Protein AF-A0A6I9Q4G1-F1 (afdb_monomer_lite)

Structure (mmCIF, N/CA/C/O backbone):
data_AF-A0A6I9Q4G1-F1
#
_entry.id   AF-A0A6I9Q4G1-F1
#
loop_
_atom_site.group_PDB
_atom_site.id
_atom_site.type_symbol
_atom_site.label_atom_id
_atom_site.label_alt_id
_atom_site.label_comp_id
_atom_site.label_asym_id
_atom_site.label_entity_id
_atom_site.label_seq_id
_atom_site.pdbx_PDB_ins_code
_atom_site.Cartn_x
_atom_site.Cartn_y
_atom_site.Cartn_z
_atom_site.occupancy
_atom_site.B_iso_or_equiv
_atom_site.auth_seq_id
_atom_site.auth_comp_id
_atom_site.auth_asym_id
_atom_site.auth_atom_id
_atom_site.pdbx_PDB_model_num
ATOM 1 N N . MET A 1 1 ? -35.487 5.515 -20.367 1.00 40.09 1 MET A N 1
ATOM 2 C CA . MET A 1 1 ? -36.124 6.007 -19.126 1.00 40.09 1 MET A CA 1
ATOM 3 C C . MET A 1 1 ? -35.757 7.474 -18.982 1.00 40.09 1 MET A C 1
ATOM 5 O O . MET A 1 1 ? -34.573 7.776 -19.031 1.00 40.09 1 MET A O 1
ATOM 9 N N . ASN A 1 2 ? -36.739 8.379 -18.921 1.00 37.31 2 ASN A N 1
ATOM 10 C CA . ASN A 1 2 ? -36.490 9.819 -18.791 1.00 37.31 2 ASN A CA 1
ATOM 11 C C . ASN A 1 2 ? -35.826 10.095 -17.436 1.00 37.31 2 ASN A C 1
ATOM 13 O O . ASN A 1 2 ? -36.496 10.019 -16.408 1.00 37.31 2 ASN A O 1
ATOM 17 N N . LYS A 1 3 ? -34.514 10.370 -17.435 1.00 54.38 3 LYS A N 1
ATOM 18 C CA . LYS A 1 3 ? -33.796 10.826 -16.240 1.00 54.38 3 LYS A CA 1
ATOM 19 C C . LYS A 1 3 ? -34.384 12.171 -15.807 1.00 54.38 3 LYS A C 1
ATOM 21 O O . LYS A 1 3 ? -34.655 13.039 -16.637 1.00 54.38 3 LYS A O 1
ATOM 26 N N . ILE A 1 4 ? -34.660 12.295 -14.511 1.00 57.31 4 ILE A N 1
ATOM 27 C CA . ILE A 1 4 ? -35.225 13.494 -13.891 1.00 57.31 4 ILE A CA 1
ATOM 28 C C . ILE A 1 4 ? -34.278 14.662 -14.183 1.00 57.31 4 ILE A C 1
ATOM 30 O O . ILE A 1 4 ? -33.092 14.597 -13.874 1.00 57.31 4 ILE A O 1
ATOM 34 N N . LYS A 1 5 ? -34.796 15.723 -14.808 1.00 72.50 5 LYS A N 1
ATOM 35 C CA . LYS A 1 5 ? -34.018 16.928 -15.100 1.00 72.50 5 LYS A CA 1
ATOM 36 C C . LYS A 1 5 ? -33.682 17.616 -13.779 1.00 72.50 5 LYS A C 1
ATOM 38 O O . LYS A 1 5 ? -34.575 18.153 -13.129 1.00 72.50 5 LYS A O 1
ATOM 43 N N . ILE A 1 6 ? -32.407 17.608 -13.403 1.00 85.69 6 ILE A N 1
ATOM 44 C CA . ILE A 1 6 ? -31.927 18.300 -12.206 1.00 85.69 6 ILE A CA 1
ATOM 45 C C . ILE A 1 6 ? -32.084 19.811 -12.441 1.00 85.69 6 ILE A C 1
ATOM 47 O O . ILE A 1 6 ? -31.552 20.361 -13.408 1.00 85.69 6 ILE A O 1
ATOM 51 N N . VAL A 1 7 ? -32.863 20.477 -11.589 1.00 85.12 7 VAL A N 1
ATOM 52 C CA . VAL A 1 7 ? -33.089 21.930 -11.639 1.00 85.12 7 VAL A CA 1
ATOM 53 C C . VAL A 1 7 ? -32.171 22.602 -10.626 1.00 85.12 7 VAL A C 1
ATOM 55 O O . VAL A 1 7 ? -32.003 22.098 -9.518 1.00 85.12 7 VAL A O 1
ATOM 58 N N . ARG A 1 8 ? -31.580 23.742 -11.001 1.00 88.81 8 ARG A N 1
ATOM 59 C CA . ARG A 1 8 ? -30.716 24.518 -10.108 1.00 88.81 8 ARG A CA 1
ATOM 60 C C . ARG A 1 8 ? -31.498 24.991 -8.868 1.00 88.81 8 ARG A C 1
ATOM 62 O O . ARG A 1 8 ? -32.482 25.707 -9.047 1.00 88.81 8 ARG A O 1
ATOM 69 N N . PRO A 1 9 ? -31.052 24.660 -7.646 1.00 89.69 9 PRO A N 1
ATOM 70 C CA . PRO A 1 9 ? -31.621 25.202 -6.411 1.00 89.69 9 PRO A CA 1
ATOM 71 C C . PRO A 1 9 ? -31.318 26.701 -6.253 1.00 89.69 9 PRO A C 1
ATOM 73 O O . PRO A 1 9 ? -30.234 27.141 -6.650 1.00 89.69 9 PRO A O 1
ATOM 76 N N . GLU A 1 10 ? -32.242 27.461 -5.651 1.00 83.44 10 GLU A N 1
ATOM 77 C CA . GLU A 1 10 ? -32.092 28.912 -5.409 1.00 83.44 10 GLU A CA 1
ATOM 78 C C . GLU A 1 10 ? -30.835 29.236 -4.589 1.00 83.44 10 GLU A C 1
ATOM 80 O O . GLU A 1 10 ? -30.051 30.100 -4.978 1.00 83.44 10 GLU A O 1
ATOM 85 N N . GLU A 1 11 ? -30.590 28.476 -3.521 1.00 88.12 11 GLU A N 1
ATOM 86 C CA . GLU A 1 11 ? -29.377 28.557 -2.706 1.00 88.12 11 GLU A CA 1
ATOM 87 C C . GLU A 1 11 ? -28.488 27.347 -3.006 1.00 88.12 11 GLU A C 1
ATOM 89 O O . GLU A 1 11 ? -28.741 26.231 -2.556 1.00 88.12 11 GLU A O 1
ATOM 94 N N . SER A 1 12 ? -27.470 27.546 -3.847 1.00 91.38 12 SER A N 1
ATOM 95 C CA . SER A 1 12 ? -26.508 26.501 -4.204 1.00 91.38 12 SER A CA 1
ATOM 96 C C . SER A 1 12 ? -25.139 27.071 -4.563 1.00 91.38 12 SER A C 1
ATOM 98 O O . SER A 1 12 ? -25.027 28.143 -5.166 1.00 91.38 12 SER A O 1
ATOM 100 N N . GLN A 1 13 ? -24.090 26.317 -4.235 1.00 92.06 13 GLN A N 1
ATOM 101 C CA . GLN A 1 13 ? -22.703 26.632 -4.582 1.00 92.06 13 GLN A CA 1
ATOM 102 C C . GLN A 1 13 ? -22.082 25.534 -5.459 1.00 92.06 13 GLN A C 1
ATOM 104 O O . GLN A 1 13 ? -22.500 24.380 -5.386 1.00 92.06 13 GLN A O 1
ATOM 109 N N . PRO A 1 14 ? -21.090 25.838 -6.309 1.00 94.31 14 PRO A N 1
ATOM 110 C CA . PRO A 1 14 ? -20.396 24.795 -7.049 1.00 94.31 14 PRO A CA 1
ATOM 111 C C . PRO A 1 14 ? -19.456 24.013 -6.125 1.00 94.31 14 PRO A C 1
ATOM 113 O O . PRO A 1 14 ? -18.685 24.599 -5.364 1.00 94.31 14 PRO A O 1
ATOM 116 N N . ALA A 1 15 ? -19.457 22.686 -6.232 1.00 94.56 15 ALA A N 1
ATOM 117 C CA . ALA A 1 15 ? -18.409 21.868 -5.635 1.00 94.56 15 ALA A CA 1
ATOM 118 C C . ALA A 1 15 ? -17.101 22.071 -6.406 1.00 94.56 15 ALA A C 1
ATOM 120 O O . ALA A 1 15 ? -17.106 22.142 -7.641 1.00 94.56 15 ALA A O 1
ATOM 121 N N . ARG A 1 16 ? -15.974 22.137 -5.687 1.00 94.88 16 ARG A N 1
ATOM 122 C CA . ARG A 1 16 ? -14.653 22.151 -6.322 1.00 94.88 16 ARG A CA 1
ATOM 123 C C . ARG A 1 16 ? -14.430 20.813 -7.018 1.00 94.88 16 ARG A C 1
ATOM 125 O O . ARG A 1 16 ? -14.648 19.768 -6.414 1.00 94.88 16 ARG A O 1
ATOM 132 N N . ALA A 1 17 ? -13.971 20.850 -8.257 1.00 94.75 17 ALA A N 1
ATOM 133 C CA . ALA A 1 17 ? -13.717 19.683 -9.074 1.00 94.75 17 ALA A CA 1
ATOM 134 C C . ALA A 1 17 ? -12.277 19.681 -9.582 1.00 94.75 17 ALA A C 1
ATOM 136 O O . ALA A 1 17 ? -11.733 20.720 -9.968 1.00 94.75 17 ALA A O 1
ATOM 137 N N . ILE A 1 18 ? -11.679 18.498 -9.606 1.00 91.94 18 ILE A N 1
ATOM 138 C CA . ILE A 1 18 ? -10.429 18.245 -10.314 1.00 91.94 18 ILE A CA 1
ATOM 139 C C . ILE A 1 18 ? -10.684 17.254 -11.440 1.00 91.94 18 ILE A C 1
ATOM 141 O O . ILE A 1 18 ? -11.567 16.404 -11.319 1.00 91.94 18 ILE A O 1
ATOM 145 N N . TRP A 1 19 ? -9.958 17.367 -12.543 1.00 93.62 19 TRP A N 1
ATOM 146 C CA . TRP A 1 19 ? -10.156 16.471 -13.677 1.00 93.62 19 TRP A CA 1
ATOM 147 C C . TRP A 1 19 ? -8.847 16.116 -14.363 1.00 93.62 19 TRP A C 1
ATOM 149 O O . TRP A 1 19 ? -7.903 16.905 -14.363 1.00 93.62 19 TRP A O 1
ATOM 159 N N . TYR A 1 20 ? -8.814 14.953 -14.997 1.00 88.31 20 TYR A N 1
ATOM 160 C CA . TYR A 1 20 ? -7.718 14.570 -15.875 1.00 88.31 20 TYR A CA 1
ATOM 161 C C . TYR A 1 20 ? -8.224 13.768 -17.064 1.00 88.31 20 TYR A C 1
ATOM 163 O O . TYR A 1 20 ? -9.286 13.136 -17.020 1.00 88.31 20 TYR A O 1
ATOM 171 N N . ASP A 1 21 ? -7.421 13.793 -18.121 1.00 86.38 21 ASP A N 1
ATOM 172 C CA . ASP A 1 21 ? -7.735 13.129 -19.368 1.00 86.38 21 ASP A CA 1
ATOM 173 C C . ASP A 1 21 ? -7.030 11.775 -19.530 1.00 86.38 21 ASP A C 1
ATOM 175 O O . ASP A 1 21 ? -5.916 11.553 -19.036 1.00 86.38 21 ASP A O 1
ATOM 179 N N . ARG A 1 22 ? -7.689 10.860 -20.244 1.00 82.88 22 ARG A N 1
ATOM 180 C CA . ARG A 1 22 ? -7.147 9.575 -20.698 1.00 82.88 22 ARG A CA 1
ATOM 181 C C . ARG A 1 22 ? -7.645 9.242 -22.098 1.00 82.88 22 ARG A C 1
ATOM 183 O O . ARG A 1 22 ? -8.662 9.740 -22.576 1.00 82.88 22 ARG A O 1
ATOM 190 N N . LYS A 1 23 ? -6.970 8.275 -22.713 1.00 80.56 23 LYS A N 1
ATOM 191 C CA . LYS A 1 23 ? -7.255 7.763 -24.056 1.00 80.56 23 LYS A CA 1
ATOM 192 C C . LYS A 1 23 ? -8.743 7.438 -24.299 1.00 80.56 23 LYS A C 1
ATOM 194 O O . LYS A 1 23 ? -9.315 7.874 -25.292 1.00 80.56 23 LYS A O 1
ATOM 199 N N . LYS A 1 24 ? -9.415 6.738 -23.374 1.00 82.31 24 LYS A N 1
ATOM 200 C CA . LYS A 1 24 ? -10.840 6.347 -23.513 1.00 82.31 24 LYS A CA 1
ATOM 201 C C . LYS A 1 24 ? -11.809 7.127 -22.612 1.00 82.31 24 LYS A C 1
ATOM 203 O O . LYS A 1 24 ? -13.009 7.135 -22.888 1.00 82.31 24 LYS A O 1
ATOM 208 N N . TYR A 1 25 ? -11.320 7.764 -21.550 1.00 88.19 25 TYR A N 1
ATOM 209 C CA . TYR A 1 25 ? -12.161 8.339 -20.499 1.00 88.19 25 TYR A CA 1
ATOM 210 C C . TYR A 1 25 ? -11.675 9.717 -20.070 1.00 88.19 25 TYR A C 1
ATOM 212 O O . TYR A 1 25 ? -10.485 10.002 -20.129 1.00 88.19 25 TYR A O 1
ATOM 220 N N . VAL A 1 26 ? -12.599 10.523 -19.568 1.00 89.44 26 VAL A N 1
ATOM 221 C CA . VAL A 1 26 ? -12.316 11.741 -18.814 1.00 89.44 26 VAL A CA 1
ATOM 222 C C . VAL A 1 26 ? -12.787 11.504 -17.387 1.00 89.44 26 VAL A C 1
ATOM 224 O O . VAL A 1 26 ? -13.930 11.095 -17.178 1.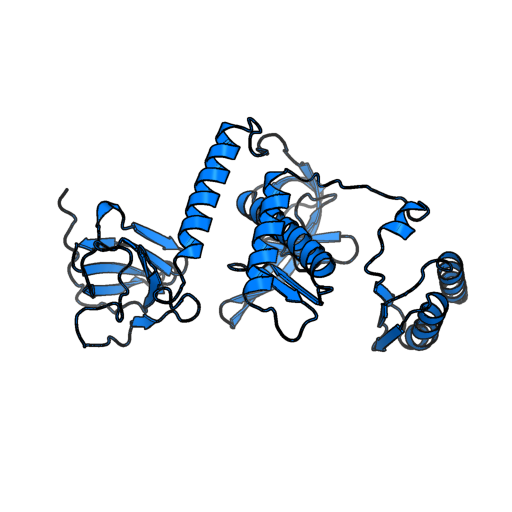00 89.44 26 VAL A O 1
ATOM 227 N N . THR A 1 27 ? -11.925 11.738 -16.403 1.00 91.00 27 THR A N 1
ATOM 228 C CA . THR A 1 27 ? -12.298 11.593 -14.991 1.00 91.00 27 THR A CA 1
ATOM 229 C C . THR A 1 27 ? -12.498 12.968 -14.383 1.00 91.00 27 THR A C 1
ATOM 231 O O . THR A 1 27 ? -11.629 13.827 -14.511 1.00 91.00 27 THR A O 1
ATOM 234 N N . VAL A 1 28 ? -13.619 13.165 -13.693 1.00 94.25 28 VAL A N 1
ATOM 235 C CA . VAL A 1 28 ? -13.936 14.386 -12.947 1.00 94.25 28 VAL A CA 1
ATOM 236 C C . VAL A 1 28 ? -14.262 14.011 -11.509 1.00 94.25 28 VAL A C 1
ATOM 238 O O . VAL A 1 28 ? -15.201 13.265 -11.253 1.00 94.25 28 VAL A O 1
ATOM 241 N N . THR A 1 29 ? -13.508 14.546 -10.560 1.00 95.25 29 THR A N 1
ATOM 242 C CA . THR A 1 29 ? -13.684 14.287 -9.131 1.00 95.25 29 THR A CA 1
ATOM 243 C C . THR A 1 29 ? -14.175 15.547 -8.439 1.00 95.25 29 THR A C 1
ATOM 245 O O . THR A 1 29 ? -13.457 16.543 -8.388 1.00 95.25 29 THR A O 1
ATOM 248 N N . PHE A 1 30 ? -15.382 15.502 -7.879 1.00 95.81 30 PHE A N 1
ATOM 249 C CA . PHE A 1 30 ? -15.950 16.574 -7.065 1.00 95.81 30 PHE A CA 1
ATOM 250 C C . PHE A 1 30 ? -15.593 16.374 -5.599 1.00 95.81 30 PHE A C 1
ATOM 252 O O . PHE A 1 30 ? -15.833 15.309 -5.036 1.00 95.81 30 PHE A O 1
ATOM 259 N N . MET A 1 31 ? -15.049 17.411 -4.975 1.00 92.75 31 MET A N 1
ATOM 260 C CA . MET A 1 31 ? -14.593 17.410 -3.590 1.00 92.75 31 MET A CA 1
ATOM 261 C C . MET A 1 31 ? -15.740 17.839 -2.673 1.00 92.75 31 MET A C 1
ATOM 263 O O . MET A 1 31 ? -15.919 19.028 -2.408 1.00 92.75 31 MET A O 1
ATOM 267 N N . VAL A 1 32 ? -16.520 16.865 -2.204 1.00 91.62 32 VAL A N 1
ATOM 268 C CA . VAL A 1 32 ? -17.654 17.068 -1.290 1.00 91.62 32 VAL A CA 1
ATOM 269 C C . VAL A 1 32 ? -17.488 16.129 -0.102 1.00 91.62 32 VAL A C 1
ATOM 271 O O . VAL A 1 32 ? -17.372 14.921 -0.279 1.00 91.62 32 VAL A O 1
ATOM 274 N N . HIS A 1 33 ? -17.449 16.675 1.112 1.00 91.06 33 HIS A N 1
ATOM 275 C CA . HIS A 1 33 ? -17.342 15.878 2.333 1.00 91.06 33 HIS A CA 1
ATOM 276 C C . HIS A 1 33 ? -18.694 15.243 2.679 1.00 91.06 33 HIS A C 1
ATOM 278 O O . HIS A 1 33 ? -19.700 15.944 2.726 1.00 91.06 33 HIS A O 1
ATOM 284 N N . LYS A 1 34 ? -18.703 13.926 2.910 1.00 90.56 34 LYS A N 1
ATOM 285 C CA . LYS A 1 34 ? -19.878 13.104 3.239 1.00 90.56 34 LYS A CA 1
ATOM 286 C C . LYS A 1 34 ? -21.096 13.431 2.362 1.00 90.56 34 LYS A C 1
ATOM 288 O O . LYS A 1 34 ? -22.116 13.894 2.876 1.00 90.56 34 LYS A O 1
ATOM 293 N N . PRO A 1 35 ? -20.987 13.228 1.039 1.00 92.00 35 PRO A N 1
ATOM 294 C CA . PRO A 1 35 ? -22.031 13.608 0.102 1.00 92.00 35 PRO A CA 1
ATOM 295 C C . PRO A 1 35 ? -23.330 12.821 0.345 1.00 92.00 35 PRO A C 1
ATOM 297 O O . PRO A 1 35 ? -23.329 11.593 0.427 1.00 92.00 35 PRO A O 1
ATOM 300 N N . LYS A 1 36 ? -24.446 13.544 0.428 1.00 93.56 36 LYS A N 1
ATOM 301 C CA . LYS A 1 36 ? -25.821 13.046 0.578 1.00 93.56 36 LYS A CA 1
ATOM 302 C C . LYS A 1 36 ? -26.666 13.478 -0.619 1.00 93.56 36 LYS A C 1
ATOM 304 O O . LYS A 1 36 ? -26.314 14.426 -1.321 1.00 93.56 36 LYS A O 1
ATOM 309 N N . ASP A 1 37 ? -27.791 12.797 -0.836 1.00 93.69 37 ASP A N 1
ATOM 310 C CA . ASP A 1 37 ? -28.762 13.106 -1.898 1.00 93.69 37 ASP A CA 1
ATOM 311 C C . ASP A 1 37 ? -28.119 13.277 -3.291 1.00 93.69 37 ASP A C 1
ATOM 313 O O . ASP A 1 37 ? -28.521 14.140 -4.075 1.00 93.69 37 ASP A O 1
ATOM 317 N N . VAL A 1 38 ? -27.083 12.481 -3.587 1.00 93.75 38 VAL A N 1
ATOM 318 C CA . VAL A 1 38 ? -26.286 12.621 -4.811 1.00 93.75 38 VAL A CA 1
ATOM 319 C C . VAL A 1 38 ? -27.123 12.270 -6.035 1.00 93.75 38 VAL A C 1
ATOM 321 O O . VAL A 1 38 ? -27.644 11.164 -6.155 1.00 93.75 38 VAL A O 1
ATOM 324 N N . GLN A 1 39 ? -27.208 13.211 -6.968 1.00 94.50 39 GLN A N 1
ATOM 325 C CA . GLN A 1 39 ? -27.854 13.046 -8.261 1.00 94.50 39 GLN A CA 1
ATOM 326 C C . GLN A 1 39 ? -26.893 13.489 -9.360 1.00 94.50 39 GLN A C 1
ATOM 328 O O . GLN A 1 39 ? -26.408 14.623 -9.356 1.00 94.50 39 GLN A O 1
ATOM 333 N N . VAL A 1 40 ? -26.642 12.597 -10.317 1.00 92.75 40 VAL A N 1
ATOM 334 C CA . VAL A 1 40 ? -25.799 12.869 -11.484 1.00 92.75 40 VAL A CA 1
ATOM 335 C C . VAL A 1 40 ? -26.608 12.609 -12.751 1.00 92.75 40 VAL A C 1
ATOM 337 O O . VAL A 1 40 ? -27.018 11.484 -13.033 1.00 92.75 40 VAL A O 1
ATOM 340 N N . ASP A 1 41 ? -26.836 13.660 -13.535 1.00 93.25 41 ASP A N 1
ATOM 341 C CA . ASP A 1 41 ? -27.449 13.561 -14.858 1.00 93.25 41 ASP A CA 1
ATOM 342 C C . ASP A 1 41 ? -26.382 13.763 -15.934 1.00 93.25 41 ASP A C 1
ATOM 344 O O . ASP A 1 41 ? -25.904 14.878 -16.141 1.00 93.25 41 ASP A O 1
ATOM 348 N N . ILE A 1 42 ? -25.994 12.674 -16.599 1.00 91.88 42 ILE A N 1
ATOM 349 C CA . ILE A 1 42 ? -25.025 12.672 -17.700 1.00 91.88 42 ILE A CA 1
ATOM 350 C C . ILE A 1 42 ? -25.793 12.649 -19.023 1.00 91.88 42 ILE A C 1
ATOM 352 O O . ILE A 1 42 ? -26.528 11.701 -19.311 1.00 91.88 42 ILE A O 1
ATOM 356 N N . GLN A 1 43 ? -25.588 13.685 -19.829 1.00 92.38 43 GLN A N 1
ATOM 357 C CA . GLN A 1 43 ? -26.082 13.840 -21.197 1.00 92.38 43 GLN A CA 1
ATOM 358 C C . GLN A 1 43 ? -24.890 13.737 -22.167 1.00 92.38 43 GLN A C 1
ATOM 360 O O . GLN A 1 43 ? -23.745 13.749 -21.716 1.00 92.38 43 GLN A O 1
ATOM 365 N N . PRO A 1 44 ? -25.098 13.615 -23.491 1.00 91.88 44 PRO A N 1
ATOM 366 C CA . PRO A 1 44 ? -23.981 13.467 -24.421 1.00 91.88 44 PRO A CA 1
ATOM 367 C C . PRO A 1 44 ? -23.003 14.642 -24.376 1.00 91.88 44 PRO A C 1
ATOM 369 O O . PRO A 1 44 ? -21.809 14.423 -24.499 1.00 91.88 44 PRO A O 1
ATOM 372 N N . ASP A 1 45 ? -23.494 15.863 -24.180 1.00 93.06 45 ASP A N 1
ATOM 373 C CA . ASP A 1 45 ? -22.747 17.117 -24.317 1.00 93.06 45 ASP A CA 1
ATOM 374 C C . ASP A 1 45 ? -22.484 17.832 -22.983 1.00 93.06 45 ASP A C 1
ATOM 376 O O . ASP A 1 45 ? -21.811 18.863 -22.952 1.00 93.06 45 ASP A O 1
ATOM 380 N N . LYS A 1 46 ? -23.026 17.323 -21.873 1.00 93.81 46 LYS A N 1
ATOM 381 C CA . LYS A 1 46 ? -22.852 17.902 -20.538 1.00 93.81 46 LYS A CA 1
ATOM 382 C C . LYS A 1 46 ? -23.212 16.922 -19.433 1.00 93.81 46 LYS A C 1
ATOM 384 O O . LYS A 1 46 ? -23.930 15.950 -19.652 1.00 93.81 46 LYS A O 1
ATOM 389 N N . MET A 1 47 ? -22.856 17.273 -18.207 1.00 93.94 47 MET A N 1
ATOM 390 C CA . MET A 1 47 ? -23.471 16.695 -17.016 1.00 93.94 47 MET A CA 1
ATOM 391 C C . MET A 1 47 ? -23.932 17.749 -16.023 1.00 93.94 47 MET A C 1
ATOM 393 O O . MET A 1 47 ? -23.422 18.871 -15.984 1.00 93.94 47 MET A O 1
ATOM 397 N N . THR A 1 48 ? -24.889 17.351 -15.195 1.00 94.94 48 THR A N 1
ATOM 398 C CA . THR A 1 48 ? -25.367 18.121 -14.051 1.00 94.94 48 THR A CA 1
ATOM 399 C C . THR A 1 48 ? -25.189 17.287 -12.790 1.00 94.94 48 THR A C 1
ATOM 401 O O . THR A 1 48 ? -25.619 16.137 -12.748 1.00 94.94 48 THR A O 1
ATOM 404 N N . LEU A 1 49 ? -24.552 17.864 -11.775 1.00 95.75 49 LEU A N 1
ATOM 405 C CA . LEU A 1 49 ? -24.397 17.275 -10.448 1.00 95.75 49 LEU A CA 1
ATOM 406 C C . LEU A 1 49 ? -25.223 18.079 -9.447 1.00 95.75 49 LEU A C 1
ATOM 408 O O . LEU A 1 49 ? -25.133 19.307 -9.420 1.00 95.75 49 LEU A O 1
ATOM 412 N N . TYR A 1 50 ? -25.953 17.372 -8.592 1.00 96.50 50 TYR A N 1
ATOM 413 C CA . TYR A 1 50 ? -26.554 17.896 -7.373 1.00 96.50 50 TYR A CA 1
ATOM 414 C C . TYR A 1 50 ? -26.193 16.992 -6.194 1.00 96.50 50 TYR A C 1
ATOM 416 O O . TYR A 1 50 ? -26.238 15.770 -6.319 1.00 96.50 50 TYR A O 1
ATOM 424 N N . CYS A 1 51 ? -25.844 17.576 -5.052 1.00 95.56 51 CYS A N 1
ATOM 425 C CA . CYS A 1 51 ? -25.717 16.849 -3.788 1.00 95.56 51 CYS A CA 1
ATOM 426 C C . CYS A 1 51 ? -25.756 17.812 -2.595 1.00 95.56 51 CYS A C 1
ATOM 428 O O . CYS A 1 51 ? -25.723 19.031 -2.766 1.00 95.56 51 CYS A O 1
ATOM 430 N N . LYS A 1 52 ? -25.792 17.255 -1.385 1.00 94.38 52 LYS A N 1
ATOM 431 C CA . LYS A 1 52 ? -25.561 17.970 -0.124 1.00 94.38 52 LYS A CA 1
ATOM 432 C C . LYS A 1 52 ? -24.335 17.407 0.590 1.00 94.38 52 LYS A C 1
ATOM 434 O O . LYS A 1 52 ? -23.963 16.269 0.321 1.00 94.38 52 LYS A O 1
ATOM 439 N N . ASN A 1 53 ? -23.717 18.155 1.496 1.00 89.50 53 ASN A N 1
ATOM 440 C CA . ASN A 1 53 ? -22.711 17.616 2.426 1.00 89.50 53 ASN A CA 1
ATOM 441 C C . ASN A 1 53 ? -23.339 17.235 3.784 1.00 89.50 53 ASN A C 1
ATOM 443 O O . ASN A 1 53 ? -24.560 17.185 3.946 1.00 89.50 53 ASN A O 1
ATOM 447 N N . ASP A 1 54 ? -22.505 16.947 4.783 1.00 88.75 54 ASP A N 1
ATOM 448 C CA . ASP A 1 54 ? -22.951 16.641 6.140 1.00 88.75 54 ASP A CA 1
ATOM 449 C C . ASP A 1 54 ? -23.577 17.822 6.891 1.00 88.75 54 ASP A C 1
ATOM 451 O O . ASP A 1 54 ? -24.377 17.568 7.792 1.00 88.75 54 ASP A O 1
ATOM 455 N N . THR A 1 55 ? -23.276 19.061 6.495 1.00 90.62 55 THR A N 1
ATOM 456 C CA . THR A 1 55 ? -23.859 20.307 7.025 1.00 90.62 55 THR A CA 1
ATOM 457 C C . THR A 1 55 ? -25.079 20.801 6.240 1.00 90.62 55 THR A C 1
ATOM 459 O O . THR A 1 55 ? -25.545 21.908 6.488 1.00 90.62 55 THR A O 1
ATOM 462 N N . ASP A 1 56 ? -25.613 19.978 5.329 1.00 89.88 56 ASP A N 1
ATOM 463 C CA . ASP A 1 56 ? -26.739 20.293 4.437 1.00 89.88 56 ASP A CA 1
ATOM 464 C C . ASP A 1 56 ? -26.491 21.471 3.469 1.00 89.88 56 ASP A C 1
ATOM 466 O O . ASP A 1 56 ? -27.428 21.970 2.841 1.00 89.88 56 ASP A O 1
ATOM 470 N N . ASP A 1 57 ? -25.229 21.864 3.253 1.00 91.81 57 ASP A N 1
ATOM 471 C CA . ASP A 1 57 ? -24.865 22.803 2.193 1.00 91.81 57 ASP A CA 1
ATOM 472 C C . ASP A 1 57 ? -25.133 22.169 0.828 1.00 91.81 57 ASP A C 1
ATOM 474 O O . ASP A 1 57 ? -24.702 21.047 0.539 1.00 91.81 57 ASP A O 1
ATOM 478 N N . VAL A 1 58 ? -25.820 22.910 -0.036 1.00 95.75 58 VAL A N 1
ATOM 479 C CA . VAL A 1 58 ? -26.268 22.418 -1.336 1.00 95.75 58 VAL A CA 1
ATOM 480 C C . VAL A 1 58 ? -25.229 22.710 -2.413 1.00 95.75 58 VAL A C 1
ATOM 482 O O . VAL A 1 58 ? -24.895 23.866 -2.692 1.00 95.75 58 VAL A O 1
ATOM 485 N N . PHE A 1 59 ? -24.773 21.653 -3.081 1.00 96.25 59 PHE A N 1
ATOM 486 C CA . PHE A 1 59 ? -23.850 21.732 -4.202 1.00 96.25 59 PHE A CA 1
ATOM 487 C C . PHE A 1 59 ? -24.561 21.489 -5.528 1.00 96.25 59 PHE A C 1
ATOM 489 O O . PHE A 1 59 ? -25.305 20.519 -5.682 1.00 96.25 59 PHE A O 1
ATOM 496 N N . TYR A 1 60 ? -24.304 22.364 -6.499 1.00 96.50 60 TYR A N 1
ATOM 497 C CA . TYR A 1 60 ? -24.843 22.258 -7.849 1.00 96.50 60 TYR A CA 1
ATOM 498 C C . TYR A 1 60 ? -23.794 22.659 -8.887 1.00 96.50 60 TYR A C 1
ATOM 500 O O . TYR A 1 60 ? -23.300 23.790 -8.889 1.00 96.50 60 TYR A O 1
ATOM 508 N N . ASN A 1 61 ? -23.490 21.751 -9.812 1.00 94.75 61 ASN A N 1
ATOM 509 C CA . ASN A 1 61 ? -22.536 21.986 -10.891 1.00 94.75 61 ASN A CA 1
ATOM 510 C C . ASN A 1 61 ? -23.169 21.626 -12.234 1.00 94.75 61 ASN A C 1
ATOM 512 O O . ASN A 1 61 ? -23.765 20.563 -12.387 1.00 94.75 61 ASN A O 1
ATOM 516 N N . VAL A 1 62 ? -22.975 22.489 -13.230 1.00 93.69 62 VAL A N 1
ATOM 517 C CA . VAL A 1 62 ? -23.241 22.172 -14.637 1.00 93.69 62 VAL A CA 1
ATOM 518 C C . VAL A 1 62 ? -21.904 22.160 -15.348 1.00 93.69 62 VAL A C 1
ATOM 520 O O . VAL A 1 62 ? -21.169 23.147 -15.306 1.00 93.69 62 VAL A O 1
ATOM 523 N N . LEU A 1 63 ? -21.594 21.040 -15.986 1.00 92.69 63 LEU A N 1
ATOM 524 C CA . LEU A 1 63 ? -20.352 20.833 -16.706 1.00 92.69 63 LEU A CA 1
ATOM 525 C C . LEU A 1 63 ? -20.662 20.529 -18.175 1.00 92.69 63 LEU A C 1
ATOM 527 O O . LEU A 1 63 ? -20.925 19.372 -18.498 1.00 92.69 63 LEU A O 1
ATOM 531 N N . PRO A 1 64 ? -20.647 21.537 -19.064 1.00 93.44 64 PRO A N 1
ATOM 532 C CA . PRO A 1 64 ? -20.613 21.308 -20.503 1.00 93.44 64 PRO A CA 1
ATOM 533 C C . PRO A 1 64 ? -19.312 20.603 -20.872 1.00 93.44 64 PRO A C 1
ATOM 535 O O . PRO A 1 64 ? -18.247 20.995 -20.401 1.00 93.44 64 PRO A O 1
ATOM 538 N N . PHE A 1 65 ? -19.389 19.583 -21.708 1.00 93.56 65 PHE A N 1
ATOM 539 C CA . PHE A 1 65 ? -18.228 18.827 -22.148 1.00 93.56 65 PHE A CA 1
ATOM 540 C C . PHE A 1 65 ? -17.564 19.475 -23.353 1.00 93.56 65 PHE A C 1
ATOM 542 O O . PHE A 1 65 ? -18.230 20.108 -24.170 1.00 93.56 65 PHE A O 1
ATOM 549 N N . TYR A 1 66 ? -16.247 19.304 -23.468 1.00 90.81 66 TYR A N 1
ATOM 550 C CA . TYR A 1 66 ? -15.489 19.692 -24.655 1.00 90.81 66 TYR A CA 1
ATOM 551 C C . TYR A 1 66 ? -15.983 18.960 -25.911 1.00 90.81 66 TYR A C 1
ATOM 553 O O . TYR A 1 66 ? -16.227 19.585 -26.944 1.00 90.81 66 TYR A O 1
ATOM 561 N N . GLU A 1 67 ? -16.208 17.651 -25.787 1.00 91.19 67 GLU A N 1
ATOM 562 C CA . GLU A 1 67 ? -16.749 16.785 -26.833 1.00 91.19 67 GLU A CA 1
ATOM 563 C C . GLU A 1 67 ? -17.770 15.797 -26.261 1.00 91.19 67 GLU A C 1
ATOM 565 O O . GLU A 1 67 ? -17.890 15.624 -25.048 1.00 91.19 67 GLU A O 1
ATOM 570 N N . ASN A 1 68 ? -18.517 15.131 -27.141 1.00 91.81 68 ASN A N 1
ATOM 571 C CA . ASN A 1 68 ? -19.567 14.225 -26.686 1.00 91.81 68 ASN A CA 1
ATOM 572 C C . ASN A 1 68 ? -19.026 12.978 -25.954 1.00 91.81 68 ASN A C 1
ATOM 574 O O . ASN A 1 68 ? -17.963 12.437 -26.284 1.00 91.81 68 ASN A O 1
ATOM 578 N N . VAL A 1 69 ? -19.816 12.464 -25.008 1.00 90.50 69 VAL A N 1
ATOM 579 C CA . VAL A 1 69 ? -19.537 11.254 -24.216 1.00 90.50 69 VAL A CA 1
ATOM 580 C C . VAL A 1 69 ? -20.575 10.152 -24.467 1.00 90.50 69 VAL A C 1
ATOM 582 O O . VAL A 1 69 ? -21.716 10.414 -24.854 1.00 90.50 69 VAL A O 1
ATOM 585 N N . GLN A 1 70 ? -20.194 8.894 -24.243 1.00 85.31 70 GLN A N 1
ATOM 586 C CA . GLN A 1 70 ? -21.101 7.748 -24.247 1.00 85.31 70 GLN A CA 1
ATOM 587 C C . GLN A 1 70 ? -21.744 7.602 -22.869 1.00 85.31 70 GLN A C 1
ATOM 589 O O . GLN A 1 70 ? -21.086 7.228 -21.900 1.00 85.31 70 GLN A O 1
ATOM 594 N N . ILE A 1 71 ? -23.044 7.877 -22.780 1.00 85.69 71 ILE A N 1
ATOM 595 C CA . ILE A 1 71 ? -23.772 7.894 -21.502 1.00 85.69 71 ILE A CA 1
ATOM 596 C C . ILE A 1 71 ? -23.769 6.515 -20.829 1.00 85.69 71 ILE A C 1
ATOM 598 O O . ILE A 1 71 ? -23.556 6.436 -19.626 1.00 85.69 71 ILE A O 1
ATOM 602 N N . ASN A 1 72 ? -23.989 5.440 -21.594 1.00 76.69 72 ASN A N 1
ATOM 603 C CA . ASN A 1 72 ? -24.154 4.083 -21.050 1.00 76.69 72 ASN A CA 1
ATOM 604 C C . ASN A 1 72 ? -22.876 3.525 -20.403 1.00 76.69 72 ASN A C 1
ATOM 606 O O . ASN A 1 72 ? -22.961 2.695 -19.505 1.00 76.69 72 ASN A O 1
ATOM 610 N N . ASP A 1 73 ? -21.719 4.022 -20.838 1.00 74.06 73 ASP A N 1
ATOM 611 C CA . ASP A 1 73 ? -20.397 3.619 -20.352 1.00 74.06 73 ASP A CA 1
ATOM 612 C C . ASP A 1 73 ? -19.806 4.652 -19.375 1.00 74.06 73 ASP A C 1
ATOM 614 O O . ASP A 1 73 ? -18.663 4.520 -18.930 1.00 74.06 73 ASP A O 1
ATOM 618 N N . SER A 1 74 ? -20.569 5.703 -19.058 1.00 77.50 74 SER A N 1
ATOM 619 C CA . SER A 1 74 ? -20.203 6.719 -18.076 1.00 77.50 74 SER A CA 1
ATOM 620 C C . SER A 1 74 ? -20.864 6.406 -16.739 1.00 77.50 74 SER A C 1
ATOM 622 O O . SER A 1 74 ? -22.032 6.025 -16.692 1.00 77.50 74 SER A O 1
ATOM 624 N N . ARG A 1 75 ? -20.120 6.561 -15.643 1.00 83.62 75 ARG A N 1
ATOM 625 C CA . ARG A 1 75 ? -20.587 6.195 -14.301 1.00 83.62 75 ARG A CA 1
ATOM 626 C C . ARG A 1 75 ? -20.046 7.119 -13.230 1.00 83.62 75 ARG A C 1
ATOM 628 O O . ARG A 1 75 ? -18.908 7.581 -13.307 1.00 83.62 75 ARG A O 1
ATOM 635 N N . GLU A 1 76 ? -20.837 7.310 -12.196 1.00 87.69 76 GLU A N 1
ATOM 636 C CA . GLU A 1 76 ? -20.457 7.954 -10.955 1.00 87.69 76 GLU A CA 1
ATOM 637 C C . GLU A 1 76 ? -20.164 6.924 -9.854 1.00 87.69 76 GLU A C 1
ATOM 639 O O . GLU A 1 76 ? -20.745 5.840 -9.805 1.00 87.69 76 GLU A O 1
ATOM 644 N N . ARG A 1 77 ? -19.253 7.267 -8.944 1.00 85.31 77 ARG A N 1
ATOM 645 C CA . ARG A 1 77 ? -19.016 6.543 -7.696 1.00 85.31 77 ARG A CA 1
ATOM 646 C C . ARG A 1 77 ? -18.872 7.540 -6.559 1.00 85.31 77 ARG A C 1
ATOM 648 O O . ARG A 1 77 ? -18.117 8.507 -6.655 1.00 85.31 77 ARG A O 1
ATOM 655 N N . VAL A 1 78 ? -19.618 7.296 -5.492 1.00 89.81 78 VAL A N 1
ATOM 656 C CA . VAL A 1 78 ? -19.667 8.158 -4.313 1.00 89.81 78 VAL A CA 1
ATOM 657 C C . VAL A 1 78 ? -18.737 7.592 -3.243 1.00 89.81 78 VAL A C 1
ATOM 659 O O . VAL A 1 78 ? -18.746 6.389 -2.987 1.00 89.81 78 VAL A O 1
ATOM 662 N N . TYR A 1 79 ? -17.938 8.463 -2.638 1.00 85.50 79 TYR A N 1
ATOM 663 C CA . TYR A 1 79 ? -17.034 8.168 -1.531 1.00 85.50 79 TYR A CA 1
ATOM 664 C C . TYR A 1 79 ? -17.265 9.168 -0.394 1.00 85.50 79 TYR A C 1
ATOM 666 O O . TYR A 1 79 ? -17.836 10.238 -0.599 1.00 85.50 79 TYR A O 1
ATOM 674 N N . ASP A 1 80 ? -16.726 8.877 0.790 1.00 84.62 80 ASP A N 1
ATOM 675 C CA . ASP A 1 80 ? -16.883 9.711 1.992 1.00 84.62 80 ASP A CA 1
ATOM 676 C C . ASP A 1 80 ? -16.399 11.158 1.844 1.00 84.62 80 ASP A C 1
ATOM 678 O O . ASP A 1 80 ? -16.757 12.016 2.647 1.00 84.62 80 ASP A O 1
ATOM 682 N N . ARG A 1 81 ? -15.539 11.452 0.863 1.00 87.94 81 ARG A N 1
ATOM 683 C CA . ARG A 1 81 ? -14.938 12.785 0.677 1.00 87.94 81 ARG A CA 1
ATOM 684 C C . ARG A 1 81 ? -15.000 13.303 -0.755 1.00 87.94 81 ARG A C 1
ATOM 686 O O . ARG A 1 81 ? -14.460 14.377 -1.032 1.00 87.94 81 ARG A O 1
ATOM 693 N N . 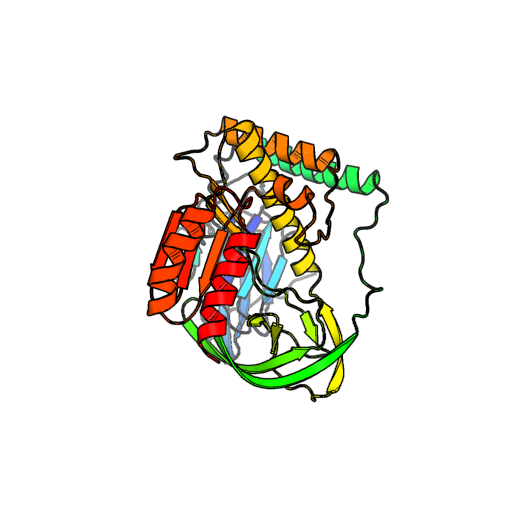SER A 1 82 ? -15.600 12.543 -1.664 1.00 91.44 82 SER A N 1
ATOM 694 C CA . SER A 1 82 ? -15.615 12.894 -3.076 1.00 91.44 82 SER A CA 1
ATOM 695 C C . SER A 1 82 ? -16.680 12.141 -3.861 1.00 91.44 82 SER A C 1
ATOM 697 O O . SER A 1 82 ? -17.125 11.058 -3.489 1.00 91.44 82 SER A O 1
ATOM 699 N N . ILE A 1 83 ? -17.056 12.708 -5.002 1.00 92.88 83 ILE A N 1
ATOM 700 C CA . ILE A 1 83 ? -17.885 12.053 -6.012 1.00 92.88 83 ILE A CA 1
ATOM 701 C C . ILE A 1 83 ? -17.042 11.962 -7.278 1.00 92.88 83 ILE A C 1
ATOM 703 O O . ILE A 1 83 ? -16.648 12.981 -7.842 1.00 92.88 83 ILE A O 1
ATOM 707 N N . HIS A 1 84 ? -16.726 10.745 -7.701 1.00 93.44 84 HIS A N 1
ATOM 708 C CA . HIS A 1 84 ? -15.914 10.484 -8.882 1.00 93.44 84 HIS A CA 1
ATOM 709 C C . HIS A 1 84 ? -16.843 10.203 -10.053 1.00 93.44 84 HIS A C 1
ATOM 711 O O . HIS A 1 84 ? -17.657 9.289 -9.984 1.00 93.44 84 HIS A O 1
ATOM 717 N N . VAL A 1 85 ? -16.706 10.955 -11.136 1.00 91.75 85 VAL A N 1
ATOM 718 C CA . VAL A 1 85 ? -17.449 10.753 -12.377 1.00 91.75 85 VAL A CA 1
ATOM 719 C C . VAL A 1 85 ? -16.465 10.338 -13.459 1.00 91.75 85 VAL A C 1
ATOM 721 O O . VAL A 1 85 ? -15.544 11.077 -13.801 1.00 91.75 85 VAL A O 1
ATOM 724 N N . LEU A 1 86 ? -16.658 9.136 -13.989 1.00 90.44 86 LEU A N 1
ATOM 725 C CA . LEU A 1 86 ? -15.911 8.599 -15.115 1.00 90.44 86 LEU A CA 1
ATOM 726 C C . LEU A 1 86 ? -16.761 8.755 -16.377 1.00 90.44 86 LEU A C 1
ATOM 728 O O . LEU A 1 86 ? -17.809 8.124 -16.501 1.00 90.44 86 LEU A O 1
ATOM 732 N N . LEU A 1 87 ? -16.307 9.586 -17.310 1.00 89.44 87 LEU A N 1
ATOM 733 C CA . LEU A 1 87 ? -16.999 9.894 -18.558 1.00 89.44 87 LEU A CA 1
ATOM 734 C C . LEU A 1 87 ? -16.335 9.150 -19.715 1.00 89.44 87 LEU A C 1
ATOM 736 O O . LEU A 1 87 ? -15.158 9.369 -20.003 1.00 89.44 87 LEU A O 1
ATOM 740 N N . ARG A 1 88 ? -17.065 8.272 -20.404 1.00 88.94 88 ARG A N 1
ATOM 741 C CA . ARG A 1 88 ? -16.551 7.571 -21.589 1.00 88.94 88 ARG A CA 1
ATOM 742 C C . ARG A 1 88 ? -16.582 8.503 -22.792 1.00 88.94 88 ARG A C 1
ATOM 744 O O . ARG A 1 88 ? -17.654 8.932 -23.198 1.00 88.94 88 ARG A O 1
ATOM 751 N N . LYS A 1 89 ? -15.443 8.765 -23.431 1.00 87.19 89 LYS A N 1
ATOM 752 C CA . LYS A 1 89 ? -15.407 9.588 -24.650 1.00 87.19 89 LYS A CA 1
ATOM 753 C C . LYS A 1 89 ? -16.169 8.912 -25.789 1.00 87.19 89 LYS A C 1
ATOM 755 O O . LYS A 1 89 ? -16.034 7.704 -25.997 1.00 87.19 89 LYS A O 1
ATOM 760 N N . LEU A 1 90 ? -16.927 9.686 -26.569 1.00 83.88 90 LEU A N 1
ATOM 761 C CA . LEU A 1 90 ? -17.549 9.176 -27.794 1.00 83.88 90 LEU A CA 1
ATOM 762 C C . LEU A 1 90 ? -16.492 8.854 -28.859 1.00 83.88 90 LEU A C 1
ATOM 764 O O . LEU A 1 90 ? -16.578 7.810 -29.499 1.00 83.88 90 LEU A O 1
ATOM 768 N N . LYS A 1 91 ? -15.480 9.721 -28.991 1.00 85.00 91 LYS A N 1
ATOM 769 C CA . LYS A 1 91 ? -14.280 9.507 -29.810 1.00 85.00 91 LYS A CA 1
ATOM 770 C C . LYS A 1 91 ? -13.113 9.114 -28.891 1.00 85.00 91 LYS A C 1
ATOM 772 O O . LYS A 1 91 ? -12.549 10.000 -28.246 1.00 85.00 91 LYS A O 1
ATOM 777 N N . PRO A 1 92 ? -12.791 7.815 -28.748 1.00 71.50 92 PRO A N 1
ATOM 778 C CA . PRO A 1 92 ? -11.590 7.408 -28.029 1.00 71.50 92 PRO A CA 1
ATOM 779 C C . PRO A 1 92 ? -10.342 7.873 -28.791 1.00 71.50 92 PRO A C 1
ATOM 781 O O . PRO A 1 92 ? -10.407 8.138 -29.988 1.00 71.50 92 PRO A O 1
ATOM 784 N N . ASP A 1 93 ? -9.215 7.953 -28.090 1.00 74.25 93 ASP A N 1
ATOM 785 C CA . ASP A 1 93 ? -7.899 8.288 -28.644 1.00 74.25 93 ASP A CA 1
ATOM 786 C C . ASP A 1 93 ? -7.785 9.741 -29.155 1.00 74.25 93 ASP A C 1
ATOM 788 O O . ASP A 1 93 ? -6.887 10.069 -29.921 1.00 74.25 93 ASP A O 1
ATOM 792 N N . TYR A 1 94 ? -8.667 10.629 -28.679 1.00 77.38 94 TYR A N 1
ATOM 793 C CA . TYR A 1 94 ? -8.628 12.074 -28.924 1.00 77.38 94 TYR A CA 1
ATOM 794 C C . TYR A 1 94 ? -8.480 12.866 -27.616 1.00 77.38 94 TYR A C 1
ATOM 796 O O . TYR A 1 94 ? -9.302 12.694 -26.703 1.00 77.38 94 TYR A O 1
ATOM 804 N N . SER A 1 95 ? -7.431 13.687 -27.491 1.00 80.31 95 SER A N 1
ATOM 805 C CA . SER A 1 95 ? -7.186 14.464 -26.272 1.00 80.31 95 SER A CA 1
ATOM 806 C C . SER A 1 95 ? -8.174 15.587 -26.102 1.00 80.31 95 SER A C 1
ATOM 808 O O . SER A 1 95 ? -8.599 16.243 -27.054 1.00 80.31 95 SER A O 1
ATOM 810 N N . TRP A 1 96 ? -8.568 15.778 -24.850 1.00 83.94 96 TRP A N 1
ATOM 811 C CA . TRP A 1 96 ? -9.344 16.936 -24.457 1.00 83.94 96 TRP A CA 1
ATOM 812 C C . TRP A 1 96 ? -8.360 17.987 -23.946 1.00 83.94 96 TRP A C 1
ATOM 814 O O . TRP A 1 96 ? -7.911 17.877 -22.804 1.00 83.94 96 TRP A O 1
ATOM 824 N N . PRO A 1 97 ? -8.018 19.021 -24.743 1.00 80.69 97 PRO A N 1
ATOM 825 C CA . PRO A 1 97 ? -7.121 20.081 -24.283 1.00 80.69 97 PRO A CA 1
ATOM 826 C C . PRO A 1 97 ? -7.714 20.821 -23.077 1.00 80.69 97 PRO A C 1
ATOM 828 O O . PRO A 1 97 ? -6.986 21.312 -22.211 1.00 80.69 97 PRO A O 1
ATOM 831 N N . HIS A 1 98 ? -9.046 20.876 -22.999 1.00 86.00 98 HIS A N 1
ATOM 832 C CA . HIS A 1 98 ? -9.822 21.431 -21.898 1.00 86.00 98 HIS A CA 1
ATOM 833 C C . HIS A 1 98 ? -11.006 20.507 -21.585 1.00 86.00 98 HIS A C 1
ATOM 835 O O . HIS A 1 98 ? -11.483 19.791 -22.459 1.00 86.00 98 HIS A O 1
ATOM 841 N N . LEU A 1 99 ? -11.511 20.541 -20.348 1.00 86.44 99 LEU A N 1
ATOM 842 C CA . LEU A 1 99 ? -12.686 19.753 -19.949 1.00 86.44 99 LEU A CA 1
ATOM 843 C C . LEU A 1 99 ? -13.982 20.261 -20.590 1.00 86.44 99 LEU A C 1
ATOM 845 O O . LEU A 1 99 ? -14.906 19.487 -20.839 1.00 86.44 99 LEU A O 1
ATOM 849 N N . GLN A 1 100 ? -14.054 21.573 -20.809 1.00 86.69 100 GLN A N 1
ATOM 850 C CA . GLN A 1 100 ? -15.241 22.281 -21.270 1.00 86.69 100 GLN A CA 1
ATOM 851 C C . GLN A 1 100 ? -15.035 22.824 -22.680 1.00 86.69 100 GLN A C 1
ATOM 853 O O . GLN A 1 100 ? -13.918 23.159 -23.071 1.00 86.69 100 GLN A O 1
ATOM 858 N N . LYS A 1 101 ? -16.135 22.930 -23.429 1.00 78.69 101 LYS A N 1
ATOM 859 C CA . LYS A 1 101 ? -16.159 23.531 -24.771 1.00 78.69 101 LYS A CA 1
ATOM 860 C C . LYS A 1 101 ? -16.102 25.059 -24.751 1.00 78.69 101 LYS A C 1
ATOM 862 O O . LYS A 1 101 ? -15.669 25.659 -25.728 1.00 78.69 101 LYS A O 1
ATOM 867 N N . ASP A 1 102 ? -16.581 25.671 -23.672 1.00 76.19 102 ASP A N 1
ATOM 868 C CA . ASP A 1 102 ? -16.578 27.122 -23.483 1.00 76.19 102 ASP A CA 1
ATOM 869 C C . ASP A 1 102 ? -15.200 27.597 -22.985 1.00 76.19 102 ASP A C 1
ATOM 871 O O . ASP A 1 102 ? -14.538 26.902 -22.213 1.00 76.19 102 ASP A O 1
ATOM 875 N N . GLU A 1 103 ? -14.771 28.787 -23.410 1.00 59.50 103 GLU A N 1
ATOM 876 C CA . GLU A 1 103 ? -13.530 29.426 -22.953 1.00 59.50 103 GLU A CA 1
ATOM 877 C C . GLU A 1 103 ? -13.636 29.946 -21.512 1.00 59.50 103 GLU A C 1
ATOM 879 O O . GLU A 1 103 ? -12.616 30.220 -20.868 1.00 59.50 103 GLU A O 1
ATOM 884 N N . ALA A 1 104 ? -14.856 30.073 -20.981 1.00 68.00 104 ALA A N 1
ATOM 885 C CA . ALA A 1 104 ? -15.080 30.408 -19.585 1.00 68.00 104 ALA A CA 1
ATOM 886 C C . ALA A 1 104 ? -14.449 29.342 -18.674 1.00 68.00 104 ALA A C 1
ATOM 888 O O . ALA A 1 104 ? -14.912 28.209 -18.627 1.00 68.00 104 ALA A O 1
ATOM 889 N N . ARG A 1 105 ? -13.405 29.715 -17.920 1.00 67.88 105 ARG A N 1
ATOM 890 C CA . ARG A 1 105 ? -12.726 28.847 -16.942 1.00 67.88 105 ARG A CA 1
ATOM 891 C C . ARG A 1 105 ? -13.347 29.043 -15.558 1.00 67.88 105 ARG A C 1
ATOM 893 O O . ARG A 1 105 ? -13.017 30.029 -14.892 1.00 67.88 105 ARG A O 1
ATOM 900 N N . PRO A 1 106 ? -14.241 28.157 -15.091 1.00 81.69 106 PRO A N 1
ATOM 901 C CA . PRO A 1 106 ? -14.861 28.313 -13.792 1.00 81.69 106 PRO A CA 1
ATOM 902 C C . PRO A 1 106 ? -13.796 28.106 -12.720 1.00 81.69 106 PRO A C 1
ATOM 904 O O . PRO A 1 106 ? -13.056 27.126 -12.757 1.00 81.69 106 PRO A O 1
ATOM 907 N N . SER A 1 107 ? -13.747 28.991 -11.726 1.00 86.00 107 SER A N 1
ATOM 908 C CA . SER A 1 107 ? -12.765 28.914 -10.633 1.00 86.00 107 SER A CA 1
ATOM 909 C C . SER A 1 107 ? -12.871 27.636 -9.794 1.00 86.00 107 SER A C 1
ATOM 911 O O . SER A 1 107 ? -11.944 27.298 -9.061 1.00 86.00 107 SER A O 1
ATOM 913 N N . TRP A 1 108 ? -13.994 26.922 -9.895 1.00 89.88 108 TRP A N 1
ATOM 914 C CA . TRP A 1 108 ? -14.234 25.669 -9.195 1.00 89.88 108 TRP A CA 1
ATOM 915 C C . TRP A 1 108 ? -13.669 24.439 -9.920 1.00 89.88 108 TRP A C 1
ATOM 917 O O . TRP A 1 108 ? -13.691 23.371 -9.321 1.00 89.88 108 TRP A O 1
ATOM 927 N N . ILE A 1 109 ? -13.143 24.555 -11.147 1.00 90.62 109 ILE A N 1
ATOM 928 C CA . ILE A 1 109 ? -12.509 23.445 -11.883 1.00 90.62 109 ILE A CA 1
ATOM 929 C C . ILE A 1 109 ? -10.998 23.664 -11.954 1.00 90.62 109 ILE A C 1
ATOM 931 O O . ILE A 1 109 ? -10.536 24.721 -12.378 1.00 90.62 109 ILE A O 1
ATOM 935 N N . SER A 1 110 ? -10.216 22.639 -11.621 1.00 87.56 110 SER A N 1
ATOM 936 C CA . SER A 1 110 ? -8.766 22.625 -11.844 1.00 87.56 110 SER A CA 1
ATOM 937 C C . SER A 1 110 ? -8.298 21.316 -12.475 1.00 87.56 110 SER A C 1
ATOM 939 O O . SER A 1 110 ? -8.943 20.283 -12.328 1.00 87.56 110 SER A O 1
ATOM 941 N N . VAL A 1 111 ? -7.169 21.347 -13.180 1.00 83.50 111 VAL A N 1
ATOM 942 C CA . VAL A 1 111 ? -6.528 20.123 -13.679 1.00 83.50 111 VAL A CA 1
ATOM 943 C C . VAL A 1 111 ? -5.958 19.342 -12.494 1.00 83.50 111 VAL A C 1
ATOM 945 O O . VAL A 1 111 ? -5.339 19.918 -11.600 1.00 83.50 111 VAL A O 1
ATOM 948 N N . ASP A 1 112 ? -6.193 18.037 -12.480 1.00 82.38 112 ASP A N 1
ATOM 949 C CA . ASP A 1 112 ? -5.563 17.085 -11.575 1.00 82.38 112 ASP A CA 1
ATOM 950 C C . ASP A 1 112 ? -4.181 16.725 -12.136 1.00 82.38 112 ASP A C 1
ATOM 952 O O . ASP A 1 112 ? -4.044 15.798 -12.932 1.00 82.38 112 ASP A O 1
ATOM 956 N N . PHE A 1 113 ? -3.166 17.512 -11.774 1.00 70.25 113 PHE A N 1
ATOM 957 C CA . PHE A 1 113 ? -1.794 17.319 -12.256 1.00 70.25 113 PHE A CA 1
ATOM 958 C C . PHE A 1 113 ? -1.144 16.034 -11.734 1.00 70.25 113 PHE A C 1
ATOM 960 O O . PHE A 1 113 ? -0.273 15.495 -12.411 1.00 70.25 113 PHE A O 1
ATOM 967 N N . ASP A 1 114 ? -1.593 15.514 -10.589 1.00 62.62 114 ASP A N 1
ATOM 968 C CA . ASP A 1 114 ? -1.066 14.272 -10.012 1.00 62.62 114 ASP A CA 1
ATOM 969 C C . ASP A 1 114 ? -1.456 13.066 -10.883 1.00 62.62 114 ASP A C 1
ATOM 971 O O . ASP A 1 114 ? -0.678 12.124 -11.087 1.00 62.62 114 ASP A O 1
ATOM 975 N N . ASN A 1 115 ? -2.660 13.123 -11.463 1.00 64.38 115 ASN A N 1
ATOM 976 C CA . ASN A 1 115 ? -3.151 12.124 -12.401 1.00 64.38 115 ASN A CA 1
ATOM 977 C C . ASN A 1 115 ? -2.970 12.508 -13.874 1.00 64.38 115 ASN A C 1
ATOM 979 O O . ASN A 1 115 ? -3.134 11.634 -14.722 1.00 64.38 115 ASN A O 1
ATOM 983 N N . TRP A 1 116 ? -2.632 13.741 -14.239 1.00 68.88 116 TRP A N 1
ATOM 984 C CA . TRP A 1 116 ? -2.442 14.123 -15.642 1.00 68.88 116 TRP A CA 1
ATOM 985 C C . TRP A 1 116 ? -1.264 13.367 -16.279 1.00 68.88 116 TRP A C 1
ATOM 987 O O . TRP A 1 116 ? -0.192 13.246 -15.690 1.00 68.88 116 TRP A O 1
ATOM 997 N N . ARG A 1 117 ? -1.462 12.840 -17.493 1.00 59.47 117 ARG A N 1
ATOM 998 C CA . ARG A 1 117 ? -0.407 12.225 -18.316 1.00 59.47 117 ARG A CA 1
ATOM 999 C C . ARG A 1 117 ? -0.579 12.698 -19.752 1.00 59.47 117 ARG A C 1
ATOM 1001 O O . ARG A 1 117 ? -1.707 12.709 -20.239 1.00 59.47 117 ARG A O 1
ATOM 1008 N N . ASP A 1 118 ? 0.511 13.090 -20.404 1.00 57.97 118 ASP A N 1
ATOM 1009 C CA . ASP A 1 118 ? 0.500 13.534 -21.800 1.00 57.97 118 ASP A CA 1
ATOM 1010 C C . ASP A 1 118 ? 0.484 12.315 -22.734 1.00 57.97 118 ASP A C 1
ATOM 1012 O O . ASP A 1 118 ? 1.496 11.895 -23.289 1.00 57.97 118 ASP A O 1
ATOM 1016 N N . TRP A 1 119 ? -0.683 11.675 -22.803 1.00 54.53 119 TRP A N 1
ATOM 1017 C CA . TRP A 1 119 ? -0.863 10.368 -23.432 1.00 54.53 119 TRP A CA 1
ATOM 1018 C C . TRP A 1 119 ? -0.940 10.431 -24.970 1.00 54.53 119 TRP A C 1
ATOM 1020 O O . TRP A 1 119 ? -0.918 9.387 -25.613 1.00 54.53 119 TRP A O 1
ATOM 1030 N N . GLU A 1 120 ? -1.006 11.621 -25.586 1.00 49.19 120 GLU A N 1
ATOM 1031 C CA . GLU A 1 120 ? -0.934 11.781 -27.055 1.00 49.19 120 GLU A CA 1
ATOM 1032 C C . GLU A 1 120 ? 0.454 11.464 -27.622 1.00 49.19 120 GLU A C 1
ATOM 1034 O O . GLU A 1 120 ? 0.572 11.078 -28.782 1.00 49.19 120 GLU A O 1
ATOM 1039 N N . ASN A 1 121 ? 1.491 11.609 -26.794 1.00 44.56 121 ASN A N 1
ATOM 1040 C CA . ASN A 1 121 ? 2.885 11.346 -27.147 1.00 44.56 121 ASN A CA 1
ATOM 1041 C C . ASN A 1 121 ? 3.384 9.992 -26.612 1.00 44.56 121 ASN A C 1
ATOM 1043 O O . ASN A 1 121 ? 4.549 9.641 -26.811 1.00 44.56 121 ASN A O 1
ATOM 1047 N N . GLU A 1 122 ? 2.521 9.226 -25.934 1.00 44.47 122 GLU A N 1
ATOM 1048 C CA . GLU A 1 122 ? 2.808 7.838 -25.582 1.00 44.47 122 GLU A CA 1
ATOM 1049 C C . GLU A 1 122 ? 2.713 7.005 -26.866 1.00 44.47 122 GLU A C 1
ATOM 1051 O O . GLU A 1 122 ? 1.632 6.781 -27.416 1.00 44.47 122 GLU A O 1
ATOM 1056 N N . VAL A 1 123 ? 3.884 6.611 -27.376 1.00 39.44 123 VAL A N 1
ATOM 1057 C CA . VAL A 1 123 ? 4.047 5.704 -28.516 1.00 39.44 123 VAL A CA 1
ATOM 1058 C C . VAL A 1 123 ? 3.136 4.492 -28.323 1.00 39.44 123 VAL A C 1
ATOM 1060 O O . VAL A 1 123 ? 2.998 3.972 -27.217 1.00 39.44 123 VAL A O 1
ATOM 1063 N N . GLU A 1 124 ? 2.506 4.057 -29.410 1.00 40.28 124 GLU A N 1
ATOM 1064 C CA . GLU A 1 124 ? 1.445 3.043 -29.457 1.00 40.28 124 GLU A CA 1
ATOM 1065 C C . GLU A 1 124 ? 1.858 1.635 -28.959 1.00 40.28 124 GLU A C 1
ATOM 1067 O O . GLU A 1 124 ? 1.029 0.732 -28.966 1.00 40.28 124 GLU A O 1
ATOM 1072 N N . ASP A 1 125 ? 3.082 1.465 -28.449 1.00 38.62 125 ASP A N 1
ATOM 1073 C CA . ASP A 1 125 ? 3.621 0.239 -27.835 1.00 38.62 125 ASP A CA 1
ATOM 1074 C C . ASP A 1 125 ? 2.849 -0.182 -26.571 1.00 38.62 125 ASP A C 1
ATOM 1076 O O . ASP A 1 125 ? 2.540 -1.354 -26.378 1.00 38.62 125 ASP A O 1
ATOM 1080 N N . GLY A 1 126 ? 2.425 0.773 -25.732 1.00 37.81 126 GLY A N 1
ATOM 1081 C CA . GLY A 1 126 ? 1.786 0.440 -24.448 1.00 37.81 126 GLY A CA 1
ATOM 1082 C C . GLY A 1 126 ? 0.366 -0.142 -24.566 1.00 37.81 126 GLY A C 1
ATOM 1083 O O . GLY A 1 126 ? -0.157 -0.721 -23.612 1.00 37.81 126 GLY A O 1
ATOM 1084 N N . LYS A 1 127 ? -0.299 0.023 -25.722 1.00 37.75 127 LYS A N 1
ATOM 1085 C CA . LYS A 1 127 ? -1.638 -0.547 -25.982 1.00 37.75 127 LYS A CA 1
ATOM 1086 C C . LYS A 1 127 ? -1.537 -1.983 -26.487 1.00 37.75 127 LYS A C 1
ATOM 1088 O O . LYS A 1 127 ? -2.348 -2.802 -26.068 1.00 37.75 127 LYS A O 1
ATOM 1093 N N . GLU A 1 128 ? -0.555 -2.275 -27.342 1.00 38.91 128 GLU A N 1
ATOM 1094 C CA . GLU A 1 128 ? -0.253 -3.654 -27.724 1.00 38.91 128 GLU A CA 1
ATOM 1095 C C . GLU A 1 128 ? 0.227 -4.431 -26.500 1.00 38.91 128 GLU A C 1
ATOM 1097 O O . GLU A 1 128 ? -0.290 -5.509 -26.256 1.00 38.91 128 GLU A O 1
ATOM 1102 N N . GLU A 1 129 ? 1.062 -3.855 -25.633 1.00 39.66 129 GLU A N 1
ATOM 1103 C CA . GLU A 1 129 ? 1.471 -4.513 -24.388 1.00 39.66 129 GLU A CA 1
ATOM 1104 C C . GLU A 1 129 ? 0.319 -4.739 -23.403 1.00 39.66 129 GLU A C 1
ATOM 1106 O O . GLU A 1 129 ? 0.239 -5.822 -22.836 1.00 39.66 129 GLU A O 1
ATOM 1111 N N . PHE A 1 130 ? -0.608 -3.788 -23.208 1.00 35.84 130 PHE A N 1
ATOM 1112 C CA . PHE A 1 130 ? -1.738 -3.984 -22.286 1.00 35.84 130 PHE A CA 1
ATOM 1113 C C . PHE A 1 130 ? -2.813 -4.927 -22.837 1.00 35.84 130 PHE A C 1
ATOM 1115 O O . PHE A 1 130 ? -3.351 -5.723 -22.072 1.00 35.84 130 PHE A O 1
ATOM 1122 N N . ASP A 1 131 ? -3.139 -4.862 -24.131 1.00 41.78 131 ASP A N 1
ATOM 1123 C CA . ASP A 1 131 ? -4.108 -5.782 -24.736 1.00 41.78 131 ASP A CA 1
ATOM 1124 C C . ASP A 1 131 ? -3.486 -7.187 -24.896 1.00 41.78 131 ASP A C 1
ATOM 1126 O O . ASP A 1 131 ? -4.164 -8.168 -24.608 1.00 41.78 131 ASP A O 1
ATOM 1130 N N . VAL A 1 132 ? -2.180 -7.309 -25.191 1.00 44.78 132 VAL A N 1
ATOM 1131 C CA . VAL A 1 132 ? -1.430 -8.583 -25.129 1.00 44.78 132 VAL A CA 1
ATOM 1132 C C . VAL A 1 132 ? -1.307 -9.085 -23.693 1.00 44.78 132 VAL A C 1
ATOM 1134 O O . VAL A 1 132 ? -1.417 -10.285 -23.479 1.00 44.78 132 VAL A O 1
ATOM 1137 N N . TYR A 1 133 ? -1.130 -8.215 -22.695 1.00 39.50 133 TYR A N 1
ATOM 1138 C CA . TYR A 1 133 ? -1.106 -8.584 -21.277 1.00 39.50 133 TYR A CA 1
ATOM 1139 C C . TYR A 1 133 ? -2.490 -9.013 -20.787 1.00 39.50 133 TYR A C 1
ATOM 1141 O O . TYR A 1 133 ? -2.601 -10.012 -20.088 1.00 39.50 133 TYR A O 1
ATOM 1149 N N . ALA A 1 134 ? -3.560 -8.320 -21.179 1.00 44.75 134 ALA A N 1
ATOM 1150 C CA . ALA A 1 134 ? -4.933 -8.686 -20.852 1.00 44.75 134 ALA A CA 1
ATOM 1151 C C . ALA A 1 134 ? -5.346 -9.985 -21.554 1.00 44.75 134 ALA A C 1
ATOM 1153 O O . ALA A 1 134 ? -5.946 -10.846 -20.912 1.00 44.75 134 ALA A O 1
ATOM 1154 N N . ASP A 1 135 ? -4.977 -10.169 -22.824 1.00 47.00 135 ASP A N 1
ATOM 1155 C CA . ASP A 1 135 ? -5.190 -11.417 -23.552 1.00 47.00 135 ASP A CA 1
ATOM 1156 C C . ASP A 1 135 ? -4.293 -12.537 -23.017 1.00 47.00 135 ASP A C 1
ATOM 1158 O O . ASP A 1 135 ? -4.776 -13.653 -22.891 1.00 47.00 135 ASP A O 1
ATOM 1162 N N . MET A 1 136 ? -3.057 -12.270 -22.580 1.00 45.34 136 MET A N 1
ATOM 1163 C CA . MET A 1 136 ? -2.213 -13.240 -21.866 1.00 45.34 136 MET A CA 1
ATOM 1164 C C . MET A 1 136 ? -2.786 -13.600 -20.501 1.00 45.34 136 MET A C 1
ATOM 1166 O O . MET A 1 136 ? -2.813 -14.774 -20.173 1.00 45.34 136 MET A O 1
ATOM 1170 N N . ILE A 1 137 ? -3.280 -12.648 -19.709 1.00 47.12 137 ILE A N 1
ATOM 1171 C CA . ILE A 1 137 ? -3.955 -12.896 -18.423 1.00 47.12 137 ILE A CA 1
ATOM 1172 C C . ILE A 1 137 ? -5.209 -13.744 -18.656 1.00 47.12 137 ILE A C 1
ATOM 1174 O O . ILE A 1 137 ? -5.490 -14.664 -17.892 1.00 47.12 137 ILE A O 1
ATOM 1178 N N . LYS A 1 138 ? -5.949 -13.480 -19.735 1.00 45.56 138 LYS A N 1
ATOM 1179 C CA . LYS A 1 138 ? -7.167 -14.207 -20.100 1.00 45.56 138 LYS A CA 1
ATOM 1180 C C . LYS A 1 138 ? -6.857 -15.599 -20.668 1.00 45.56 138 LYS A C 1
ATOM 1182 O O . LYS A 1 138 ? -7.527 -16.569 -20.317 1.00 45.56 138 LYS A O 1
ATOM 1187 N N . ASP A 1 139 ? -5.802 -15.737 -21.461 1.00 41.62 139 ASP A N 1
ATOM 1188 C CA . ASP A 1 139 ? -5.298 -17.006 -21.996 1.00 41.62 139 ASP A CA 1
ATOM 1189 C C . ASP A 1 139 ? -4.639 -17.849 -20.884 1.00 41.62 139 ASP A C 1
ATOM 1191 O O . ASP A 1 139 ? -4.846 -19.055 -20.812 1.00 41.62 139 ASP A O 1
ATOM 1195 N N . MET A 1 140 ? -3.972 -17.216 -19.913 1.00 40.44 140 MET A N 1
ATOM 1196 C CA . MET A 1 140 ? -3.486 -17.854 -18.684 1.00 40.44 140 MET A CA 1
ATOM 1197 C C . MET A 1 140 ? -4.638 -18.254 -17.761 1.00 40.44 140 MET A C 1
ATOM 1199 O O . MET A 1 140 ? -4.624 -19.367 -17.253 1.00 40.44 140 MET A O 1
ATOM 1203 N N . SER A 1 141 ? -5.682 -17.436 -17.606 1.00 44.34 141 SER A N 1
ATOM 1204 C CA . SER A 1 141 ? -6.880 -17.806 -16.830 1.00 44.34 141 SER A CA 1
ATOM 1205 C C . SER A 1 141 ? -7.699 -18.931 -17.474 1.00 44.34 141 SER A C 1
ATOM 1207 O O . SER A 1 141 ? -8.437 -19.634 -16.789 1.00 44.34 141 SER A O 1
ATOM 1209 N N . SER A 1 142 ? -7.571 -19.125 -18.792 1.00 43.66 142 SER A N 1
ATOM 1210 C CA . SER A 1 142 ? -8.269 -20.188 -19.525 1.00 43.66 142 SER A CA 1
ATOM 1211 C C . SER A 1 142 ? -7.422 -21.451 -19.716 1.00 43.66 142 SER A C 1
ATOM 1213 O O . SER A 1 142 ? -7.991 -22.530 -19.896 1.00 43.66 142 SER A O 1
ATOM 1215 N N . LYS A 1 143 ? -6.086 -21.356 -19.619 1.00 43.06 143 LYS A N 1
ATOM 1216 C CA . LYS A 1 143 ? -5.151 -22.493 -19.729 1.00 43.06 143 LYS A CA 1
ATOM 1217 C C . LYS A 1 143 ? -4.600 -22.993 -18.390 1.00 43.06 143 LYS A C 1
ATOM 1219 O O . LYS A 1 143 ? -4.285 -24.177 -18.299 1.00 43.06 143 LYS A O 1
ATOM 1224 N N . ASN A 1 144 ? -4.553 -22.165 -17.345 1.00 41.12 144 ASN A N 1
ATOM 1225 C CA . ASN A 1 144 ? -4.266 -22.588 -15.975 1.00 41.12 144 ASN A CA 1
ATOM 1226 C C . ASN A 1 144 ? -5.567 -22.659 -15.172 1.00 41.12 144 ASN A C 1
ATOM 1228 O O . ASN A 1 144 ? -6.075 -21.657 -14.681 1.00 41.12 144 ASN A O 1
ATOM 1232 N N . LYS A 1 145 ? -6.072 -23.880 -14.977 1.00 34.88 145 LYS A N 1
ATOM 1233 C CA . LYS A 1 145 ? -7.076 -24.202 -13.949 1.00 34.88 145 LYS A CA 1
ATOM 1234 C C . LYS A 1 145 ? -6.449 -24.197 -12.546 1.00 34.88 145 LYS A C 1
ATOM 1236 O O . LYS A 1 145 ? -6.541 -25.181 -11.820 1.00 34.88 145 LYS A O 1
ATOM 1241 N N . GLY A 1 146 ? -5.747 -23.128 -12.197 1.00 40.84 146 GLY A N 1
ATOM 1242 C CA . GLY A 1 146 ? -5.493 -22.801 -10.804 1.00 40.84 146 GLY A CA 1
ATOM 1243 C C . GLY A 1 146 ? -6.476 -21.705 -10.452 1.00 40.84 146 GLY A C 1
ATOM 1244 O O . GLY A 1 146 ? -6.333 -20.597 -10.962 1.00 40.84 146 GLY A O 1
ATOM 1245 N N . GLU A 1 147 ? -7.497 -22.016 -9.656 1.00 41.81 147 GLU A N 1
ATOM 1246 C CA . GLU A 1 147 ? -8.293 -20.970 -9.016 1.00 41.81 147 GLU A CA 1
ATOM 1247 C C . GLU A 1 147 ? -7.325 -20.018 -8.301 1.00 41.81 147 GLU A C 1
ATOM 1249 O O . GLU A 1 147 ? -6.348 -20.465 -7.687 1.00 41.81 147 GLU A O 1
ATOM 1254 N N . ALA A 1 148 ? -7.544 -18.704 -8.434 1.00 42.91 148 ALA A N 1
ATOM 1255 C CA . ALA A 1 148 ? -6.886 -17.765 -7.535 1.00 42.91 148 ALA A CA 1
ATOM 1256 C C . ALA A 1 148 ? -7.181 -18.258 -6.112 1.00 42.91 148 ALA A C 1
ATOM 1258 O O . ALA A 1 148 ? -8.335 -18.609 -5.865 1.00 42.91 148 ALA A O 1
ATOM 1259 N N . PRO A 1 149 ? -6.178 -18.371 -5.225 1.00 47.19 149 PRO A N 1
ATOM 1260 C CA . PRO A 1 149 ? -6.407 -18.900 -3.892 1.00 47.19 149 PRO A CA 1
ATOM 1261 C C . PRO A 1 149 ? -7.485 -18.053 -3.219 1.00 47.19 149 PRO A C 1
ATOM 1263 O O . PRO A 1 149 ? -7.264 -16.878 -2.922 1.00 47.19 149 PRO A O 1
ATOM 1266 N N . ASP A 1 150 ? -8.662 -18.649 -3.070 1.00 47.69 150 ASP A N 1
ATOM 1267 C CA . ASP A 1 150 ? -9.760 -18.111 -2.293 1.00 47.69 150 ASP A CA 1
ATOM 1268 C C . ASP A 1 150 ? -9.580 -18.602 -0.859 1.00 47.69 150 ASP A C 1
ATOM 1270 O O . ASP A 1 150 ? -9.198 -19.747 -0.611 1.00 47.69 150 ASP A O 1
ATOM 1274 N N . MET A 1 151 ? -9.758 -17.684 0.077 1.00 51.00 151 MET A N 1
ATOM 1275 C CA . MET A 1 151 ? -9.408 -17.843 1.485 1.00 51.00 151 MET A CA 1
ATOM 1276 C C . MET A 1 151 ? -10.648 -17.956 2.370 1.00 51.00 151 MET A C 1
ATOM 1278 O O . MET A 1 151 ? -10.549 -17.755 3.580 1.00 51.00 151 MET A O 1
ATOM 1282 N N . ASP A 1 152 ? -11.793 -18.327 1.794 1.00 47.12 152 ASP A N 1
ATOM 1283 C CA . ASP A 1 152 ? -13.019 -18.639 2.540 1.00 47.12 152 ASP A CA 1
ATOM 1284 C C . ASP A 1 152 ? -12.832 -19.785 3.568 1.00 47.12 152 ASP A C 1
ATOM 1286 O O . ASP A 1 152 ? -13.663 -19.942 4.459 1.00 47.12 152 ASP A O 1
ATOM 1290 N N . ASP A 1 153 ? -11.709 -20.519 3.521 1.00 45.16 153 ASP A N 1
ATOM 1291 C CA . ASP A 1 153 ? -11.394 -21.643 4.418 1.00 45.16 153 ASP A CA 1
ATOM 1292 C C . ASP A 1 153 ? -10.355 -21.349 5.528 1.00 45.16 153 ASP A C 1
ATOM 1294 O O . ASP A 1 153 ? -9.937 -22.273 6.231 1.00 45.16 153 ASP A O 1
ATOM 1298 N N . LEU A 1 154 ? -9.916 -20.100 5.742 1.00 51.25 154 LEU A N 1
ATOM 1299 C CA . LEU A 1 154 ? -9.004 -19.767 6.852 1.00 51.25 154 LEU A CA 1
ATOM 1300 C C . LEU A 1 154 ? -9.639 -18.812 7.869 1.00 51.25 154 LEU A C 1
ATOM 1302 O O . LEU A 1 154 ? -9.261 -17.647 8.002 1.00 51.25 154 LEU A O 1
ATOM 1306 N N . ASP A 1 155 ? -10.556 -19.361 8.667 1.00 59.91 155 ASP A N 1
ATOM 1307 C CA . ASP A 1 155 ? -10.951 -18.797 9.957 1.00 59.91 155 ASP A CA 1
ATOM 1308 C C . ASP A 1 155 ? -9.731 -18.783 10.903 1.00 59.91 155 ASP A C 1
ATOM 1310 O O . ASP A 1 155 ? -9.491 -19.722 11.663 1.00 59.91 155 ASP A O 1
ATOM 1314 N N . PHE A 1 156 ? -8.912 -17.726 10.851 1.00 85.31 156 PHE A N 1
ATOM 1315 C CA . PHE A 1 156 ? -7.822 -17.554 11.811 1.00 85.31 156 PHE A CA 1
ATOM 1316 C C . PHE A 1 156 ? -8.385 -17.039 13.132 1.00 85.31 156 PHE A C 1
ATOM 1318 O O . PHE A 1 156 ? -8.847 -15.900 13.227 1.00 85.31 156 PHE A O 1
ATOM 1325 N N . VAL A 1 157 ? -8.339 -17.882 14.156 1.00 89.56 157 VAL A N 1
ATOM 1326 C CA . VAL A 1 157 ? -8.822 -17.567 15.499 1.00 89.56 157 VAL A CA 1
ATOM 1327 C C . VAL A 1 157 ? -7.633 -17.428 16.446 1.00 89.56 157 VAL A C 1
ATOM 1329 O O . VAL A 1 157 ? -6.700 -18.228 16.418 1.00 89.56 157 VAL A O 1
ATOM 1332 N N . THR A 1 158 ? -7.655 -16.390 17.275 1.00 94.12 158 THR A N 1
ATOM 1333 C CA . THR A 1 158 ? -6.585 -16.051 18.223 1.00 94.12 158 THR A CA 1
ATOM 1334 C C . THR A 1 158 ? -7.180 -15.391 19.464 1.00 94.12 158 THR A C 1
ATOM 1336 O O . THR A 1 158 ? -8.359 -15.041 19.480 1.00 94.12 158 THR A O 1
ATOM 1339 N N . SER A 1 159 ? -6.384 -15.205 20.514 1.00 94.81 159 SER A N 1
ATOM 1340 C CA . SER A 1 159 ? -6.829 -14.553 21.748 1.00 94.81 159 SER A CA 1
ATOM 1341 C C . SER A 1 159 ? -6.256 -13.146 21.901 1.00 94.81 159 SER A C 1
ATOM 1343 O O . SER A 1 159 ? -5.123 -12.853 21.505 1.00 94.81 159 SER A O 1
ATOM 1345 N N . VAL A 1 160 ? -7.048 -12.257 22.500 1.00 97.19 160 VAL A N 1
ATOM 1346 C CA . VAL A 1 160 ? -6.617 -10.907 22.871 1.00 97.19 160 VAL A CA 1
ATOM 1347 C C . VAL A 1 160 ? -5.705 -10.990 24.093 1.00 97.19 160 VAL A C 1
ATOM 1349 O O . VAL A 1 160 ? -6.133 -11.391 25.171 1.00 97.19 160 VAL A O 1
ATOM 1352 N N . VAL A 1 161 ? -4.447 -10.582 23.939 1.00 96.19 161 VAL A N 1
ATOM 1353 C CA . VAL A 1 161 ? -3.452 -10.565 25.024 1.00 96.19 161 VAL A CA 1
ATOM 1354 C C . VAL A 1 161 ? -3.540 -9.276 25.831 1.00 96.19 161 VAL A C 1
ATOM 1356 O O . VAL A 1 161 ? -3.409 -9.306 27.049 1.00 96.19 161 VAL A O 1
ATOM 1359 N N . SER A 1 162 ? -3.746 -8.139 25.165 1.00 96.81 162 SER A N 1
ATOM 1360 C CA . SER A 1 162 ? -3.897 -6.853 25.849 1.00 96.81 162 SER A CA 1
ATOM 1361 C C . SER A 1 162 ? -4.702 -5.861 25.024 1.00 96.81 162 SER A C 1
ATOM 1363 O O . SER A 1 162 ? -4.505 -5.791 23.805 1.00 96.81 162 SER A O 1
ATOM 1365 N N . CYS A 1 163 ? -5.501 -5.030 25.691 1.00 96.62 163 CYS A N 1
ATOM 1366 C CA . CYS A 1 163 ? -6.238 -3.925 25.083 1.00 96.62 163 CYS A CA 1
ATOM 1367 C C . CYS A 1 163 ? -5.983 -2.628 25.860 1.00 96.62 163 CYS A C 1
ATOM 1369 O O . CYS A 1 163 ? -6.542 -2.397 26.930 1.00 96.62 163 CYS A O 1
ATOM 1371 N N . CYS A 1 164 ? -5.149 -1.743 25.312 1.00 95.50 164 CYS A N 1
ATOM 1372 C CA . CYS A 1 164 ? -4.766 -0.502 25.987 1.00 95.50 164 CYS A CA 1
ATOM 1373 C C . CYS A 1 164 ? -5.279 0.729 25.229 1.00 95.50 164 CYS A C 1
ATOM 1375 O O . CYS A 1 164 ? -5.051 0.814 24.020 1.00 95.50 164 CYS A O 1
ATOM 1377 N N . PRO A 1 165 ? -5.898 1.720 25.902 1.00 95.94 165 PRO A N 1
ATOM 1378 C CA . PRO A 1 165 ? -6.219 3.002 25.281 1.00 95.94 165 PRO A CA 1
ATOM 1379 C C . PRO A 1 165 ? -4.986 3.623 24.622 1.00 95.94 165 PRO A C 1
ATOM 1381 O O . PRO A 1 165 ? -3.899 3.651 25.203 1.00 95.94 165 PRO A O 1
ATOM 1384 N N . ALA A 1 166 ? -5.156 4.123 23.405 1.00 93.88 166 ALA A N 1
ATOM 1385 C CA . ALA A 1 166 ? -4.078 4.657 22.595 1.00 93.88 166 ALA A CA 1
ATOM 1386 C C . ALA A 1 166 ? -4.554 5.824 21.728 1.00 93.88 166 ALA A C 1
ATOM 1388 O O . ALA A 1 166 ? -5.744 6.015 21.468 1.00 93.88 166 ALA A O 1
ATOM 1389 N N . GLU A 1 167 ? -3.585 6.593 21.245 1.00 91.00 167 GLU A N 1
ATOM 1390 C CA . GLU A 1 167 ? -3.809 7.648 20.270 1.00 91.00 167 GLU A CA 1
ATOM 1391 C C . GLU A 1 167 ? -2.973 7.376 19.024 1.00 91.00 167 GLU A C 1
ATOM 1393 O O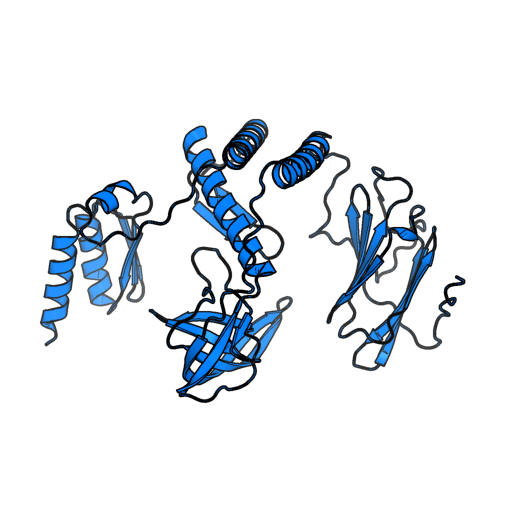 . GLU A 1 167 ? -1.767 7.125 19.105 1.00 91.00 167 GLU A O 1
ATOM 1398 N N . LEU A 1 168 ? -3.612 7.459 17.863 1.00 86.69 168 LEU A N 1
ATOM 1399 C CA . LEU A 1 168 ? -2.966 7.329 16.572 1.00 86.69 168 LEU A CA 1
ATOM 1400 C C . LEU A 1 168 ? -2.902 8.695 15.897 1.00 86.69 168 LEU A C 1
ATOM 1402 O O . LEU A 1 168 ? -3.923 9.296 15.572 1.00 86.69 168 LEU A O 1
ATOM 1406 N N . LYS A 1 169 ? -1.682 9.175 15.651 1.00 84.56 169 LYS A N 1
ATOM 1407 C CA . LYS A 1 169 ? -1.459 10.340 14.792 1.00 84.56 169 LYS A CA 1
ATOM 1408 C C . LYS A 1 169 ? -1.607 9.900 13.344 1.00 84.56 169 LYS A C 1
ATOM 1410 O O . LYS A 1 169 ? -0.852 9.047 12.886 1.00 84.56 169 LYS A O 1
ATOM 1415 N N . HIS A 1 170 ? -2.564 10.490 12.652 1.00 72.19 170 HIS A N 1
ATOM 1416 C CA . HIS A 1 170 ? -2.889 10.196 11.270 1.00 72.19 170 HIS A CA 1
ATOM 1417 C C . HIS A 1 170 ? -2.804 11.491 10.461 1.00 72.19 170 HIS A C 1
ATOM 1419 O O . HIS A 1 170 ? -3.279 12.537 10.900 1.00 72.19 170 HIS A O 1
ATOM 1425 N N . GLU A 1 171 ? -2.149 11.454 9.304 1.00 60.25 171 GLU A N 1
ATOM 1426 C CA . GLU A 1 171 ? -2.002 12.627 8.445 1.00 60.25 171 GLU A CA 1
ATOM 1427 C C . GLU A 1 171 ? -2.923 12.492 7.235 1.00 60.25 171 GLU A C 1
ATOM 1429 O O . GLU A 1 171 ? -2.742 11.617 6.394 1.00 60.25 171 GLU A O 1
ATOM 1434 N N . VAL A 1 172 ? -3.925 13.369 7.152 1.00 57.38 172 VAL A N 1
ATOM 1435 C CA . VAL A 1 172 ? -4.889 13.407 6.048 1.00 57.38 172 VAL A CA 1
ATOM 1436 C C . VAL A 1 172 ? -4.752 14.754 5.354 1.00 57.38 172 VAL A C 1
ATOM 1438 O O . VAL A 1 172 ? -5.025 15.800 5.941 1.00 57.38 172 VAL A O 1
ATOM 1441 N N . ASN A 1 173 ? -4.318 14.746 4.091 1.00 44.34 173 ASN A N 1
ATOM 1442 C CA . ASN A 1 173 ? -4.120 15.954 3.277 1.00 44.34 173 ASN A CA 1
ATOM 1443 C C . ASN A 1 173 ? -3.219 17.014 3.955 1.00 44.34 173 ASN A C 1
ATOM 1445 O O . ASN A 1 173 ? -3.525 18.208 3.920 1.00 44.34 173 ASN A O 1
ATOM 1449 N N . GLY A 1 174 ? -2.146 16.587 4.631 1.00 52.09 174 GLY A N 1
ATOM 1450 C CA . GLY A 1 174 ? -1.211 17.476 5.336 1.00 52.09 174 GLY A CA 1
ATOM 1451 C C . GLY A 1 174 ? -1.718 18.026 6.676 1.00 52.09 174 GLY A C 1
ATOM 1452 O O . GLY A 1 174 ? -0.994 18.751 7.362 1.00 52.09 174 GLY A O 1
ATOM 1453 N N . LYS A 1 175 ? -2.952 17.694 7.087 1.00 56.59 175 LYS A N 1
ATOM 1454 C CA . LYS A 1 175 ? -3.450 17.960 8.442 1.00 56.59 175 LYS A CA 1
ATOM 1455 C C . LYS A 1 175 ? -3.218 16.740 9.323 1.00 56.59 175 LYS A C 1
ATOM 1457 O O . LYS A 1 175 ? -3.641 15.634 9.000 1.00 56.59 175 LYS A O 1
ATOM 1462 N N . LYS A 1 176 ? -2.560 16.970 10.458 1.00 77.12 176 LYS A N 1
ATOM 1463 C CA . LYS A 1 176 ? -2.356 15.961 11.498 1.00 77.12 176 LYS A CA 1
ATOM 1464 C C . LYS A 1 176 ? -3.602 15.889 12.367 1.00 77.12 176 LYS A C 1
ATOM 1466 O O . LYS A 1 176 ? -3.919 16.845 13.072 1.00 77.12 176 LYS A O 1
ATOM 1471 N N . GLU A 1 177 ? -4.284 14.761 12.307 1.00 84.56 177 GLU A N 1
ATOM 1472 C CA . GLU A 1 177 ? -5.404 14.414 13.168 1.00 84.56 177 GLU A CA 1
ATOM 1473 C C . GLU A 1 177 ? -4.942 13.363 14.182 1.00 84.56 177 GLU A C 1
ATOM 1475 O O . GLU A 1 177 ? -4.097 12.515 13.888 1.00 84.56 177 GLU A O 1
ATOM 1480 N N . THR A 1 178 ? -5.474 13.431 15.400 1.00 89.06 178 THR A N 1
ATOM 1481 C CA . THR A 1 178 ? -5.221 12.422 16.431 1.00 89.06 178 THR A CA 1
ATOM 1482 C C . THR A 1 178 ? -6.493 11.618 16.631 1.00 89.06 178 THR A C 1
ATOM 1484 O O . THR A 1 178 ? -7.491 12.139 17.129 1.00 89.06 178 THR A O 1
ATOM 1487 N N . LEU A 1 179 ? -6.452 10.349 16.243 1.00 88.38 179 LEU A N 1
ATOM 1488 C CA . LEU A 1 179 ? -7.527 9.396 16.468 1.00 88.38 179 LEU A CA 1
ATOM 1489 C C . LEU A 1 179 ? -7.357 8.782 17.854 1.00 88.38 179 LEU A C 1
ATOM 1491 O O . LEU A 1 179 ? -6.272 8.320 18.200 1.00 88.38 179 LEU A O 1
ATOM 1495 N N . LYS A 1 180 ? -8.429 8.762 18.644 1.00 93.44 180 LYS A N 1
ATOM 1496 C CA . LYS A 1 180 ? -8.476 8.022 19.909 1.00 93.44 180 LYS A CA 1
ATOM 1497 C C . LYS A 1 180 ? -9.001 6.620 19.639 1.00 93.44 180 LYS A C 1
ATOM 1499 O O . LYS A 1 180 ? -9.959 6.468 18.887 1.00 93.44 180 LYS A O 1
ATOM 1504 N N . GLY A 1 181 ? -8.380 5.625 20.250 1.00 95.19 181 GLY A N 1
ATOM 1505 C CA . GLY A 1 181 ? -8.730 4.225 20.057 1.00 95.19 181 GLY A CA 1
ATOM 1506 C C . GLY A 1 181 ? -7.980 3.335 21.033 1.00 95.19 181 GLY A C 1
ATOM 1507 O O . GLY A 1 181 ? -7.667 3.754 22.150 1.00 95.19 181 GLY A O 1
ATOM 1508 N N . PHE A 1 182 ? -7.691 2.112 20.608 1.00 96.62 182 PHE A N 1
ATOM 1509 C CA . PHE A 1 182 ? -7.046 1.099 21.433 1.00 96.62 182 PHE A CA 1
ATOM 1510 C C . PHE A 1 182 ? -5.950 0.398 20.642 1.00 96.62 182 PHE A C 1
ATOM 1512 O O . PHE A 1 182 ? -6.116 0.112 19.460 1.00 96.62 182 PHE A O 1
ATOM 1519 N N . ASN A 1 183 ? -4.836 0.115 21.309 1.00 97.25 183 ASN A N 1
ATOM 1520 C CA . ASN A 1 183 ? -3.811 -0.793 20.821 1.00 97.25 183 ASN A CA 1
ATOM 1521 C C . ASN A 1 183 ? -4.119 -2.199 21.336 1.00 97.25 183 ASN A C 1
ATOM 1523 O O . ASN A 1 183 ? -4.170 -2.419 22.548 1.00 97.25 183 ASN A O 1
ATOM 1527 N N . ILE A 1 184 ? -4.279 -3.132 20.403 1.00 96.50 184 ILE A N 1
ATOM 1528 C CA . ILE A 1 184 ? -4.561 -4.540 20.656 1.00 96.50 184 ILE A CA 1
ATOM 1529 C C . ILE A 1 184 ? -3.325 -5.368 20.325 1.00 96.50 184 ILE A C 1
ATOM 1531 O O . ILE A 1 184 ? -2.787 -5.300 19.212 1.00 96.50 184 ILE A O 1
ATOM 1535 N N . LYS A 1 185 ? -2.900 -6.185 21.288 1.00 96.50 185 LYS A N 1
ATOM 1536 C CA . LYS A 1 185 ? -1.967 -7.289 21.047 1.00 96.50 185 LYS A CA 1
ATOM 1537 C C . LYS A 1 185 ? -2.750 -8.589 21.035 1.00 96.50 185 LYS A C 1
ATOM 1539 O O . LYS A 1 185 ? -3.563 -8.822 21.928 1.00 96.50 185 LYS A O 1
ATOM 1544 N N . LEU A 1 186 ? -2.491 -9.408 20.028 1.00 93.50 186 LEU A N 1
ATOM 1545 C CA . LEU A 1 186 ? -3.048 -10.750 19.898 1.00 93.50 186 LEU A CA 1
ATOM 1546 C C . LEU A 1 186 ? -1.957 -11.771 20.222 1.00 93.50 186 LEU A C 1
ATOM 1548 O O . LEU A 1 186 ? -0.772 -11.452 20.125 1.00 93.50 186 LEU A O 1
ATOM 1552 N N . GLN A 1 187 ? -2.357 -12.981 20.602 1.00 92.31 187 GLN A N 1
ATOM 1553 C CA . GLN A 1 187 ? -1.421 -14.074 20.871 1.00 92.31 187 GLN A CA 1
ATOM 1554 C C . GLN A 1 187 ? -0.629 -14.461 19.616 1.00 92.31 187 GLN A C 1
ATOM 1556 O O . GLN A 1 187 ? 0.557 -14.775 19.701 1.00 92.31 187 GLN A O 1
ATOM 1561 N N . ASP A 1 188 ? -1.302 -14.409 18.471 1.00 89.69 188 ASP A N 1
ATOM 1562 C CA . ASP A 1 188 ? -0.738 -14.514 17.128 1.00 89.69 188 ASP A CA 1
ATOM 1563 C C . ASP A 1 188 ? -1.628 -13.732 16.142 1.00 89.69 188 ASP A C 1
ATOM 1565 O O . ASP A 1 188 ? -2.783 -13.428 16.464 1.00 89.69 188 ASP A O 1
ATOM 1569 N N . THR A 1 189 ? -1.110 -13.367 14.968 1.00 91.81 189 THR A N 1
ATOM 1570 C CA . THR A 1 189 ? -1.842 -12.587 13.960 1.00 91.81 189 THR A CA 1
ATOM 1571 C C . THR A 1 189 ? -1.433 -12.927 12.532 1.00 91.81 189 THR A C 1
ATOM 1573 O O . THR A 1 189 ? -0.262 -13.129 12.221 1.00 91.81 189 THR A O 1
ATOM 1576 N N . ILE A 1 190 ? -2.417 -12.903 11.635 1.00 88.75 190 ILE A N 1
ATOM 1577 C CA . ILE A 1 190 ? -2.209 -12.990 10.185 1.00 88.75 190 ILE A CA 1
ATOM 1578 C C . ILE A 1 190 ? -2.064 -11.617 9.519 1.00 88.75 190 ILE A C 1
ATOM 1580 O O . ILE A 1 190 ? -1.747 -11.558 8.330 1.00 88.75 190 ILE A O 1
ATOM 1584 N N . LEU A 1 191 ? -2.297 -10.521 10.252 1.00 91.31 191 LEU A N 1
ATOM 1585 C CA . LEU A 1 191 ? -2.189 -9.160 9.730 1.00 91.31 191 LEU A CA 1
ATOM 1586 C C . LEU A 1 191 ? -0.730 -8.704 9.753 1.00 91.31 191 LEU A C 1
ATOM 1588 O O . LEU A 1 191 ? -0.076 -8.677 10.796 1.00 91.31 191 LEU A O 1
ATOM 1592 N N . PHE A 1 192 ? -0.220 -8.337 8.582 1.00 89.69 192 PHE A N 1
ATOM 1593 C CA . PHE A 1 192 ? 1.167 -7.923 8.421 1.00 89.69 192 PHE A CA 1
ATOM 1594 C C . PHE A 1 192 ? 1.377 -6.502 8.979 1.00 89.69 192 PHE A C 1
ATOM 1596 O O . PHE A 1 192 ? 0.692 -5.576 8.537 1.00 89.69 192 PHE A O 1
ATOM 1603 N N . PRO A 1 193 ? 2.314 -6.289 9.925 1.00 86.56 193 PRO A N 1
ATOM 1604 C CA . PRO A 1 193 ? 2.698 -4.947 10.350 1.00 86.56 193 PRO A CA 1
ATOM 1605 C C . PRO A 1 193 ? 3.532 -4.255 9.271 1.00 86.56 193 PRO A C 1
ATOM 1607 O O . PRO A 1 193 ? 4.300 -4.915 8.577 1.00 86.56 193 PRO A O 1
ATOM 1610 N N . GLU A 1 194 ? 3.468 -2.924 9.198 1.00 81.44 194 GLU A N 1
ATOM 1611 C CA . GLU A 1 194 ? 4.300 -2.148 8.266 1.00 81.44 194 GLU A CA 1
ATOM 1612 C C . GLU A 1 194 ? 5.787 -2.542 8.363 1.00 81.44 194 GLU A C 1
ATOM 1614 O O . GLU A 1 194 ? 6.345 -2.719 9.457 1.00 81.44 194 GLU A O 1
ATOM 1619 N N . GLY A 1 195 ? 6.457 -2.684 7.217 1.00 75.44 195 GLY A N 1
ATOM 1620 C CA . GLY A 1 195 ? 7.840 -3.140 7.215 1.00 75.44 195 GLY A CA 1
ATOM 1621 C C . GLY A 1 195 ? 8.476 -3.240 5.839 1.00 75.44 195 GLY A C 1
ATOM 1622 O O . GLY A 1 195 ? 7.877 -3.713 4.880 1.00 75.44 195 GLY A O 1
ATOM 1623 N N . GLY A 1 196 ? 9.741 -2.815 5.761 1.00 71.25 196 GLY A N 1
ATOM 1624 C CA . GLY A 1 196 ? 10.584 -3.039 4.589 1.00 71.25 196 GLY A CA 1
ATOM 1625 C C . GLY A 1 196 ? 10.036 -2.443 3.295 1.00 71.25 196 GLY A C 1
ATOM 1626 O O . GLY A 1 196 ? 10.238 -3.068 2.271 1.00 71.25 196 GLY A O 1
ATOM 1627 N N . GLY A 1 197 ? 9.347 -1.296 3.347 1.00 72.56 197 GLY A N 1
ATOM 1628 C CA . GLY A 1 197 ? 8.745 -0.616 2.187 1.00 72.56 197 GLY A CA 1
ATOM 1629 C C . GLY A 1 197 ? 7.303 -1.035 1.870 1.00 72.56 197 GLY A C 1
ATOM 1630 O O . GLY A 1 197 ? 6.624 -0.327 1.129 1.00 72.56 197 GLY A O 1
ATOM 1631 N N . GLN A 1 198 ? 6.812 -2.125 2.474 1.00 79.75 198 GLN A N 1
ATOM 1632 C CA . GLN A 1 198 ? 5.425 -2.570 2.358 1.00 79.75 198 GLN A CA 1
ATOM 1633 C C . GLN A 1 198 ? 4.561 -1.965 3.489 1.00 79.75 198 GLN A C 1
ATOM 1635 O O . GLN A 1 198 ? 4.911 -2.118 4.667 1.00 79.75 198 GLN A O 1
ATOM 1640 N N . PRO A 1 199 ? 3.436 -1.304 3.154 1.00 85.88 199 PRO A N 1
ATOM 1641 C CA . PRO A 1 199 ? 2.432 -0.860 4.108 1.00 85.88 199 PRO A CA 1
ATOM 1642 C C . PRO A 1 199 ? 1.838 -2.010 4.908 1.00 85.88 199 PRO A C 1
ATOM 1644 O O . PRO A 1 199 ? 1.822 -3.164 4.477 1.00 85.88 199 PRO A O 1
ATOM 1647 N N . ASP A 1 200 ? 1.299 -1.668 6.065 1.00 90.44 200 ASP A N 1
ATOM 1648 C CA . ASP A 1 200 ? 0.563 -2.602 6.886 1.00 90.44 200 ASP A CA 1
ATOM 1649 C C . ASP A 1 200 ? -0.738 -3.073 6.230 1.00 90.44 200 ASP A C 1
ATOM 1651 O O . ASP A 1 200 ? -1.326 -2.450 5.329 1.00 90.44 200 ASP A O 1
ATOM 1655 N N . ASP A 1 201 ? -1.187 -4.207 6.734 1.00 91.81 201 ASP A N 1
ATOM 1656 C CA . ASP A 1 201 ? -2.484 -4.762 6.427 1.00 91.81 201 ASP A CA 1
ATOM 1657 C C . ASP A 1 201 ? -3.617 -4.073 7.164 1.00 91.81 201 ASP A C 1
ATOM 1659 O O . ASP A 1 201 ? -3.481 -3.626 8.301 1.00 91.81 201 ASP A O 1
ATOM 1663 N N . HIS A 1 202 ? -4.786 -4.128 6.537 1.00 90.19 202 HIS A N 1
ATOM 1664 C CA . HIS A 1 202 ? -6.054 -3.841 7.186 1.00 90.19 202 HIS A CA 1
ATOM 1665 C C . HIS A 1 202 ? -6.881 -5.120 7.314 1.00 90.19 202 HIS A C 1
ATOM 1667 O O . HIS A 1 202 ? -6.548 -6.166 6.748 1.00 90.19 202 HIS A O 1
ATOM 1673 N N . GLY A 1 203 ? -7.975 -5.030 8.062 1.00 91.81 203 GLY A N 1
ATOM 1674 C CA . GLY A 1 203 ? -8.838 -6.170 8.303 1.00 91.81 203 GLY A CA 1
ATOM 1675 C C . GLY A 1 203 ? -9.794 -5.953 9.464 1.00 91.81 203 GLY A C 1
ATOM 1676 O O . GLY A 1 203 ? -10.099 -4.820 9.843 1.00 91.81 203 GLY A O 1
ATOM 1677 N N . LEU A 1 204 ? -10.240 -7.061 10.041 1.00 93.75 204 LEU A N 1
ATOM 1678 C CA . LEU A 1 204 ? -11.115 -7.118 11.203 1.00 93.75 204 LEU A CA 1
ATOM 1679 C C . LEU A 1 204 ? -10.484 -7.986 12.293 1.00 93.75 204 LEU A C 1
ATOM 1681 O O . LEU A 1 204 ? -9.865 -9.007 11.995 1.00 93.75 204 LEU A O 1
ATOM 1685 N N . ILE A 1 205 ? -10.689 -7.596 13.550 1.00 94.75 205 ILE A N 1
ATOM 1686 C CA . ILE A 1 205 ? -10.499 -8.448 14.730 1.00 94.75 205 ILE A CA 1
ATOM 1687 C C . ILE A 1 205 ? -11.873 -8.582 15.393 1.00 94.75 205 ILE A C 1
ATOM 1689 O O . ILE A 1 205 ? -12.415 -7.607 15.917 1.00 94.75 205 ILE A O 1
ATOM 1693 N N . GLY A 1 206 ? -12.468 -9.771 15.319 1.00 91.62 206 GLY A N 1
ATOM 1694 C CA . GLY A 1 206 ? -13.904 -9.953 15.508 1.00 91.62 206 GLY A CA 1
ATOM 1695 C C . GLY A 1 206 ? -14.667 -9.114 14.482 1.00 91.62 206 GLY A C 1
ATOM 1696 O O . GLY A 1 206 ? -14.430 -9.226 13.282 1.00 91.62 206 GLY A O 1
ATOM 1697 N N . ASP A 1 207 ? -15.514 -8.212 14.971 1.00 91.25 207 ASP A N 1
ATOM 1698 C CA . ASP A 1 207 ? -16.246 -7.241 14.147 1.00 91.25 207 ASP A CA 1
ATOM 1699 C C . ASP A 1 207 ? -15.588 -5.849 14.125 1.00 91.25 207 ASP A C 1
ATOM 1701 O O . ASP A 1 207 ? -16.152 -4.894 13.587 1.00 91.25 207 ASP A O 1
ATOM 1705 N N . VAL A 1 208 ? -14.406 -5.694 14.736 1.00 92.88 208 VAL A N 1
ATOM 1706 C CA . VAL A 1 208 ? -13.758 -4.389 14.912 1.00 92.88 208 VAL A CA 1
ATOM 1707 C C . VAL A 1 208 ? -12.758 -4.118 13.779 1.00 92.88 208 VAL A C 1
ATOM 1709 O O . VAL A 1 208 ? -11.788 -4.868 13.640 1.00 92.88 208 VAL A O 1
ATOM 1712 N N . PRO A 1 209 ? -12.922 -3.027 13.001 1.00 93.38 209 PRO A N 1
ATOM 1713 C CA . PRO A 1 209 ? -11.972 -2.640 11.962 1.00 93.38 209 PRO A CA 1
ATOM 1714 C C . PRO A 1 209 ? -10.594 -2.282 12.510 1.00 93.38 209 PRO A C 1
ATOM 1716 O O . PRO A 1 209 ? -10.453 -1.434 13.398 1.00 93.38 209 PRO A O 1
ATOM 1719 N N . VAL A 1 210 ? -9.574 -2.892 11.913 1.00 94.25 210 VAL A N 1
ATOM 1720 C CA . VAL A 1 210 ? -8.170 -2.559 12.138 1.00 94.25 210 VAL A CA 1
ATOM 1721 C C . VAL A 1 210 ? -7.788 -1.404 11.229 1.00 94.25 210 VAL A C 1
ATOM 1723 O O . VAL A 1 210 ? -7.869 -1.504 10.007 1.00 94.25 210 VAL A O 1
ATOM 1726 N N . VAL A 1 211 ? -7.379 -0.296 11.844 1.00 88.88 211 VAL A N 1
ATOM 1727 C CA . VAL A 1 211 ? -7.009 0.942 11.144 1.00 88.88 211 VAL A CA 1
ATOM 1728 C C . VAL A 1 211 ? -5.515 0.991 10.852 1.00 88.88 211 VAL A C 1
ATOM 1730 O O . VAL A 1 211 ? -5.114 1.612 9.874 1.00 88.88 211 VAL A O 1
ATOM 1733 N N . ARG A 1 212 ? -4.689 0.399 11.726 1.00 90.00 212 ARG A N 1
ATOM 1734 C CA . ARG A 1 212 ? -3.244 0.306 11.510 1.00 90.00 212 ARG A CA 1
ATOM 1735 C C . ARG A 1 212 ? -2.625 -0.878 12.236 1.00 90.00 212 ARG A C 1
ATOM 1737 O O . ARG A 1 212 ? -2.990 -1.132 13.382 1.00 90.00 212 ARG A O 1
ATOM 1744 N N . VAL A 1 213 ? -1.628 -1.523 11.643 1.00 93.25 213 VAL A N 1
ATOM 1745 C CA . VAL A 1 213 ? -0.792 -2.539 12.292 1.00 93.25 213 VAL A CA 1
ATOM 1746 C C . VAL A 1 213 ? 0.660 -2.077 12.314 1.00 93.25 213 VAL A C 1
ATOM 1748 O O . VAL A 1 213 ? 1.293 -1.840 11.290 1.00 93.25 213 VAL A O 1
ATOM 1751 N N . THR A 1 214 ? 1.212 -1.939 13.516 1.00 87.25 214 THR A N 1
ATOM 1752 C CA . THR A 1 214 ? 2.582 -1.452 13.725 1.00 87.25 214 THR A CA 1
ATOM 1753 C C . THR A 1 214 ? 3.431 -2.495 14.419 1.00 87.25 214 THR A C 1
ATOM 1755 O O . THR A 1 214 ? 2.957 -3.214 15.297 1.00 87.25 214 THR A O 1
ATOM 1758 N N . ARG A 1 215 ? 4.715 -2.555 14.069 1.00 83.50 215 ARG A N 1
ATOM 1759 C CA . ARG A 1 215 ? 5.664 -3.419 14.766 1.00 83.50 215 ARG A CA 1
ATOM 1760 C C . ARG A 1 215 ? 6.213 -2.725 16.010 1.00 83.50 215 ARG A C 1
ATOM 1762 O O . ARG A 1 215 ? 6.826 -1.662 15.914 1.00 83.50 215 ARG A O 1
ATOM 1769 N N . GLN A 1 216 ? 6.054 -3.349 17.174 1.00 82.06 216 GLN A N 1
ATOM 1770 C CA . GLN A 1 216 ? 6.668 -2.919 18.431 1.00 82.06 216 GLN A CA 1
ATOM 1771 C C . GLN A 1 216 ? 7.546 -4.045 18.981 1.00 82.06 216 GLN A C 1
ATOM 1773 O O . GLN A 1 216 ? 7.089 -4.938 19.688 1.00 82.06 216 GLN A O 1
ATOM 1778 N N . GLY A 1 217 ? 8.835 -4.011 18.632 1.00 79.81 217 GLY A N 1
ATOM 1779 C CA . GLY A 1 217 ? 9.766 -5.092 18.959 1.00 79.81 217 GLY A CA 1
ATOM 1780 C C . GLY A 1 217 ? 9.444 -6.366 18.173 1.00 79.81 217 GLY A C 1
ATOM 1781 O O . GLY A 1 217 ? 9.497 -6.369 16.938 1.00 79.81 217 GLY A O 1
ATOM 1782 N N . ALA A 1 218 ? 9.142 -7.446 18.893 1.00 76.25 218 ALA A N 1
ATOM 1783 C CA . ALA A 1 218 ? 8.700 -8.709 18.304 1.00 76.25 218 ALA A CA 1
ATOM 1784 C C . ALA A 1 218 ? 7.192 -8.732 18.005 1.00 76.25 218 ALA A C 1
ATOM 1786 O O . ALA A 1 218 ? 6.758 -9.551 17.202 1.00 76.25 218 ALA A O 1
ATOM 1787 N N . ASP A 1 219 ? 6.422 -7.812 18.593 1.00 79.75 219 ASP A N 1
ATOM 1788 C CA . ASP A 1 219 ? 4.965 -7.853 18.544 1.00 79.75 219 ASP A CA 1
ATOM 1789 C C . ASP A 1 219 ? 4.406 -7.042 17.369 1.00 79.75 219 ASP A C 1
ATOM 1791 O O . ASP A 1 219 ? 4.907 -5.960 17.035 1.00 79.75 219 ASP A O 1
ATOM 1795 N N . ALA A 1 220 ? 3.303 -7.529 16.804 1.00 88.12 220 ALA A N 1
ATOM 1796 C CA . ALA A 1 220 ? 2.405 -6.750 15.961 1.00 88.12 220 ALA A CA 1
ATOM 1797 C C . ALA A 1 220 ? 1.300 -6.125 16.831 1.00 88.12 220 ALA A C 1
ATOM 1799 O O . ALA A 1 220 ? 0.598 -6.815 17.571 1.00 88.12 220 ALA A O 1
ATOM 1800 N N . VAL A 1 221 ? 1.163 -4.801 16.758 1.00 94.44 221 VAL A N 1
ATOM 1801 C CA . VAL A 1 221 ? 0.203 -4.016 17.540 1.00 94.44 221 VAL A CA 1
ATOM 1802 C C . VAL A 1 221 ? -0.831 -3.405 16.608 1.00 94.44 221 VAL A C 1
ATOM 1804 O O . VAL A 1 221 ? -0.478 -2.636 15.712 1.00 94.44 221 VAL A O 1
ATOM 1807 N N . HIS A 1 222 ? -2.098 -3.723 16.856 1.00 96.94 222 HIS A N 1
ATOM 1808 C CA . HIS A 1 222 ? -3.231 -3.366 16.009 1.00 96.94 222 HIS A CA 1
ATOM 1809 C C . HIS A 1 222 ? -3.980 -2.185 16.629 1.00 96.94 222 HIS A C 1
ATOM 1811 O O . HIS A 1 222 ? -4.454 -2.279 17.759 1.00 96.94 222 HIS A O 1
ATOM 1817 N N . PHE A 1 223 ? -4.089 -1.071 15.913 1.00 95.44 223 PHE A N 1
ATOM 1818 C CA . PHE A 1 223 ? -4.877 0.078 16.339 1.00 95.44 223 PHE A CA 1
ATOM 1819 C C . PHE A 1 223 ? -6.313 -0.048 15.829 1.00 95.44 223 PHE A C 1
ATOM 1821 O O . PHE A 1 223 ? -6.548 -0.150 14.621 1.00 95.44 223 PHE A O 1
ATOM 1828 N N . VAL A 1 224 ? -7.267 0.001 16.754 1.00 93.12 224 VAL A N 1
ATOM 1829 C CA . VAL A 1 224 ? -8.703 -0.158 16.495 1.00 93.12 224 VAL A CA 1
ATOM 1830 C C . VAL A 1 224 ? -9.514 0.961 17.149 1.00 93.12 224 VAL A C 1
ATOM 1832 O O . VAL A 1 224 ? -9.081 1.587 18.119 1.00 93.12 224 VAL A O 1
ATOM 1835 N N . GLY A 1 225 ? -10.717 1.214 16.629 1.00 92.00 225 GLY A N 1
ATOM 1836 C CA . GLY A 1 225 ? -11.613 2.255 17.151 1.00 92.00 225 GLY A CA 1
ATOM 1837 C C . GLY A 1 225 ? -12.424 1.850 18.389 1.00 92.00 225 GLY A C 1
ATOM 1838 O O . GLY A 1 225 ? -12.929 2.719 19.099 1.00 92.00 225 GLY A O 1
ATOM 1839 N N . SER A 1 226 ? -12.560 0.552 18.664 1.00 92.50 226 SER A N 1
ATOM 1840 C CA . SER A 1 226 ? -13.375 0.019 19.765 1.00 92.50 226 SER A CA 1
ATOM 1841 C C . SER A 1 226 ? -12.583 -1.005 20.580 1.00 92.50 226 SER A C 1
ATOM 1843 O O . SER A 1 226 ? -11.777 -1.726 19.995 1.00 92.50 226 SER A O 1
ATOM 1845 N N . PRO A 1 227 ? -12.764 -1.055 21.912 1.00 95.62 227 PRO A N 1
ATOM 1846 C CA . PRO A 1 227 ? -12.010 -1.971 22.757 1.00 95.62 227 PRO A CA 1
ATOM 1847 C C . PRO A 1 227 ? -12.455 -3.420 22.538 1.00 95.62 227 PRO A C 1
ATOM 1849 O O . PRO A 1 227 ? -13.592 -3.674 22.142 1.00 95.62 227 PRO A O 1
ATOM 1852 N N . LEU A 1 228 ? -11.562 -4.350 22.864 1.00 93.94 228 LEU A N 1
ATOM 1853 C CA . LEU A 1 228 ? -11.833 -5.784 22.946 1.00 93.94 228 LEU A CA 1
ATOM 1854 C C . LEU A 1 228 ? -11.486 -6.275 24.354 1.00 93.94 228 LEU A C 1
ATOM 1856 O O . LEU A 1 228 ? -10.629 -5.686 25.018 1.00 93.94 228 LEU A O 1
ATOM 1860 N N . GLU A 1 229 ? -12.150 -7.330 24.818 1.00 95.81 229 GLU A N 1
ATOM 1861 C CA . GLU A 1 229 ? -11.893 -7.873 26.152 1.00 95.81 229 GLU A CA 1
ATOM 1862 C C . GLU A 1 229 ? -10.589 -8.682 26.164 1.00 95.81 229 GLU A C 1
ATOM 1864 O O . GLU A 1 229 ? -10.328 -9.491 25.276 1.00 95.81 229 GLU A O 1
ATOM 1869 N N . GLU A 1 230 ? -9.743 -8.472 27.173 1.00 97.06 230 GLU A N 1
ATOM 1870 C CA . GLU A 1 230 ? -8.535 -9.286 27.346 1.00 97.06 230 GLU A CA 1
ATOM 1871 C C . GLU A 1 230 ? -8.915 -10.740 27.655 1.00 97.06 230 GLU A C 1
ATOM 1873 O O . GLU A 1 230 ? -9.810 -11.009 28.455 1.00 97.06 230 GLU A O 1
ATOM 1878 N N . GLY A 1 231 ? -8.241 -11.688 27.005 1.00 94.75 231 GLY A N 1
ATOM 1879 C CA . GLY A 1 231 ? -8.571 -13.112 27.051 1.00 94.75 231 GLY A CA 1
ATOM 1880 C C . GLY A 1 231 ? -9.699 -13.536 26.105 1.00 94.75 231 GLY A C 1
ATOM 1881 O O . GLY A 1 231 ? -9.930 -14.736 25.963 1.00 94.75 231 GLY A O 1
ATOM 1882 N N . GLN A 1 232 ? -10.373 -12.597 25.432 1.00 94.88 232 GLN A N 1
ATOM 1883 C CA . GLN A 1 232 ? -11.402 -12.913 24.444 1.00 94.88 232 GLN A CA 1
ATOM 1884 C C . GLN A 1 232 ? -10.794 -13.636 23.240 1.00 94.88 232 GLN A C 1
ATOM 1886 O O . GLN A 1 232 ? -9.774 -13.213 22.694 1.00 94.88 232 GLN A O 1
ATOM 1891 N N . GLU A 1 233 ? -11.456 -14.702 22.801 1.00 96.69 233 GLU A N 1
ATOM 1892 C CA . GLU A 1 233 ? -11.167 -15.358 21.531 1.00 96.69 233 GLU A CA 1
ATOM 1893 C C . GLU A 1 233 ? -11.849 -14.596 20.386 1.00 96.69 233 GLU A C 1
ATOM 1895 O O . GLU A 1 233 ? -13.034 -14.259 20.456 1.00 96.69 233 GLU A O 1
ATOM 1900 N N . VAL A 1 234 ? -11.083 -14.277 19.346 1.00 94.81 234 VAL A N 1
ATOM 1901 C CA . VAL A 1 234 ? -11.503 -13.424 18.233 1.00 94.81 234 VAL A CA 1
ATOM 1902 C C . VAL A 1 234 ? -11.062 -14.020 16.903 1.00 94.81 234 VAL A C 1
ATOM 1904 O O . VAL A 1 234 ? -9.945 -14.518 16.759 1.00 94.81 234 VAL A O 1
ATOM 1907 N N . GLN A 1 235 ? -11.938 -13.926 15.907 1.00 93.19 235 GLN A N 1
ATOM 1908 C CA . GLN A 1 235 ? -11.598 -14.237 14.524 1.00 93.19 235 GLN A CA 1
ATOM 1909 C C . GLN A 1 235 ? -10.891 -13.038 13.885 1.00 93.19 235 GLN A C 1
ATOM 1911 O O . GLN A 1 235 ? -11.374 -11.914 13.989 1.00 93.19 235 GLN A O 1
ATOM 1916 N N . VAL A 1 236 ? -9.778 -13.258 13.193 1.00 92.06 236 VAL A N 1
ATOM 1917 C CA . VAL A 1 236 ? -9.072 -12.215 12.442 1.00 92.06 236 VAL A CA 1
ATOM 1918 C C . VAL A 1 236 ? -9.314 -12.424 10.958 1.00 92.06 236 VAL A C 1
ATOM 1920 O O . VAL A 1 236 ? -9.093 -13.514 10.436 1.00 92.06 236 VAL A O 1
ATOM 1923 N N . LYS A 1 237 ? -9.748 -11.369 10.269 1.00 90.69 237 LYS A N 1
ATOM 1924 C CA . LYS A 1 237 ? -9.956 -11.377 8.817 1.00 90.69 237 LYS A CA 1
ATOM 1925 C C . LYS A 1 237 ? -9.068 -10.330 8.181 1.00 90.69 237 LYS A C 1
ATOM 1927 O O . LYS A 1 237 ? -9.084 -9.181 8.608 1.00 90.69 237 LYS A O 1
ATOM 1932 N N . VAL A 1 238 ? -8.309 -10.716 7.165 1.00 89.81 238 VAL A N 1
ATOM 1933 C CA . VAL A 1 238 ? -7.501 -9.783 6.373 1.00 89.81 238 VAL A CA 1
ATOM 1934 C C . VAL A 1 238 ? -8.357 -9.149 5.277 1.00 89.81 238 VAL A C 1
ATOM 1936 O O . VAL A 1 238 ? -9.214 -9.810 4.694 1.00 89.81 238 VAL A O 1
ATOM 1939 N N . ASP A 1 239 ? -8.119 -7.874 4.974 1.00 87.94 239 ASP A N 1
ATOM 1940 C CA . ASP A 1 239 ? -8.576 -7.274 3.719 1.00 87.94 239 ASP A CA 1
ATOM 1941 C C . ASP A 1 239 ? -7.800 -7.918 2.559 1.00 87.94 239 ASP A C 1
ATOM 1943 O O . ASP A 1 239 ? -6.652 -7.561 2.272 1.00 87.94 239 ASP A O 1
ATOM 1947 N N . TRP A 1 240 ? -8.406 -8.935 1.941 1.00 84.62 240 TRP A N 1
ATOM 1948 C CA . TRP A 1 240 ? -7.739 -9.761 0.940 1.00 84.62 240 TRP A CA 1
ATOM 1949 C C . TRP A 1 240 ? -7.409 -8.999 -0.340 1.00 84.62 240 TRP A C 1
ATOM 1951 O O . TRP A 1 240 ? -6.332 -9.201 -0.895 1.00 84.62 240 TRP A O 1
ATOM 1961 N N . GLU A 1 241 ? -8.284 -8.093 -0.784 1.00 86.12 241 GLU A N 1
ATOM 1962 C CA . GLU A 1 241 ? -8.037 -7.286 -1.984 1.00 86.12 241 GLU A CA 1
ATOM 1963 C C . GLU A 1 241 ? -6.757 -6.462 -1.803 1.00 86.12 241 GLU A C 1
ATOM 1965 O O . GLU A 1 241 ? -5.869 -6.483 -2.658 1.00 86.12 241 GLU A O 1
ATOM 1970 N N . ARG A 1 242 ? -6.609 -5.828 -0.632 1.00 87.38 242 ARG A N 1
ATOM 1971 C CA . ARG A 1 242 ? -5.393 -5.097 -0.262 1.00 87.38 242 ARG A CA 1
ATOM 1972 C C . ARG A 1 242 ? -4.178 -6.014 -0.140 1.00 87.38 242 ARG A C 1
ATOM 1974 O O . ARG A 1 242 ? -3.118 -5.703 -0.684 1.00 87.38 242 ARG A O 1
ATOM 1981 N N . ARG A 1 243 ? -4.302 -7.123 0.595 1.00 88.19 243 ARG A N 1
ATOM 1982 C CA . ARG A 1 243 ? -3.180 -8.038 0.843 1.00 88.19 243 ARG A CA 1
ATOM 1983 C C . ARG A 1 243 ? -2.659 -8.641 -0.458 1.00 88.19 243 ARG A C 1
ATOM 1985 O O . ARG A 1 243 ? -1.445 -8.717 -0.646 1.00 88.19 243 ARG A O 1
ATOM 1992 N N . PHE A 1 244 ? -3.555 -9.068 -1.340 1.00 87.56 244 PHE A N 1
ATOM 1993 C CA . PHE A 1 244 ? -3.184 -9.700 -2.596 1.00 87.56 244 PHE A CA 1
ATOM 1994 C C . PHE A 1 244 ? -2.511 -8.707 -3.548 1.00 87.56 244 PHE A C 1
ATOM 1996 O O . PHE A 1 244 ? -1.457 -9.034 -4.091 1.00 87.56 244 PHE A O 1
ATOM 2003 N N . ASP A 1 245 ? -3.025 -7.476 -3.663 1.00 87.31 245 ASP A N 1
ATOM 2004 C CA . ASP A 1 245 ? -2.340 -6.411 -4.409 1.00 87.31 245 ASP A CA 1
ATOM 2005 C C . ASP A 1 245 ? -0.925 -6.184 -3.859 1.00 87.31 245 ASP A C 1
ATOM 2007 O O . ASP A 1 245 ? 0.052 -6.250 -4.606 1.00 87.31 245 ASP A O 1
ATOM 2011 N N . HIS A 1 246 ? -0.776 -6.042 -2.538 1.00 90.19 246 HIS A N 1
ATOM 2012 C CA . HIS A 1 246 ? 0.542 -5.869 -1.930 1.00 90.19 246 HIS A CA 1
ATOM 2013 C C . HIS A 1 246 ? 1.505 -7.022 -2.255 1.00 90.19 246 HIS A C 1
ATOM 2015 O O . HIS A 1 246 ? 2.672 -6.781 -2.576 1.00 90.19 246 HIS A O 1
ATOM 2021 N N . MET A 1 247 ? 1.026 -8.270 -2.210 1.00 87.19 247 MET A N 1
ATOM 2022 C CA . MET A 1 247 ? 1.816 -9.449 -2.577 1.00 87.19 247 MET A CA 1
ATOM 2023 C C . MET A 1 247 ? 2.261 -9.401 -4.040 1.00 87.19 247 MET A C 1
ATOM 2025 O O . MET A 1 247 ? 3.409 -9.741 -4.333 1.00 87.19 247 MET A O 1
ATOM 2029 N N . GLN A 1 248 ? 1.392 -8.963 -4.953 1.00 91.50 248 GLN A N 1
ATOM 2030 C CA . GLN A 1 248 ? 1.723 -8.808 -6.369 1.00 91.50 248 GLN A CA 1
ATOM 2031 C C . GLN A 1 248 ? 2.778 -7.718 -6.577 1.00 91.50 248 GLN A C 1
ATOM 2033 O O . GLN A 1 248 ? 3.790 -7.977 -7.228 1.00 91.50 248 GLN A O 1
ATOM 2038 N N . GLN A 1 249 ? 2.592 -6.535 -5.980 1.00 91.75 249 GLN A N 1
ATOM 2039 C CA . GLN A 1 249 ? 3.529 -5.417 -6.127 1.00 91.75 249 GLN A CA 1
ATOM 2040 C C . GLN A 1 249 ? 4.910 -5.743 -5.546 1.00 91.75 249 GLN A C 1
ATOM 2042 O O . GLN A 1 249 ? 5.930 -5.496 -6.189 1.00 91.75 249 GLN A O 1
ATOM 2047 N N . HIS A 1 250 ? 4.960 -6.334 -4.349 1.00 88.94 250 HIS A N 1
ATOM 2048 C CA . HIS A 1 250 ? 6.218 -6.709 -3.702 1.00 88.94 250 HIS A CA 1
ATOM 2049 C C . HIS A 1 250 ? 6.918 -7.831 -4.485 1.00 88.94 250 HIS A C 1
ATOM 2051 O O . HIS A 1 250 ? 8.114 -7.753 -4.759 1.00 88.94 250 HIS A O 1
ATOM 2057 N N . SER A 1 251 ? 6.177 -8.853 -4.927 1.00 90.88 251 SER A N 1
ATOM 2058 C CA . SER A 1 251 ? 6.757 -9.918 -5.762 1.00 90.88 251 SER A CA 1
ATOM 2059 C C . SER A 1 251 ? 7.289 -9.365 -7.087 1.00 90.88 251 SER A C 1
ATOM 2061 O O . SER A 1 251 ? 8.391 -9.720 -7.503 1.00 90.88 251 SER A O 1
ATOM 2063 N N . GLY A 1 252 ? 6.546 -8.449 -7.716 1.00 93.19 252 GLY A N 1
ATOM 2064 C CA . GLY A 1 252 ? 6.973 -7.719 -8.908 1.00 93.19 252 GLY A CA 1
ATOM 2065 C C . GLY A 1 252 ? 8.267 -6.942 -8.677 1.00 93.19 252 GLY A C 1
ATOM 2066 O O . GLY A 1 252 ? 9.200 -7.055 -9.473 1.00 93.19 252 GLY A O 1
ATOM 2067 N N . GLN A 1 253 ? 8.371 -6.231 -7.550 1.00 93.94 253 GLN A N 1
ATOM 2068 C CA . GLN A 1 253 ? 9.587 -5.517 -7.166 1.00 93.94 253 GLN A CA 1
ATOM 2069 C C . GLN A 1 253 ? 10.803 -6.448 -7.110 1.00 93.94 253 GLN A C 1
ATOM 2071 O O . GLN A 1 253 ? 11.833 -6.113 -7.697 1.00 93.94 253 GLN A O 1
ATOM 2076 N N . HIS A 1 254 ? 10.698 -7.619 -6.473 1.00 90.56 254 HIS A N 1
ATOM 2077 C CA . HIS A 1 254 ? 11.816 -8.573 -6.400 1.00 90.56 254 HIS A CA 1
ATOM 2078 C C . HIS A 1 254 ? 12.297 -9.016 -7.781 1.00 90.56 254 HIS A C 1
ATOM 2080 O O . HIS A 1 254 ? 13.503 -9.043 -8.033 1.00 90.56 254 HIS A O 1
ATOM 2086 N N . VAL A 1 255 ? 11.369 -9.330 -8.691 1.00 94.06 255 VAL A N 1
ATOM 2087 C CA . VAL A 1 255 ? 11.713 -9.759 -10.056 1.00 94.06 255 VAL A CA 1
ATOM 2088 C C . VAL A 1 255 ? 12.382 -8.623 -10.833 1.00 94.06 255 VAL A C 1
ATOM 2090 O O . VAL A 1 255 ? 13.424 -8.846 -11.454 1.00 94.06 255 VAL A O 1
ATOM 2093 N N . ILE A 1 256 ? 11.835 -7.403 -10.758 1.00 96.00 256 ILE A N 1
ATOM 2094 C CA . ILE A 1 256 ? 12.392 -6.213 -11.420 1.00 96.00 256 ILE A CA 1
ATOM 2095 C C . ILE A 1 256 ? 13.809 -5.934 -10.914 1.00 96.00 256 ILE A C 1
ATOM 2097 O O . ILE A 1 256 ? 14.736 -5.812 -11.712 1.00 96.00 256 ILE A O 1
ATOM 2101 N N . THR A 1 257 ? 13.999 -5.874 -9.596 1.00 93.31 257 THR A N 1
ATOM 2102 C CA . THR A 1 257 ? 15.300 -5.600 -8.974 1.00 93.31 257 THR A CA 1
ATOM 2103 C C . THR A 1 257 ? 16.337 -6.662 -9.325 1.00 93.31 257 THR A C 1
ATOM 2105 O O . THR A 1 257 ? 17.461 -6.319 -9.692 1.00 93.31 257 THR A O 1
ATOM 2108 N N . ALA A 1 258 ? 15.972 -7.946 -9.260 1.00 90.81 258 ALA A N 1
ATOM 2109 C CA . ALA A 1 258 ? 16.893 -9.029 -9.584 1.00 90.81 258 ALA A CA 1
ATOM 2110 C C . ALA A 1 258 ? 17.358 -8.958 -11.046 1.00 90.81 258 ALA A C 1
ATOM 2112 O O . ALA A 1 258 ? 18.537 -9.157 -11.338 1.00 90.81 258 ALA A O 1
ATOM 2113 N N . LEU A 1 259 ? 16.451 -8.659 -11.979 1.00 95.62 259 LEU A N 1
ATOM 2114 C CA . LEU A 1 259 ? 16.796 -8.530 -13.394 1.00 95.62 259 LEU A CA 1
ATOM 2115 C C . LEU A 1 259 ? 17.567 -7.241 -13.689 1.00 95.62 259 LEU A C 1
ATOM 2117 O O . LEU A 1 259 ? 18.521 -7.289 -14.459 1.00 95.62 259 LEU A O 1
ATOM 2121 N N . ALA A 1 260 ? 17.240 -6.124 -13.039 1.00 94.56 260 ALA A N 1
ATOM 2122 C CA . ALA A 1 260 ? 17.988 -4.878 -13.181 1.00 94.56 260 ALA A CA 1
ATOM 2123 C C . ALA A 1 260 ? 19.456 -5.040 -12.745 1.00 94.56 260 ALA A C 1
ATOM 2125 O O . ALA A 1 260 ? 20.369 -4.604 -13.458 1.00 94.56 260 ALA A O 1
ATOM 2126 N N . GLU A 1 261 ? 19.700 -5.725 -11.622 1.00 92.62 261 GLU A N 1
ATOM 2127 C CA . GLU A 1 261 ? 21.057 -6.036 -11.166 1.00 92.62 261 GLU A CA 1
ATOM 2128 C C . GLU A 1 261 ? 21.752 -7.022 -12.114 1.00 92.62 261 GLU A C 1
ATOM 2130 O O . GLU A 1 261 ? 22.879 -6.773 -12.537 1.00 92.62 261 GLU A O 1
ATOM 2135 N N . ASN A 1 262 ? 21.081 -8.102 -12.524 1.00 91.00 262 ASN A N 1
ATOM 2136 C CA . ASN A 1 262 ? 21.690 -9.129 -13.374 1.00 91.00 262 ASN A CA 1
ATOM 2137 C C . ASN A 1 262 ? 21.991 -8.652 -14.805 1.00 91.00 262 ASN A C 1
ATOM 2139 O O . ASN A 1 262 ? 23.009 -9.037 -15.378 1.00 91.00 262 ASN A O 1
ATOM 2143 N N . MET A 1 263 ? 21.110 -7.847 -15.402 1.00 95.00 263 MET A N 1
ATOM 2144 C CA . MET A 1 263 ? 21.236 -7.398 -16.793 1.00 95.00 263 MET A CA 1
ATOM 2145 C C . MET A 1 263 ? 22.153 -6.182 -16.924 1.00 95.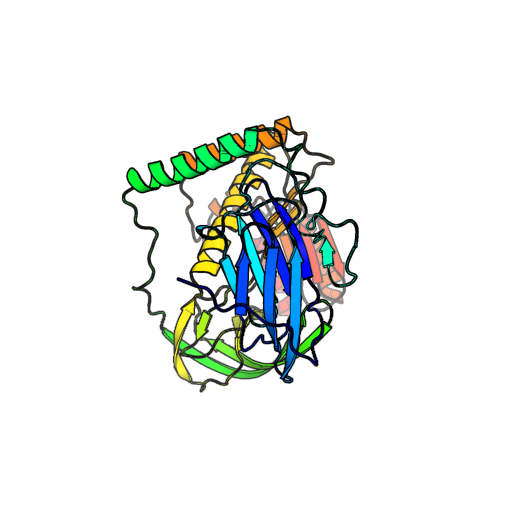00 263 MET A C 1
ATOM 2147 O O . MET A 1 263 ? 22.872 -6.061 -17.916 1.00 95.00 263 MET A O 1
ATOM 2151 N N . PHE A 1 264 ? 22.123 -5.274 -15.943 1.00 93.19 264 PHE A N 1
ATOM 2152 C CA . PHE A 1 264 ? 22.764 -3.961 -16.064 1.00 93.19 264 PHE A CA 1
ATOM 2153 C C . PHE A 1 264 ? 23.685 -3.597 -14.894 1.00 93.19 264 PHE A C 1
ATOM 2155 O O . PHE A 1 264 ? 24.345 -2.561 -14.945 1.00 93.19 264 PHE A O 1
ATOM 2162 N N . GLY A 1 265 ? 23.756 -4.424 -13.847 1.00 89.06 265 GLY A N 1
ATOM 2163 C CA . GLY A 1 265 ? 24.521 -4.130 -12.632 1.00 89.06 265 GLY A CA 1
ATOM 2164 C C . GLY A 1 265 ? 23.863 -3.089 -11.723 1.00 89.06 265 GLY A C 1
ATOM 2165 O O . GLY A 1 265 ? 24.524 -2.567 -10.825 1.00 89.06 265 GLY A O 1
ATOM 2166 N N . TYR A 1 266 ? 22.588 -2.757 -11.951 1.00 91.69 266 TYR A N 1
ATOM 2167 C CA . TYR A 1 266 ? 21.874 -1.723 -11.206 1.00 91.69 266 TYR A CA 1
ATOM 2168 C C . TYR A 1 266 ? 21.294 -2.283 -9.911 1.00 91.69 266 TYR A C 1
ATOM 2170 O O . TYR A 1 266 ? 20.282 -2.979 -9.913 1.00 91.69 266 TYR A O 1
ATOM 2178 N N . LYS A 1 267 ? 21.942 -1.962 -8.791 1.00 86.00 267 LYS A N 1
ATOM 2179 C CA . LYS A 1 267 ? 21.492 -2.370 -7.456 1.00 86.00 267 LYS A CA 1
ATOM 2180 C C . LYS A 1 267 ? 20.316 -1.521 -7.003 1.00 86.00 267 LYS A C 1
ATOM 2182 O O . LYS A 1 267 ? 20.283 -0.329 -7.280 1.00 86.00 267 LYS A O 1
ATOM 2187 N N . THR A 1 268 ? 19.390 -2.093 -6.246 1.00 85.81 268 THR A N 1
ATOM 2188 C CA . THR A 1 268 ? 18.303 -1.310 -5.642 1.00 85.81 268 THR A CA 1
ATOM 2189 C C . THR A 1 268 ? 18.794 -0.545 -4.419 1.00 85.81 268 THR A C 1
ATOM 2191 O O . THR A 1 268 ? 19.424 -1.117 -3.526 1.00 85.81 268 THR A O 1
ATOM 2194 N N . THR A 1 269 ? 18.503 0.755 -4.380 1.00 80.69 269 THR A N 1
ATOM 2195 C CA . THR A 1 269 ? 18.830 1.647 -3.259 1.00 80.69 269 THR A CA 1
ATOM 2196 C C . THR A 1 269 ? 17.660 1.783 -2.297 1.00 80.69 269 THR A C 1
ATOM 2198 O O . THR A 1 269 ? 17.858 1.746 -1.083 1.00 80.69 269 THR A O 1
ATOM 2201 N N . SER A 1 270 ? 16.447 1.911 -2.830 1.00 78.19 270 SER A N 1
ATOM 2202 C CA . SER A 1 270 ? 15.212 1.996 -2.059 1.00 78.19 270 SER A CA 1
ATOM 2203 C C . SER A 1 270 ? 14.026 1.488 -2.882 1.00 78.19 270 SER A C 1
ATOM 2205 O O . SER A 1 270 ? 14.113 1.329 -4.103 1.00 78.19 270 SER A O 1
ATOM 2207 N N . TRP A 1 271 ? 12.922 1.203 -2.203 1.00 86.19 271 TRP A N 1
ATOM 2208 C CA . TRP A 1 271 ? 11.639 0.965 -2.844 1.00 86.19 271 TRP A CA 1
ATOM 2209 C C . TRP A 1 271 ? 10.519 1.429 -1.913 1.00 86.19 271 TRP A C 1
ATOM 2211 O O . TRP A 1 271 ? 10.690 1.462 -0.689 1.00 86.19 271 TRP A O 1
ATOM 2221 N N . GLU A 1 272 ? 9.381 1.771 -2.498 1.00 77.75 272 GLU A N 1
ATOM 2222 C CA . GLU A 1 272 ? 8.177 2.156 -1.773 1.00 77.75 272 GLU A CA 1
ATOM 2223 C C . GLU A 1 272 ? 6.954 1.564 -2.472 1.00 77.75 272 GLU A C 1
ATOM 2225 O O . GLU A 1 272 ? 6.784 1.715 -3.684 1.00 77.75 272 GLU A O 1
ATOM 2230 N N . LEU A 1 273 ? 6.077 0.916 -1.703 1.00 79.38 273 LEU A N 1
ATOM 2231 C CA . LEU A 1 273 ? 4.745 0.534 -2.161 1.00 79.38 273 LEU A CA 1
ATOM 2232 C C . LEU A 1 273 ? 3.763 1.649 -1.795 1.00 79.38 273 LEU A C 1
ATOM 2234 O O . LEU A 1 273 ? 3.206 1.691 -0.696 1.00 79.38 273 LEU A O 1
ATOM 2238 N N . GLY A 1 274 ? 3.575 2.583 -2.722 1.00 73.25 274 GLY A N 1
ATOM 2239 C CA . GLY A 1 274 ? 2.622 3.672 -2.559 1.00 73.25 274 GLY A CA 1
ATOM 2240 C C . GLY A 1 274 ? 1.188 3.243 -2.878 1.00 73.25 274 GLY A C 1
ATOM 2241 O O . GLY A 1 274 ? 0.933 2.275 -3.586 1.00 73.25 274 GLY A O 1
ATOM 2242 N N . ARG A 1 275 ? 0.212 4.031 -2.412 1.00 69.88 275 ARG A N 1
ATOM 2243 C CA . ARG A 1 275 ? -1.228 3.730 -2.557 1.00 69.88 275 ARG A CA 1
ATOM 2244 C C . ARG A 1 275 ? -1.718 3.620 -4.008 1.00 69.88 275 ARG A C 1
ATOM 2246 O O . ARG A 1 275 ? -2.726 2.974 -4.263 1.00 69.88 275 ARG A O 1
ATOM 2253 N N . GLN A 1 276 ? -1.081 4.331 -4.935 1.00 72.75 276 GLN A N 1
ATOM 2254 C CA . GLN A 1 276 ? -1.467 4.342 -6.354 1.00 72.75 276 GLN A CA 1
ATOM 2255 C C . GLN A 1 276 ? -0.358 3.854 -7.284 1.00 72.75 276 GLN A C 1
ATOM 2257 O O . GLN A 1 276 ? -0.632 3.515 -8.433 1.00 72.75 276 GLN A O 1
ATOM 2262 N N . ARG A 1 277 ? 0.896 3.907 -6.829 1.00 80.00 277 ARG A N 1
ATOM 2263 C CA . ARG A 1 277 ? 2.084 3.538 -7.595 1.00 80.00 277 ARG A CA 1
ATOM 2264 C C . ARG A 1 277 ? 3.142 3.039 -6.630 1.00 80.00 277 ARG A C 1
ATOM 2266 O O . ARG A 1 277 ? 3.311 3.628 -5.565 1.00 80.00 277 ARG A O 1
ATOM 2273 N N . SER A 1 278 ? 3.885 2.037 -7.069 1.00 83.81 278 SER A N 1
ATOM 2274 C CA . SER A 1 278 ? 5.118 1.606 -6.424 1.00 83.81 278 SER A CA 1
ATOM 2275 C C . SER A 1 278 ? 6.314 2.233 -7.132 1.00 83.81 278 SER A C 1
ATOM 2277 O O . SER A 1 278 ? 6.286 2.442 -8.348 1.00 83.81 278 SER A O 1
ATOM 2279 N N . THR A 1 279 ? 7.363 2.540 -6.381 1.00 84.62 279 THR A N 1
ATOM 2280 C CA . THR A 1 279 ? 8.615 3.087 -6.904 1.00 84.62 279 THR A CA 1
ATOM 2281 C C . THR A 1 279 ? 9.772 2.177 -6.520 1.00 84.62 279 THR A C 1
ATOM 2283 O O . THR A 1 279 ? 9.804 1.593 -5.437 1.00 84.62 279 THR A O 1
ATOM 2286 N N . ILE A 1 280 ? 10.725 2.036 -7.438 1.00 90.50 280 ILE A N 1
ATOM 2287 C CA . ILE A 1 280 ? 11.976 1.314 -7.218 1.00 90.50 280 ILE A CA 1
ATOM 2288 C C . ILE A 1 280 ? 13.089 2.263 -7.628 1.00 90.50 280 ILE A C 1
ATOM 2290 O O . ILE A 1 280 ? 13.129 2.723 -8.770 1.00 90.50 280 ILE A O 1
ATOM 2294 N N . GLU A 1 281 ? 13.988 2.555 -6.700 1.00 86.88 281 GLU A N 1
ATOM 2295 C CA . GLU A 1 281 ? 15.175 3.346 -6.977 1.00 86.88 281 GLU A CA 1
ATOM 2296 C C . GLU A 1 281 ? 16.361 2.421 -7.243 1.00 86.88 281 GLU A C 1
ATOM 2298 O O . GLU A 1 281 ? 16.640 1.479 -6.493 1.00 86.88 281 GLU A O 1
ATOM 2303 N N . LEU A 1 282 ? 17.060 2.694 -8.341 1.00 89.44 282 LEU A N 1
ATOM 2304 C CA . LEU A 1 282 ? 18.213 1.934 -8.797 1.00 89.44 282 LEU A CA 1
ATOM 2305 C C . LEU A 1 282 ? 19.470 2.803 -8.721 1.00 89.44 282 LEU A C 1
ATOM 2307 O O . LEU A 1 282 ? 19.429 3.991 -9.035 1.00 89.44 282 LEU A O 1
ATOM 2311 N N . ASP A 1 283 ? 20.595 2.195 -8.353 1.00 90.12 283 ASP A N 1
ATOM 2312 C CA . ASP A 1 283 ? 21.919 2.817 -8.263 1.00 90.12 283 ASP A CA 1
ATOM 2313 C C . ASP A 1 283 ? 22.495 3.063 -9.666 1.00 90.12 283 ASP A C 1
ATOM 2315 O O . ASP A 1 283 ? 23.387 2.365 -10.153 1.00 90.12 283 ASP A O 1
ATOM 2319 N N . THR A 1 284 ? 21.899 4.022 -10.368 1.00 90.62 284 THR A N 1
ATOM 2320 C CA . THR A 1 284 ? 22.305 4.466 -11.698 1.00 90.62 284 THR A CA 1
ATOM 2321 C C . THR A 1 284 ? 21.876 5.919 -11.913 1.00 90.62 284 THR A C 1
ATOM 2323 O O . THR A 1 284 ? 20.784 6.306 -11.501 1.00 90.62 284 THR A O 1
ATOM 2326 N N . PRO A 1 285 ? 22.689 6.755 -12.587 1.00 87.94 285 PRO A N 1
ATOM 2327 C CA . PRO A 1 285 ? 22.307 8.137 -12.878 1.00 87.94 285 PRO A CA 1
ATOM 2328 C C . PRO A 1 285 ? 21.131 8.246 -13.860 1.00 87.94 285 PRO A C 1
ATOM 2330 O O . PRO A 1 285 ? 20.461 9.273 -13.901 1.00 87.94 285 PRO A O 1
ATOM 2333 N N . SER A 1 286 ? 20.904 7.222 -14.689 1.00 90.75 286 SER A N 1
ATOM 2334 C CA . SER A 1 286 ? 19.778 7.173 -15.626 1.00 90.75 286 SER A CA 1
ATOM 2335 C C . SER A 1 286 ? 19.560 5.754 -16.145 1.00 90.75 286 SER A C 1
ATOM 2337 O O . SER A 1 286 ? 20.519 4.993 -16.293 1.00 90.75 286 SER A O 1
ATOM 2339 N N . VAL A 1 287 ? 18.316 5.427 -16.488 1.00 88.06 287 VAL A N 1
ATOM 2340 C CA . VAL A 1 287 ? 17.957 4.213 -17.233 1.00 88.06 287 VAL A CA 1
ATOM 2341 C C . VAL A 1 287 ? 17.576 4.638 -18.646 1.00 88.06 287 VAL A C 1
ATOM 2343 O O . VAL A 1 287 ? 16.698 5.481 -18.826 1.00 88.06 287 VAL A O 1
ATOM 2346 N N . LYS A 1 288 ? 18.256 4.104 -19.665 1.00 90.88 288 LYS A N 1
ATOM 2347 C CA . LYS A 1 288 ? 17.926 4.429 -21.061 1.00 90.88 288 LYS A CA 1
ATOM 2348 C C . LYS A 1 288 ? 16.608 3.752 -21.462 1.00 90.88 288 LYS A C 1
ATOM 2350 O O . LYS A 1 288 ? 16.380 2.629 -21.017 1.00 90.88 288 LYS A O 1
ATOM 2355 N N . PRO A 1 289 ? 15.809 4.335 -22.375 1.00 92.69 289 PRO A N 1
ATOM 2356 C CA . PRO A 1 289 ? 14.542 3.737 -22.814 1.00 92.69 289 PRO A CA 1
ATOM 2357 C C . PRO A 1 289 ? 14.664 2.272 -23.261 1.00 92.69 289 PRO A C 1
ATOM 2359 O O . PRO A 1 289 ? 13.921 1.425 -22.788 1.00 92.69 289 PRO A O 1
ATOM 2362 N N . ALA A 1 290 ? 15.683 1.942 -24.061 1.00 91.31 290 ALA A N 1
ATOM 2363 C CA . ALA A 1 290 ? 15.922 0.565 -24.506 1.00 91.31 290 ALA A CA 1
ATOM 2364 C C . ALA A 1 290 ? 16.271 -0.409 -23.361 1.00 91.31 290 ALA A C 1
ATOM 2366 O O . ALA A 1 290 ? 15.986 -1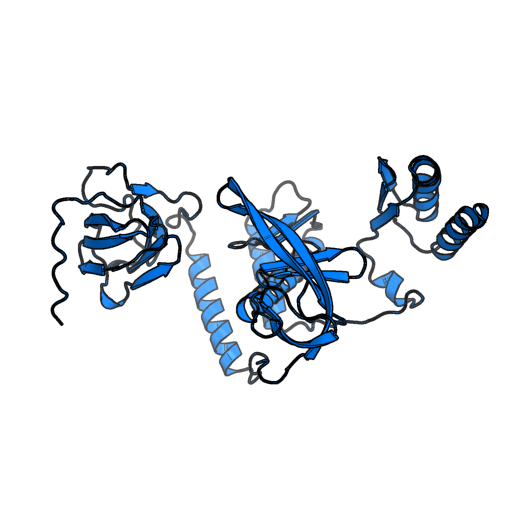.597 -23.454 1.00 91.31 290 ALA A O 1
ATOM 2367 N N . GLN A 1 291 ? 16.897 0.071 -22.279 1.00 92.81 291 GLN A N 1
ATOM 2368 C CA . GLN A 1 291 ? 17.166 -0.762 -21.100 1.00 92.81 291 GLN A CA 1
ATOM 2369 C C . GLN A 1 291 ? 15.892 -0.997 -20.292 1.00 92.81 291 GLN A C 1
ATOM 2371 O O . GLN A 1 291 ? 15.721 -2.084 -19.754 1.00 92.81 291 GLN A O 1
ATOM 2376 N N . LEU A 1 292 ? 15.014 0.010 -20.216 1.00 93.50 292 LEU A N 1
ATOM 2377 C CA . LEU A 1 292 ? 13.727 -0.105 -19.540 1.00 93.50 292 LEU A CA 1
ATOM 2378 C C . LEU A 1 292 ? 12.816 -1.107 -20.262 1.00 93.50 292 LEU A C 1
ATOM 2380 O O . LEU A 1 292 ? 12.313 -2.017 -19.616 1.00 93.50 292 LEU A O 1
ATOM 2384 N N . GLN A 1 293 ? 12.707 -1.003 -21.589 1.00 94.25 293 GLN A N 1
ATOM 2385 C CA . GLN A 1 293 ? 11.954 -1.951 -22.416 1.00 94.25 293 GLN A CA 1
ATOM 2386 C C . GLN A 1 293 ? 12.496 -3.380 -22.274 1.00 94.25 293 GLN A C 1
ATOM 2388 O O . GLN A 1 293 ? 11.755 -4.305 -21.958 1.00 94.25 293 GLN A O 1
ATOM 2393 N N . ALA A 1 294 ? 13.817 -3.563 -22.396 1.00 95.94 294 ALA A N 1
ATOM 2394 C CA . ALA A 1 294 ? 14.429 -4.880 -22.222 1.00 95.94 294 ALA A CA 1
ATOM 2395 C C . ALA A 1 294 ? 14.205 -5.460 -20.811 1.00 95.94 294 ALA A C 1
ATOM 2397 O O . ALA A 1 294 ? 14.054 -6.673 -20.656 1.00 95.94 294 ALA A O 1
ATOM 2398 N N . LEU A 1 295 ? 14.199 -4.610 -19.776 1.00 96.62 295 LEU A N 1
ATOM 2399 C CA . LEU A 1 295 ? 13.896 -5.027 -18.407 1.00 96.62 295 LEU A CA 1
ATOM 2400 C C . LEU A 1 295 ? 12.446 -5.498 -18.284 1.00 96.62 295 LEU A C 1
ATOM 2402 O O . LEU A 1 295 ? 12.202 -6.563 -17.724 1.00 96.62 295 LEU A O 1
ATOM 2406 N N . GLU A 1 296 ? 11.501 -4.728 -18.816 1.00 97.44 296 GLU A N 1
ATOM 2407 C CA . GLU A 1 296 ? 10.074 -5.045 -18.799 1.00 97.44 296 GLU A CA 1
ATOM 2408 C C . GLU A 1 296 ? 9.762 -6.350 -19.541 1.00 97.44 296 GLU A C 1
ATOM 2410 O O . GLU A 1 296 ? 9.088 -7.227 -18.995 1.00 97.44 296 GLU A O 1
ATOM 2415 N N . GLU A 1 297 ? 10.323 -6.543 -20.735 1.00 97.00 297 GLU A N 1
ATOM 2416 C CA . GLU A 1 297 ? 10.201 -7.790 -21.495 1.00 97.00 297 GLU A CA 1
ATOM 2417 C C . GLU A 1 297 ? 10.714 -8.995 -20.694 1.00 97.00 297 GLU A C 1
ATOM 2419 O O . GLU A 1 297 ? 10.036 -10.024 -20.598 1.00 97.00 297 GLU A O 1
ATOM 2424 N N . ALA A 1 298 ? 11.893 -8.862 -20.076 1.00 97.00 298 ALA A N 1
ATOM 2425 C CA . ALA A 1 298 ? 12.501 -9.924 -19.282 1.00 97.00 298 ALA A CA 1
ATOM 2426 C C . ALA A 1 298 ? 11.686 -10.251 -18.020 1.00 97.00 298 ALA A C 1
ATOM 2428 O O . ALA A 1 298 ? 11.535 -11.426 -17.676 1.00 97.00 298 ALA A O 1
ATOM 2429 N N . VAL A 1 299 ? 11.141 -9.236 -17.340 1.00 96.62 299 VAL A N 1
ATOM 2430 C CA . VAL A 1 299 ? 10.259 -9.406 -16.173 1.00 96.62 299 VAL A CA 1
ATOM 2431 C C . VAL A 1 299 ? 8.998 -10.160 -16.578 1.00 96.62 299 VAL A C 1
ATOM 2433 O O . VAL A 1 299 ? 8.676 -11.188 -15.977 1.00 96.62 299 VAL A O 1
ATOM 2436 N N . ASN A 1 300 ? 8.322 -9.701 -17.631 1.00 96.25 300 ASN A N 1
ATOM 2437 C CA . ASN A 1 300 ? 7.106 -10.332 -18.133 1.00 96.25 300 ASN A CA 1
ATOM 2438 C C . ASN A 1 300 ? 7.354 -11.777 -18.577 1.00 96.25 300 ASN A C 1
ATOM 2440 O O . ASN A 1 300 ? 6.513 -12.647 -18.350 1.00 96.25 300 ASN A O 1
ATOM 2444 N N . GLU A 1 301 ? 8.528 -12.077 -19.131 1.00 96.12 301 GLU A N 1
ATOM 2445 C CA . GLU A 1 301 ? 8.899 -13.450 -19.456 1.00 96.12 301 GLU A CA 1
ATOM 2446 C C . GLU A 1 301 ? 9.045 -14.330 -18.209 1.00 96.12 301 GLU A C 1
ATOM 2448 O O . GLU A 1 301 ? 8.533 -15.449 -18.183 1.00 96.12 301 GLU A O 1
ATOM 2453 N N . LYS A 1 302 ? 9.669 -13.827 -17.134 1.00 93.56 302 LYS A N 1
ATOM 2454 C CA . LYS A 1 302 ? 9.763 -14.566 -15.861 1.00 93.56 302 LYS A CA 1
ATOM 2455 C C . LYS A 1 302 ? 8.403 -14.858 -15.237 1.00 93.56 302 LYS A C 1
ATOM 2457 O O . LYS A 1 302 ? 8.241 -15.935 -14.652 1.00 93.56 302 LYS A O 1
ATOM 2462 N N . ILE A 1 303 ? 7.457 -13.932 -15.388 1.00 92.44 303 ILE A N 1
ATOM 2463 C CA . ILE A 1 303 ? 6.063 -14.099 -14.966 1.00 92.44 303 ILE A CA 1
ATOM 2464 C C . ILE A 1 303 ? 5.389 -15.190 -15.809 1.00 92.44 303 ILE A C 1
ATOM 2466 O O . ILE A 1 303 ? 4.832 -16.132 -15.247 1.00 92.44 303 ILE A O 1
ATOM 2470 N N . ARG A 1 304 ? 5.499 -15.122 -17.143 1.00 96.75 304 ARG A N 1
ATOM 2471 C CA . ARG A 1 304 ? 4.896 -16.093 -18.075 1.00 96.75 304 ARG A CA 1
ATOM 2472 C C . ARG A 1 304 ? 5.370 -17.523 -17.887 1.00 96.75 304 ARG A C 1
ATOM 2474 O O . ARG A 1 304 ? 4.585 -18.445 -18.068 1.00 96.75 304 ARG A O 1
ATOM 2481 N N . VAL A 1 305 ? 6.639 -17.728 -17.542 1.00 94.19 305 VAL A N 1
ATOM 2482 C CA . VAL A 1 305 ? 7.168 -19.080 -17.289 1.00 94.19 305 VAL A CA 1
ATOM 2483 C C . VAL A 1 305 ? 6.874 -19.584 -15.875 1.00 94.19 305 VAL A C 1
ATOM 2485 O O . VAL A 1 305 ? 7.348 -20.658 -15.513 1.00 94.19 305 VAL A O 1
ATOM 2488 N N . HIS A 1 306 ? 6.111 -18.830 -15.072 1.00 90.06 306 HIS A N 1
ATOM 2489 C CA . HIS A 1 306 ? 5.733 -19.189 -13.705 1.00 90.06 306 HIS A CA 1
ATOM 2490 C C . HIS A 1 306 ? 6.942 -19.571 -12.845 1.00 90.06 306 HIS A C 1
ATOM 2492 O O . HIS A 1 306 ? 6.950 -20.617 -12.193 1.00 90.06 306 HIS A O 1
ATOM 2498 N N . THR A 1 307 ? 7.990 -18.738 -12.864 1.00 87.06 307 THR A N 1
ATOM 2499 C CA . THR A 1 307 ? 9.202 -19.001 -12.073 1.00 87.06 307 THR A CA 1
ATOM 2500 C C . THR A 1 307 ? 8.816 -19.221 -10.598 1.00 87.06 307 THR A C 1
ATOM 2502 O O . THR A 1 307 ? 8.237 -18.312 -10.000 1.00 87.06 307 THR A O 1
ATOM 2505 N N . PRO A 1 308 ? 9.105 -20.393 -9.994 1.00 88.00 308 PRO A N 1
ATOM 2506 C CA . PRO A 1 308 ? 8.660 -20.683 -8.635 1.00 88.00 308 PRO A CA 1
ATOM 2507 C C . PRO A 1 308 ? 9.285 -19.745 -7.600 1.00 88.00 308 PRO A C 1
ATOM 2509 O O . PRO A 1 308 ? 10.498 -19.533 -7.597 1.00 88.00 308 PRO A O 1
ATOM 2512 N N . VAL A 1 309 ? 8.461 -19.247 -6.678 1.00 84.12 309 VAL A N 1
ATOM 2513 C CA . VAL A 1 309 ? 8.904 -18.522 -5.481 1.00 84.12 309 VAL A CA 1
ATOM 2514 C C . VAL A 1 309 ? 8.761 -19.456 -4.284 1.00 84.12 309 VAL A C 1
ATOM 2516 O O . VAL A 1 309 ? 7.671 -19.945 -4.001 1.00 84.12 309 VAL A O 1
ATOM 2519 N N . THR A 1 310 ? 9.863 -19.727 -3.585 1.00 83.69 310 THR A N 1
ATOM 2520 C CA . THR A 1 310 ? 9.890 -20.646 -2.438 1.00 83.69 310 THR A CA 1
ATOM 2521 C C . THR A 1 310 ? 10.358 -19.933 -1.182 1.00 83.69 310 THR A C 1
ATOM 2523 O O . THR A 1 310 ? 11.396 -19.272 -1.202 1.00 83.69 310 THR A O 1
ATOM 2526 N N . VAL A 1 311 ? 9.645 -20.129 -0.075 1.00 79.94 311 VAL A N 1
ATOM 2527 C CA . VAL A 1 311 ? 10.071 -19.671 1.251 1.00 79.94 311 VAL A CA 1
ATOM 2528 C C . VAL A 1 311 ? 10.761 -20.827 1.966 1.00 79.94 311 VAL A C 1
ATOM 2530 O O . VAL A 1 311 ? 10.215 -21.925 2.047 1.00 79.94 311 VAL A O 1
ATOM 2533 N N . GLN A 1 312 ? 11.964 -20.584 2.481 1.00 77.69 312 GLN A N 1
ATOM 2534 C CA . GLN A 1 312 ? 12.705 -21.545 3.295 1.00 77.69 312 GLN A CA 1
ATOM 2535 C C . GLN A 1 312 ? 13.021 -20.914 4.646 1.00 77.69 312 GLN A C 1
ATOM 2537 O O . GLN A 1 312 ? 13.592 -19.826 4.715 1.00 77.69 312 GLN A O 1
ATOM 2542 N N . LEU A 1 313 ? 12.644 -21.608 5.719 1.00 76.38 313 LEU A N 1
ATOM 2543 C CA . LEU A 1 313 ? 13.045 -21.254 7.073 1.00 76.38 313 LEU A CA 1
ATOM 2544 C C . LEU A 1 313 ? 14.371 -21.949 7.357 1.00 76.38 313 LEU A C 1
ATOM 2546 O O . LEU A 1 313 ? 14.427 -23.172 7.454 1.00 76.38 313 LEU A O 1
ATOM 2550 N N . LEU A 1 314 ? 15.432 -21.157 7.451 1.00 74.81 314 LEU A N 1
ATOM 2551 C CA . LEU A 1 314 ? 16.767 -21.643 7.763 1.00 74.81 314 LEU A CA 1
ATOM 2552 C C . LEU A 1 314 ? 17.068 -21.366 9.232 1.00 74.81 314 LEU A C 1
ATOM 2554 O O . LEU A 1 314 ? 16.755 -20.285 9.743 1.00 74.81 314 LEU A O 1
ATOM 2558 N N . SER A 1 315 ? 17.690 -22.330 9.907 1.00 75.25 315 SER A N 1
ATOM 2559 C CA . SER A 1 315 ? 18.272 -22.067 11.217 1.00 75.25 315 SER A CA 1
ATOM 2560 C C . SER A 1 315 ? 19.486 -21.148 11.063 1.00 75.25 315 SER A C 1
ATOM 2562 O O . SER A 1 315 ? 20.090 -21.037 9.996 1.00 75.25 315 SER A O 1
ATOM 2564 N N . ILE A 1 316 ? 19.833 -20.438 12.134 1.00 69.25 316 ILE A N 1
ATOM 2565 C CA . ILE A 1 316 ? 20.925 -19.452 12.121 1.00 69.25 316 ILE A CA 1
ATOM 2566 C C . ILE A 1 316 ? 22.275 -20.084 11.742 1.00 69.25 316 ILE A C 1
ATOM 2568 O O . ILE A 1 316 ? 23.127 -19.417 11.158 1.00 69.25 316 ILE A O 1
ATOM 2572 N N . ASP A 1 317 ? 22.456 -21.349 12.096 1.00 76.25 317 ASP A N 1
ATOM 2573 C CA . ASP A 1 317 ? 23.630 -22.184 11.876 1.00 76.25 317 ASP A CA 1
ATOM 2574 C C . ASP A 1 317 ? 23.620 -22.930 10.530 1.00 76.25 317 ASP A C 1
ATOM 2576 O O . ASP A 1 317 ? 24.599 -23.603 10.205 1.00 76.25 317 ASP A O 1
ATOM 2580 N N . ASP A 1 318 ? 22.560 -22.798 9.724 1.00 76.12 318 ASP A N 1
ATOM 2581 C CA . ASP A 1 318 ? 22.486 -23.451 8.418 1.00 76.12 318 ASP A CA 1
ATOM 2582 C C . ASP A 1 318 ? 23.517 -22.836 7.441 1.00 76.12 318 ASP A C 1
ATOM 2584 O O . ASP A 1 318 ? 23.467 -21.632 7.160 1.00 76.12 318 ASP A O 1
ATOM 2588 N N . PRO A 1 319 ? 24.433 -23.631 6.853 1.00 76.38 319 PRO A N 1
ATOM 2589 C CA . PRO A 1 319 ? 25.411 -23.142 5.878 1.00 76.38 319 PRO A CA 1
ATOM 2590 C C . PRO A 1 319 ? 24.790 -22.452 4.652 1.00 76.38 319 PRO A C 1
ATOM 2592 O O . PRO A 1 319 ? 25.448 -21.649 3.986 1.00 76.38 319 PRO A O 1
ATOM 2595 N N . ALA A 1 320 ? 23.528 -22.746 4.319 1.00 72.94 320 ALA A N 1
ATOM 2596 C CA . ALA A 1 320 ? 22.799 -22.082 3.244 1.00 72.94 320 ALA A CA 1
ATOM 2597 C C . ALA A 1 320 ? 22.589 -20.583 3.515 1.00 72.94 320 ALA A C 1
ATOM 2599 O O . ALA A 1 320 ? 22.521 -19.805 2.561 1.00 72.94 320 ALA A O 1
ATOM 2600 N N . VAL A 1 321 ? 22.584 -20.151 4.782 1.00 66.94 321 VAL A N 1
ATOM 2601 C CA . VAL A 1 321 ? 22.487 -18.734 5.167 1.00 66.94 321 VAL A CA 1
ATOM 2602 C C . VAL A 1 321 ? 23.612 -17.905 4.536 1.00 66.94 321 VAL A C 1
ATOM 2604 O O . VAL A 1 321 ? 23.375 -16.773 4.113 1.00 66.94 321 VAL A O 1
ATOM 2607 N N . GLU A 1 322 ? 24.818 -18.459 4.375 1.00 64.44 322 GLU A N 1
ATOM 2608 C CA . GLU A 1 322 ? 25.939 -17.745 3.744 1.00 64.44 322 GLU A CA 1
ATOM 2609 C C . GLU A 1 322 ? 25.709 -17.459 2.253 1.00 64.44 322 GLU A C 1
ATOM 2611 O O . GLU A 1 322 ? 26.235 -16.476 1.723 1.00 64.44 322 GLU A O 1
ATOM 2616 N N . LYS A 1 323 ? 24.903 -18.290 1.581 1.00 62.03 323 LYS A N 1
ATOM 2617 C CA . LYS A 1 323 ? 24.637 -18.204 0.137 1.00 62.03 323 LYS A CA 1
ATOM 2618 C C . LYS A 1 323 ? 23.538 -17.197 -0.215 1.00 62.03 323 LYS A C 1
ATOM 2620 O O . LYS A 1 323 ? 23.522 -16.701 -1.337 1.00 62.03 323 LYS A O 1
ATOM 2625 N N . VAL A 1 324 ? 22.644 -16.876 0.724 1.00 59.00 324 VAL A N 1
ATOM 2626 C CA . VAL A 1 324 ? 21.450 -16.030 0.489 1.00 59.00 324 VAL A CA 1
ATOM 2627 C C . VAL A 1 324 ? 21.685 -14.553 0.872 1.00 59.00 324 VAL A C 1
ATOM 2629 O O . VAL A 1 324 ? 20.919 -13.664 0.511 1.00 59.00 324 VAL A O 1
ATOM 2632 N N . GLN A 1 325 ? 22.783 -14.228 1.561 1.00 55.00 325 GLN A N 1
ATOM 2633 C CA . GLN A 1 325 ? 23.024 -12.881 2.095 1.00 55.00 325 GLN A CA 1
ATOM 2634 C C . GLN A 1 325 ? 23.665 -11.902 1.100 1.00 55.00 325 GLN A C 1
ATOM 2636 O O . GLN A 1 325 ? 24.879 -11.677 1.117 1.00 55.00 325 GLN A O 1
ATOM 2641 N N . HIS A 1 326 ? 22.840 -11.253 0.276 1.00 53.62 326 HIS A N 1
ATOM 2642 C CA . HIS A 1 326 ? 23.258 -10.095 -0.536 1.00 53.62 326 HIS A CA 1
ATOM 2643 C C . HIS A 1 326 ? 23.148 -8.755 0.228 1.00 53.62 326 HIS A C 1
ATOM 2645 O O . HIS A 1 326 ? 23.847 -7.786 -0.085 1.00 53.62 326 HIS A O 1
ATOM 2651 N N . LEU A 1 327 ? 22.355 -8.705 1.307 1.00 52.72 327 LEU A N 1
ATOM 2652 C CA . LEU A 1 327 ? 22.213 -7.542 2.189 1.00 52.72 327 LEU A CA 1
ATOM 2653 C C . LEU A 1 327 ? 22.593 -7.917 3.624 1.00 52.72 327 LEU A C 1
ATOM 2655 O O . LEU A 1 327 ? 21.892 -8.655 4.306 1.00 52.72 327 LEU A O 1
ATOM 2659 N N . ARG A 1 328 ? 23.734 -7.404 4.083 1.00 70.38 328 ARG A N 1
ATOM 2660 C CA . ARG A 1 328 ? 24.309 -7.690 5.403 1.00 70.38 328 ARG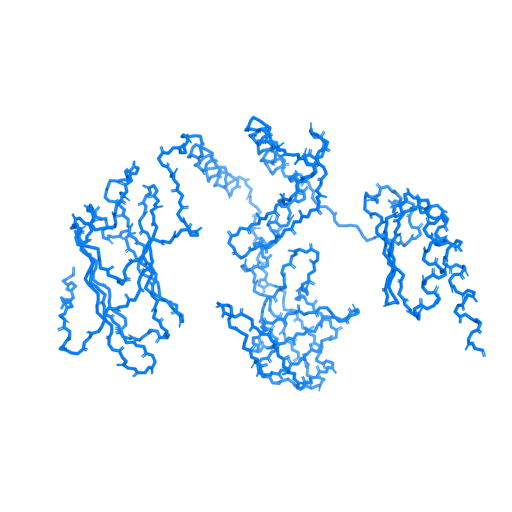 A CA 1
ATOM 2661 C C . ARG A 1 328 ? 24.239 -6.445 6.281 1.00 70.38 328 ARG A C 1
ATOM 2663 O O . ARG A 1 328 ? 25.266 -5.860 6.615 1.00 70.38 328 ARG A O 1
ATOM 2670 N N . PHE A 1 329 ? 23.031 -5.986 6.584 1.00 69.88 329 PHE A N 1
ATOM 2671 C CA . PHE A 1 329 ? 22.854 -4.876 7.517 1.00 69.88 329 PHE A CA 1
ATOM 2672 C C . PHE A 1 329 ? 23.073 -5.352 8.951 1.00 69.88 329 PHE A C 1
ATOM 2674 O O . PHE A 1 329 ? 22.587 -6.404 9.355 1.00 69.88 329 PHE A O 1
ATOM 2681 N N . VAL A 1 330 ? 23.811 -4.563 9.719 1.00 76.44 330 VAL A N 1
ATOM 2682 C CA . VAL A 1 330 ? 24.093 -4.797 11.133 1.00 76.44 330 VAL A CA 1
ATOM 2683 C C . VAL A 1 330 ? 23.557 -3.605 11.906 1.00 76.44 330 VAL A C 1
ATOM 2685 O O . VAL A 1 330 ? 23.858 -2.461 11.563 1.00 76.44 330 VAL A O 1
ATOM 2688 N N . LEU A 1 331 ? 22.784 -3.878 12.954 1.00 83.81 331 LEU A N 1
ATOM 2689 C CA . LEU A 1 331 ? 22.341 -2.893 13.931 1.00 83.81 331 LEU A CA 1
ATOM 2690 C C . LEU A 1 331 ? 22.808 -3.339 15.315 1.00 83.81 331 LEU A C 1
ATOM 2692 O O . LEU A 1 331 ? 22.425 -4.403 15.789 1.00 83.81 331 LEU A O 1
ATOM 2696 N N . LEU A 1 332 ? 23.592 -2.490 15.968 1.00 85.12 332 LEU A N 1
ATOM 2697 C CA . LEU A 1 332 ? 23.920 -2.594 17.382 1.00 85.12 332 LEU A CA 1
ATOM 2698 C C . LEU A 1 332 ? 23.192 -1.471 18.127 1.00 85.12 332 LEU A C 1
ATOM 2700 O O . LEU A 1 332 ? 23.293 -0.305 17.741 1.00 85.12 332 LEU A O 1
ATOM 2704 N N . ALA A 1 333 ? 22.453 -1.806 19.181 1.00 86.56 333 ALA A N 1
ATOM 2705 C CA . ALA A 1 333 ? 21.715 -0.837 19.986 1.00 86.56 333 ALA A CA 1
ATOM 2706 C C . ALA A 1 333 ? 21.923 -1.092 21.484 1.00 86.56 333 ALA A C 1
ATOM 2708 O O . ALA A 1 333 ? 22.047 -2.239 21.904 1.00 86.56 333 ALA A O 1
ATOM 2709 N N . GLY A 1 334 ? 21.975 -0.024 22.279 1.00 87.25 334 GLY A N 1
ATOM 2710 C CA . GLY A 1 334 ? 22.294 -0.083 23.706 1.00 87.25 334 GLY A CA 1
ATOM 2711 C C . GLY A 1 334 ? 22.763 1.269 24.260 1.00 87.25 334 GLY A C 1
ATOM 2712 O O . GLY A 1 334 ? 22.581 2.297 23.599 1.00 87.25 334 GLY A O 1
ATOM 2713 N N . PRO A 1 335 ? 23.378 1.301 25.457 1.00 89.38 335 PRO A N 1
ATOM 2714 C CA . PRO A 1 335 ? 23.933 2.523 26.036 1.00 89.38 335 PRO A CA 1
ATOM 2715 C C . PRO A 1 335 ? 24.909 3.221 25.079 1.00 89.38 335 PRO A C 1
ATOM 2717 O O . PRO A 1 335 ? 25.797 2.581 24.512 1.00 89.38 335 PRO A O 1
ATOM 2720 N N . SER A 1 336 ? 24.756 4.539 24.911 1.00 87.06 336 SER A N 1
ATOM 2721 C CA . SER A 1 336 ? 25.477 5.331 23.899 1.00 87.06 336 SER A CA 1
ATOM 2722 C C . SER A 1 336 ? 26.993 5.151 23.923 1.00 87.06 336 SER A C 1
ATOM 2724 O O . SER A 1 336 ? 27.597 5.037 22.859 1.00 87.06 336 SER A O 1
ATOM 2726 N N . GLU A 1 337 ? 27.599 5.086 25.108 1.00 86.56 337 GLU A N 1
ATOM 2727 C CA . GLU A 1 337 ? 29.049 4.916 25.267 1.00 86.56 337 GLU A CA 1
ATOM 2728 C C . GLU A 1 337 ? 29.519 3.540 24.778 1.00 86.56 337 GLU A C 1
ATOM 2730 O O . GLU A 1 337 ? 30.441 3.446 23.970 1.00 86.56 337 GLU A O 1
ATOM 2735 N N . ARG A 1 338 ? 28.817 2.471 25.173 1.00 85.44 338 ARG A N 1
ATOM 2736 C CA . ARG A 1 338 ? 29.147 1.095 24.772 1.00 85.44 338 ARG A CA 1
ATOM 2737 C C . ARG A 1 338 ? 28.944 0.873 23.283 1.00 85.44 338 ARG A C 1
ATOM 2739 O O . ARG A 1 338 ? 29.752 0.216 22.639 1.00 85.44 338 ARG A O 1
ATOM 2746 N N . VAL A 1 339 ? 27.871 1.425 22.722 1.00 88.44 339 VAL A N 1
ATOM 2747 C CA . VAL A 1 339 ? 27.585 1.311 21.288 1.00 88.44 339 VAL A CA 1
ATOM 2748 C C . VAL A 1 339 ? 28.621 2.068 20.456 1.00 88.44 339 VAL A C 1
ATOM 2750 O O . VAL A 1 339 ? 29.015 1.576 19.399 1.00 88.44 339 VAL A O 1
ATOM 2753 N N . ALA A 1 340 ? 29.100 3.222 20.931 1.00 87.44 340 ALA A N 1
ATOM 2754 C CA . ALA A 1 340 ? 30.174 3.963 20.274 1.00 87.44 340 ALA A CA 1
ATOM 2755 C C . ALA A 1 340 ? 31.510 3.196 20.288 1.00 87.44 340 ALA A C 1
ATOM 2757 O O . ALA A 1 340 ? 32.242 3.245 19.302 1.00 87.44 340 ALA A O 1
ATOM 2758 N N . GLU A 1 341 ? 31.803 2.456 21.362 1.00 89.31 341 GLU A N 1
ATOM 2759 C CA . GLU A 1 341 ? 32.998 1.608 21.467 1.00 89.31 341 GLU A CA 1
ATOM 2760 C C . GLU A 1 341 ? 32.879 0.320 20.630 1.00 89.31 341 GLU A C 1
ATOM 2762 O O . GLU A 1 341 ? 33.788 -0.047 19.883 1.00 89.31 341 GLU A O 1
ATOM 2767 N N . MET A 1 342 ? 31.748 -0.381 20.741 1.00 90.50 342 MET A N 1
ATOM 2768 C CA . MET A 1 342 ? 31.557 -1.713 20.163 1.00 90.50 342 MET A CA 1
ATOM 2769 C C . MET A 1 342 ? 31.155 -1.693 18.697 1.00 90.50 342 MET A C 1
ATOM 2771 O O . MET A 1 342 ? 31.575 -2.575 17.953 1.00 90.50 342 MET A O 1
ATOM 2775 N N . GLY A 1 343 ? 30.399 -0.693 18.250 1.00 89.19 343 GLY A N 1
ATOM 2776 C CA . GLY A 1 343 ? 29.927 -0.603 16.869 1.00 89.19 343 GLY A CA 1
ATOM 2777 C C . GLY A 1 343 ? 31.041 -0.738 15.818 1.00 89.19 343 GLY A C 1
ATOM 2778 O O . GLY A 1 343 ? 30.952 -1.622 14.961 1.00 89.19 343 GLY A O 1
ATOM 2779 N N . PRO A 1 344 ? 32.123 0.065 15.893 1.00 92.06 344 PRO A N 1
ATOM 2780 C CA . PRO A 1 344 ? 33.251 -0.041 14.968 1.00 92.06 344 PRO A CA 1
ATOM 2781 C C . PRO A 1 344 ? 33.947 -1.406 15.019 1.00 92.06 344 PRO A C 1
ATOM 2783 O O . PRO A 1 344 ? 34.249 -1.975 13.974 1.00 92.06 344 PRO A O 1
ATOM 2786 N N . ARG A 1 345 ? 34.151 -1.957 16.222 1.00 91.75 345 ARG A N 1
ATOM 2787 C CA . ARG A 1 345 ? 34.855 -3.229 16.442 1.00 91.75 345 ARG A CA 1
ATOM 2788 C C . ARG A 1 345 ? 34.066 -4.427 15.910 1.00 91.75 345 ARG A C 1
ATOM 2790 O O . ARG A 1 345 ? 34.631 -5.314 15.276 1.00 91.75 345 ARG A O 1
ATOM 2797 N N . VAL A 1 346 ? 32.748 -4.420 16.113 1.00 90.31 346 VAL A N 1
ATOM 2798 C CA . VAL A 1 346 ? 31.824 -5.410 15.544 1.00 90.31 346 VAL A CA 1
ATOM 2799 C C . VAL A 1 346 ? 31.901 -5.386 14.019 1.00 90.31 346 VAL A C 1
ATOM 2801 O O . VAL A 1 346 ? 32.041 -6.437 13.398 1.00 90.31 346 VAL A O 1
ATOM 2804 N N . LEU A 1 347 ? 31.864 -4.205 13.395 1.00 88.44 347 LEU A N 1
ATOM 2805 C CA . LEU A 1 347 ? 31.949 -4.141 11.937 1.00 88.44 347 LEU A CA 1
ATOM 2806 C C . LEU A 1 347 ? 33.329 -4.450 11.388 1.00 88.44 347 LEU A C 1
ATOM 2808 O O . LEU A 1 347 ? 33.398 -5.066 10.334 1.00 88.44 347 LEU A O 1
ATOM 2812 N N . GLU A 1 348 ? 34.407 -4.124 12.087 1.00 91.25 348 GLU A N 1
ATOM 2813 C CA . GLU A 1 348 ? 35.745 -4.564 11.699 1.00 91.25 348 GLU A CA 1
ATOM 2814 C C . GLU A 1 348 ? 35.826 -6.099 11.626 1.00 91.25 348 GLU A C 1
ATOM 2816 O O . GLU A 1 348 ? 36.271 -6.653 10.619 1.00 91.25 348 GLU A O 1
ATOM 2821 N N . MET A 1 349 ? 35.310 -6.801 12.643 1.00 89.94 349 MET A N 1
ATOM 2822 C CA . MET A 1 349 ? 35.267 -8.270 12.664 1.00 89.94 349 MET A CA 1
ATOM 2823 C C . MET A 1 349 ? 34.426 -8.851 11.522 1.00 89.94 349 MET A C 1
ATOM 2825 O O . MET A 1 349 ? 34.783 -9.885 10.958 1.00 89.94 349 MET A O 1
ATOM 2829 N N . LEU A 1 350 ? 33.347 -8.161 11.151 1.00 86.25 350 LEU A N 1
ATOM 2830 C CA . LEU A 1 350 ? 32.468 -8.517 10.035 1.00 86.25 350 LEU A CA 1
ATOM 2831 C C . LEU A 1 350 ? 32.918 -7.917 8.686 1.00 86.25 350 LEU A C 1
ATOM 2833 O O . LEU A 1 350 ? 32.171 -7.937 7.701 1.00 86.25 350 LEU A O 1
ATOM 2837 N N . GLN A 1 351 ? 34.137 -7.365 8.630 1.00 86.94 351 GLN A N 1
ATOM 2838 C CA . GLN A 1 351 ? 34.745 -6.736 7.451 1.00 86.94 351 GLN A CA 1
ATOM 2839 C C . GLN A 1 351 ? 33.873 -5.632 6.823 1.00 86.94 351 GLN A C 1
ATOM 2841 O O . GLN A 1 351 ? 33.916 -5.394 5.618 1.00 86.94 351 GLN A O 1
ATOM 2846 N N . GLY A 1 352 ? 33.037 -4.989 7.630 1.00 84.25 352 GLY A N 1
ATOM 2847 C CA . GLY A 1 352 ? 32.030 -4.013 7.247 1.00 84.25 352 GLY A CA 1
ATOM 2848 C C . GLY A 1 352 ? 32.399 -2.561 7.527 1.00 84.25 352 GLY A C 1
ATOM 2849 O O . GLY A 1 352 ? 33.467 -2.240 8.043 1.00 84.25 352 GLY A O 1
ATOM 2850 N N . LYS A 1 353 ? 31.466 -1.663 7.202 1.00 80.94 353 LYS A N 1
ATOM 2851 C CA . LYS A 1 353 ? 31.531 -0.230 7.530 1.00 80.94 353 LYS A CA 1
ATOM 2852 C C . LYS A 1 353 ? 30.185 0.270 8.029 1.00 80.94 353 LYS A C 1
ATOM 2854 O O . LYS A 1 353 ? 29.144 -0.199 7.576 1.00 80.94 353 LYS A O 1
ATOM 2859 N N . GLY A 1 354 ? 30.210 1.238 8.937 1.00 85.88 354 GLY A N 1
ATOM 2860 C CA . GLY A 1 354 ? 29.010 1.768 9.570 1.00 85.88 354 GLY A CA 1
ATOM 2861 C C . GLY A 1 354 ? 29.284 3.014 10.392 1.00 85.88 354 GLY A C 1
ATOM 2862 O O . GLY A 1 354 ? 30.429 3.441 10.533 1.00 85.88 354 GLY A O 1
ATOM 2863 N N . ALA A 1 355 ? 28.214 3.588 10.920 1.00 83.12 355 ALA A N 1
ATOM 2864 C CA . ALA A 1 355 ? 28.235 4.762 11.770 1.00 83.12 355 ALA A CA 1
ATOM 2865 C C . ALA A 1 355 ? 27.165 4.635 12.857 1.00 83.12 355 ALA A C 1
ATOM 2867 O O . ALA A 1 355 ? 26.161 3.941 12.689 1.00 83.12 355 ALA A O 1
ATOM 2868 N N . GLY A 1 356 ? 27.360 5.332 13.973 1.00 84.25 356 GLY A N 1
ATOM 2869 C CA . GLY A 1 356 ? 26.400 5.325 15.066 1.00 84.25 356 GLY A CA 1
ATOM 2870 C C . GLY A 1 356 ? 26.247 6.667 15.754 1.00 84.25 356 GLY A C 1
ATOM 2871 O O . GLY A 1 356 ? 27.174 7.472 15.803 1.00 84.25 356 GLY A O 1
ATOM 2872 N N . LYS A 1 357 ? 25.045 6.897 16.282 1.00 83.00 357 LYS A N 1
ATOM 2873 C CA . LYS A 1 357 ? 24.666 8.064 17.077 1.00 83.00 357 LYS A CA 1
ATOM 2874 C C . LYS A 1 357 ? 23.541 7.672 18.037 1.00 83.00 357 LYS A C 1
ATOM 2876 O O . LYS A 1 357 ? 22.693 6.855 17.691 1.00 83.00 357 LYS A O 1
ATOM 2881 N N . ASN A 1 358 ? 23.513 8.277 19.226 1.00 84.75 358 ASN A N 1
ATOM 2882 C CA . ASN A 1 358 ? 22.432 8.126 20.214 1.00 84.75 358 ASN A CA 1
ATOM 2883 C C . ASN A 1 358 ? 22.102 6.658 20.564 1.00 84.75 358 ASN A C 1
ATOM 2885 O O . ASN A 1 358 ? 20.947 6.244 20.478 1.00 84.75 358 ASN A O 1
ATOM 2889 N N . GLY A 1 359 ? 23.112 5.853 20.910 1.00 83.19 359 GLY A N 1
ATOM 2890 C CA . GLY A 1 359 ? 22.888 4.464 21.336 1.00 83.19 359 GLY A CA 1
ATOM 2891 C C . GLY A 1 359 ? 22.473 3.506 20.222 1.00 83.19 359 GLY A C 1
ATOM 2892 O O . GLY A 1 359 ? 22.026 2.397 20.502 1.00 83.19 359 GLY A O 1
ATOM 2893 N N . ARG A 1 360 ? 22.622 3.906 18.954 1.00 84.50 360 ARG A N 1
ATOM 2894 C CA . ARG A 1 360 ? 22.432 3.041 17.785 1.00 84.50 360 ARG A CA 1
ATOM 2895 C C . ARG A 1 360 ? 23.632 3.142 16.859 1.00 84.50 360 ARG A C 1
ATOM 2897 O O . ARG A 1 360 ? 24.067 4.245 16.542 1.00 84.50 360 ARG A O 1
ATOM 2904 N N . PHE A 1 361 ? 24.133 2.004 16.402 1.00 84.81 361 PHE A N 1
ATOM 2905 C CA . PHE A 1 361 ? 25.195 1.892 15.411 1.00 84.81 361 PHE A CA 1
ATOM 2906 C C . PHE A 1 361 ? 24.728 0.979 14.284 1.00 84.81 361 PHE A C 1
ATOM 2908 O O . PHE A 1 361 ? 24.330 -0.157 14.528 1.00 84.81 361 PHE A O 1
ATOM 2915 N N . GLN A 1 362 ? 24.743 1.494 13.059 1.00 83.62 362 GLN A N 1
ATOM 2916 C CA . GLN A 1 362 ? 24.262 0.810 11.866 1.00 83.62 362 GLN A CA 1
ATOM 2917 C C . GLN A 1 362 ? 25.377 0.705 10.839 1.00 83.62 362 GLN A C 1
ATOM 2919 O O . GLN A 1 362 ? 26.165 1.633 10.658 1.00 83.62 362 GLN A O 1
ATOM 2924 N N . GLY A 1 363 ? 25.420 -0.399 10.109 1.00 82.88 363 GLY A N 1
ATOM 2925 C CA . GLY A 1 363 ? 26.295 -0.498 8.955 1.00 82.88 363 GLY A CA 1
ATOM 2926 C C . GLY A 1 363 ? 26.069 -1.745 8.135 1.00 82.88 363 GLY A C 1
ATOM 2927 O O . GLY A 1 363 ? 25.095 -2.469 8.328 1.00 82.88 363 GLY A O 1
ATOM 2928 N N . LYS A 1 364 ? 26.982 -1.970 7.198 1.00 78.00 364 LYS A N 1
ATOM 2929 C CA . LYS A 1 364 ? 26.951 -3.095 6.275 1.00 78.00 364 LYS A CA 1
ATOM 2930 C C . LYS A 1 364 ? 28.181 -3.962 6.501 1.00 78.00 364 LYS A C 1
ATOM 2932 O O . LYS A 1 364 ? 29.301 -3.482 6.336 1.00 78.00 364 LYS A O 1
ATOM 2937 N N . ALA A 1 365 ? 27.970 -5.210 6.901 1.00 80.25 365 ALA A N 1
ATOM 2938 C CA . ALA A 1 365 ? 28.997 -6.241 6.965 1.00 80.25 365 ALA A CA 1
ATOM 2939 C C . ALA A 1 365 ? 29.327 -6.754 5.556 1.00 80.25 365 ALA A C 1
ATOM 2941 O O . ALA A 1 365 ? 28.458 -6.800 4.692 1.00 80.25 365 ALA A O 1
ATOM 2942 N N . ASN A 1 366 ? 30.571 -7.162 5.317 1.00 73.56 366 ASN A N 1
ATOM 2943 C CA . ASN A 1 366 ? 30.954 -7.823 4.062 1.00 73.56 366 ASN A CA 1
ATOM 2944 C C . ASN A 1 366 ? 31.231 -9.320 4.266 1.00 73.56 366 ASN A C 1
ATOM 2946 O O . ASN A 1 366 ? 31.221 -10.079 3.303 1.00 73.56 366 ASN A O 1
ATOM 2950 N N . SER A 1 367 ? 31.409 -9.762 5.516 1.00 77.00 367 SER A N 1
ATOM 2951 C CA . SER A 1 367 ? 31.584 -11.163 5.898 1.00 77.00 367 SER A CA 1
ATOM 2952 C C . SER A 1 367 ? 30.856 -11.465 7.210 1.00 77.00 367 SER A C 1
ATOM 2954 O O . SER A 1 367 ? 30.812 -10.625 8.102 1.00 77.00 367 SER A O 1
ATOM 2956 N N . LEU A 1 368 ? 30.286 -12.667 7.333 1.00 76.69 368 LEU A N 1
ATOM 2957 C CA . LEU A 1 368 ? 29.712 -13.182 8.584 1.00 76.69 368 LEU A CA 1
ATOM 2958 C C . LEU A 1 368 ? 30.508 -14.364 9.153 1.00 76.69 368 LEU A C 1
ATOM 2960 O O . LEU A 1 368 ? 30.100 -14.937 10.157 1.00 76.69 368 LEU A O 1
ATOM 2964 N N . ALA A 1 369 ? 31.668 -14.692 8.574 1.00 80.38 369 ALA A N 1
ATOM 2965 C CA . ALA A 1 369 ? 32.475 -15.840 8.995 1.00 80.38 369 ALA A CA 1
ATOM 2966 C C . ALA A 1 369 ? 32.864 -15.794 10.487 1.00 80.38 369 ALA A C 1
ATOM 2968 O O . ALA A 1 369 ? 33.051 -16.826 11.119 1.00 80.38 369 ALA A O 1
ATOM 2969 N N . ARG A 1 370 ? 32.960 -14.586 11.061 1.00 84.25 370 ARG A N 1
ATOM 2970 C CA . ARG A 1 370 ? 33.315 -14.345 12.469 1.00 84.25 370 ARG A CA 1
ATOM 2971 C C . ARG A 1 370 ? 32.116 -13.979 13.347 1.00 84.25 370 ARG A C 1
ATOM 2973 O O . ARG A 1 370 ? 32.293 -13.411 14.421 1.00 84.25 370 ARG A O 1
ATOM 2980 N N . ARG A 1 371 ? 30.886 -14.270 12.908 1.00 82.56 371 ARG A N 1
ATOM 2981 C CA . ARG A 1 371 ? 29.663 -13.932 13.652 1.00 82.56 371 ARG A CA 1
ATOM 2982 C C . ARG A 1 371 ? 29.658 -14.523 15.065 1.00 82.56 371 ARG A C 1
ATOM 2984 O O . ARG A 1 371 ? 29.376 -13.789 16.003 1.00 82.56 371 ARG A O 1
ATOM 2991 N N . GLY A 1 372 ? 30.021 -15.797 15.223 1.00 83.38 372 GLY A N 1
ATOM 2992 C CA . GLY A 1 372 ? 30.070 -16.433 16.547 1.00 83.38 372 GLY A CA 1
ATOM 2993 C C . GLY A 1 372 ? 31.060 -15.754 17.503 1.00 83.38 372 GLY A C 1
ATOM 2994 O O . GLY A 1 372 ? 30.781 -15.606 18.688 1.00 83.38 372 GLY A O 1
ATOM 2995 N N . GLU A 1 373 ? 32.188 -15.249 16.989 1.00 89.50 373 GLU A N 1
ATOM 2996 C CA . GLU A 1 373 ? 33.135 -14.460 17.791 1.00 89.50 373 GLU A CA 1
ATOM 2997 C C . GLU A 1 373 ? 32.552 -13.097 18.196 1.00 89.50 373 GLU A C 1
ATOM 2999 O O . GLU A 1 373 ? 32.801 -12.624 19.304 1.00 89.50 373 GLU A O 1
ATOM 3004 N N . VAL A 1 374 ? 31.779 -12.459 17.309 1.00 89.19 374 VAL A N 1
ATOM 3005 C CA . VAL A 1 374 ? 31.077 -11.198 17.598 1.00 89.19 374 VAL A CA 1
ATOM 3006 C C . VAL A 1 374 ? 30.013 -11.398 18.676 1.00 89.19 374 VAL A C 1
ATOM 3008 O O . VAL A 1 374 ? 29.937 -10.593 19.601 1.00 89.19 374 VAL A O 1
ATOM 3011 N N . GLU A 1 375 ? 29.215 -12.464 18.588 1.00 86.94 375 GLU A N 1
ATOM 3012 C CA . GLU A 1 375 ? 28.199 -12.800 19.594 1.00 86.94 375 GLU A CA 1
ATOM 3013 C C . GLU A 1 375 ? 28.850 -13.043 20.963 1.00 86.94 375 GLU A C 1
ATOM 3015 O O . GLU A 1 375 ? 28.466 -12.404 21.943 1.00 86.94 375 GLU A O 1
ATOM 3020 N N . ALA A 1 376 ? 29.920 -13.844 21.020 1.00 88.88 376 ALA A N 1
ATOM 3021 C CA . ALA A 1 376 ? 30.669 -14.083 22.254 1.00 88.88 376 ALA A CA 1
ATOM 3022 C C . ALA A 1 376 ? 31.279 -12.797 22.851 1.00 88.88 376 ALA A C 1
ATOM 3024 O O . ALA A 1 376 ? 31.268 -12.607 24.070 1.00 88.88 376 ALA A O 1
ATOM 3025 N N . LEU A 1 377 ? 31.791 -11.894 22.004 1.00 88.62 377 LEU A N 1
ATOM 3026 C CA . LEU A 1 377 ? 32.319 -10.593 22.426 1.00 88.62 377 LEU A CA 1
ATOM 3027 C C . LEU A 1 377 ? 31.227 -9.719 23.061 1.00 88.62 377 LEU A C 1
ATOM 3029 O O . LEU A 1 377 ? 31.451 -9.116 24.113 1.00 88.62 377 LEU A O 1
ATOM 3033 N N . LEU A 1 378 ? 30.053 -9.648 22.429 1.00 87.62 378 LEU A N 1
ATOM 3034 C CA . LEU A 1 378 ? 28.922 -8.868 22.928 1.00 87.62 378 LEU A CA 1
ATOM 3035 C C . LEU A 1 378 ? 28.378 -9.459 24.235 1.00 87.62 378 LEU A C 1
ATOM 3037 O O . LEU A 1 378 ? 28.167 -8.716 25.192 1.00 87.62 378 LEU A O 1
ATOM 3041 N N . GLU A 1 379 ? 28.246 -10.784 24.322 1.00 85.31 379 GLU A N 1
ATOM 3042 C CA . GLU A 1 379 ? 27.838 -11.470 25.551 1.00 85.31 379 GLU A CA 1
ATOM 3043 C C . GLU A 1 379 ? 28.800 -11.221 26.713 1.00 85.31 379 GLU A C 1
ATOM 3045 O O . GLU A 1 379 ? 28.357 -10.947 27.829 1.00 85.31 379 GLU A O 1
ATOM 3050 N N . GLN A 1 380 ? 30.114 -11.296 26.478 1.00 85.19 380 GLN A N 1
ATOM 3051 C CA . GLN A 1 380 ? 31.111 -11.021 27.514 1.00 85.19 380 GLN A CA 1
ATOM 3052 C C . GLN A 1 380 ? 30.980 -9.590 28.043 1.00 85.19 380 GLN A C 1
ATOM 3054 O O . GLN A 1 380 ? 31.163 -9.345 29.235 1.00 85.19 380 GLN A O 1
ATOM 3059 N N . GLN A 1 381 ? 30.659 -8.645 27.162 1.00 77.75 381 GLN A N 1
ATOM 3060 C CA . GLN A 1 381 ? 30.519 -7.246 27.527 1.00 77.75 381 GLN A CA 1
ATOM 3061 C C . GLN A 1 381 ? 29.207 -6.976 28.280 1.00 77.75 381 GLN A C 1
ATOM 3063 O O . GLN A 1 381 ? 29.209 -6.155 29.199 1.00 77.75 381 GLN A O 1
ATOM 3068 N N . CYS A 1 382 ? 28.124 -7.692 27.962 1.00 73.44 382 CYS A N 1
ATOM 3069 C CA . CYS A 1 382 ? 26.866 -7.664 28.717 1.00 73.44 382 CYS A CA 1
ATOM 3070 C C . CYS A 1 382 ? 26.989 -8.332 30.100 1.00 73.44 382 CYS A C 1
ATOM 3072 O O . CYS A 1 382 ? 26.488 -7.794 31.077 1.00 73.44 382 CYS A O 1
ATOM 3074 N N . LYS A 1 383 ? 27.718 -9.452 30.217 1.00 66.75 383 LYS A N 1
ATOM 3075 C CA . LYS A 1 383 ? 27.927 -10.181 31.488 1.00 66.75 383 LYS A CA 1
ATOM 3076 C C . LYS A 1 383 ? 28.800 -9.448 32.512 1.00 66.75 383 LYS A C 1
ATOM 3078 O O . LYS A 1 383 ? 28.852 -9.857 33.660 1.00 66.75 383 LYS A O 1
ATOM 3083 N N . ARG A 1 384 ? 29.494 -8.373 32.128 1.00 59.53 384 ARG A N 1
ATOM 3084 C CA . ARG A 1 384 ? 30.235 -7.509 33.070 1.00 59.53 384 ARG A CA 1
ATOM 3085 C C . ARG A 1 384 ? 29.323 -6.602 33.920 1.00 59.53 384 ARG A C 1
ATOM 3087 O O . ARG A 1 384 ? 29.854 -5.770 34.649 1.00 59.53 384 ARG A O 1
ATOM 3094 N N . GLU A 1 385 ? 28.000 -6.701 33.772 1.00 52.69 385 GLU A N 1
ATOM 3095 C CA . GLU A 1 385 ? 27.003 -5.877 34.477 1.00 52.69 385 GLU A CA 1
ATOM 3096 C C . GLU A 1 385 ? 26.088 -6.660 35.442 1.00 52.69 385 GLU A C 1
ATOM 3098 O O . GLU A 1 385 ? 25.180 -6.058 36.014 1.00 52.69 385 GLU A O 1
ATOM 3103 N N . GLU A 1 386 ? 26.346 -7.950 35.677 1.00 41.84 386 GLU A N 1
ATOM 3104 C CA . GLU A 1 386 ? 25.930 -8.630 36.921 1.00 41.84 386 GLU A CA 1
ATOM 3105 C C . GLU A 1 386 ? 27.096 -8.619 37.915 1.00 41.84 386 GLU A C 1
ATOM 3107 O O . GLU A 1 386 ? 26.838 -8.384 39.119 1.00 41.84 386 GLU A O 1
#

pLDDT: mean 81.56, std 16.06, range [34.88, 97.44]

Organism: NCBI:txid8208

Sequence (386 aa):
MNKIKIVRPEESQPARAIWYDRKKYVTVTFMVHKPKDVQVDIQPDKMTLYCKNDTDDVFYNVLPFYENVQINDSRERVYDRSIHVLLRKLKPDYSWPHLQKDEARPSWISVDFDNWRDWENEVEDGKEEFDVYADMIKDMSSKNKGEAPDMDDLDFVTSVVSCCPAELKHEVNGKKETLKGFNIKLQDTILFPEGGGQPDDHGLIGDVPVVRVTRQGADAVHFVGSPLEEGQEVQVKVDWERRFDHMQQHSGQHVITALAENMFGYKTTSWELGRQRSTIELDTPSVKPAQLQALEEAVNEKIRVHTPVTVQLLSIDDPAVEKVQHLRFVLLAGPSERVAEMGPRVLEMLQGKGAGKNGRFQGKANSLARRGEVEALLEQQCKREE

Radius of gyration: 27.35 Å; chains: 1; bounding box: 72×55×67 Å

Foldseek 3Di:
DDADPDDDDPQEDAFQWAWEDDQFKIKIKGFAAQWAPWDWDDDQFWIWIWTAHPVRHIHIDIFGALGTFDPVPWDWDDDRGIIMTITTGPDGRDDDPDGHNDPDDDPSYDYPPVPYDPCNPVPPVVVCVVVVVVVLVVVCVVVDPPDPDDVPPDQDKWFWADKAWDWDFDADPNDTDIATFIKTWTPDDPWAADDQQQATWWWDWANWTFPHWHDDPPTTITTTHYTDDGGDMTTTGTPCVSVVVSVVVVVLLVLLQVLCCVVPVWHWPGWHDDPVDIDTDTPDPDDDPVNVVVSVVSSVVCVSVCPDDDDDDDDPPDPCVQVPPPFAKDKFFDDFVVCQVLLVVLQVQLVWDWQDDDRIIMTTGPHCPCVVVSVVVVVVVVVVPD

Secondary structure (DSSP, 8-state):
-----PPPPSS-BPPEEEEEE-SSEEEEEEE-SS-EEEEEEE-SSEEEEEEE-TT--EEEEEEE-SS-EEEEEEEEEEETTEEEEEEEESSTT---SSSSSSS---TTEEE-TTT---TTSS-THHHHHHHHHHHHHHHHHHH--------TT--EEEEEEEEEEEEEEEEETTEEEEEEEEEEEESS-SSPPSBTTBPPP-EEETTEEEEEEEEETTEEEEEESS---TT-EEEEEE-HHHHHHHHHHHHHHHHHHHHHHHHH---EEEEEE-SS-EEEEESSS---HHHHHHHHHHHHHHHHTT---------TT-TTHHHH-S--EEEEES-HHHHHHHHHHHHHHTT-EEEEETTEEEEE-S--TTHHHHHHHHHHHHGGG-

InterPro domains:
  IPR007052 CS domain [PF04969] (19-89)
  IPR007052 CS domain [PS51203] (12-100)
  IPR008978 HSP20-like chaperone [G3DSA:2.60.40.790] (13-135)
  IPR008978 HSP20-like chaperone [SSF49764] (14-145)
  IPR009000 Translation protein, beta-barrel domain superfamily [SSF50447] (179-238)
  IPR018163 Threonyl/alanyl tRNA synthetase, class II-like, putative editing domain superfamily [SSF55186] (239-328)
  IPR051335 Alanyl-tRNA Editing Enzymes [PTHR43462] (133-323)